Protein 3K9T (pdb70)

B-factor: mean 29.5, std 12.43, range [2.0, 384.4]

Secondary structure (DSSP, 8-state):
--THHHHHHTHHHHHHHHHHHHHHHTTS---SSSHHHHH---GGGTS--EEEEEETT-EETTEEPPPEEEEEEEEEE-TTS-EEEETTT-GGG---PPPEEE--HHHHGGGEE--TTSTT-PBP---SSS----EE--HHHHHTPPSS--EEEEEEEEES-EEEEEEEEE--SSS-EEEEEEE------TTTHHHHHHHHHHHHHHTTS--SSEEEEEEE-TTHHHHHHHHH-GGGGGGB--EE--S--SSS-EEEEPPTTSSSHHHHHHHHH---SS-EEEE---S-SSTHHHHTSTTT----EE----TT-TTTTBTTSSTT--HHHHHHHHHHHHHHHHHHHH--EEEES--SS---TTS-------TTT--EEEEEHHHHHHHH--HHHHHHHHHHHHHTT-EEE-

Solvent-accessible surface area: 17727 Å² total

Radius of gyration: 24.82 Å; Cα contacts (8 Å, |Δi|>4): 864; chains: 1; bounding box: 60×77×51 Å

Sequence (410 aa):
GEEINKYIQNSSETGGEEIYNLIEELFPICRSITGNGVRKTDIIRKHIPLEIHEVKSGTKVFDWTVPKEWNIKDAYVRNSKGEKVIDFKENNLHVSYSVPVHKTTLDELKPYLHTIPGNKDRIPYLTSYYKENWGFSLTQNKFDELCDDDYEVVIDSSLEDGSLTYGEYYIRGELEEEILLTTYTCHPSCNDNLSGVALITFIAKALSKLKTKYSYRFLFAPETIGSITWLSRNEDKLKNIKGLVATCVGDAGIKNYKRTKFGDAEIDKIVEKVLHCGSEYYVADFFPWGSDERQFSSPGINLSVGSLRSCYGFDGYHTSADNLCCYNKDGLADSYKTYLEVIYTIENNRTYLNLNPKCEPQLGKRGDEFAFWVLNSDGKNSLLDIAYKSGEFRRIKYAADALYRVELLKLV

Organism: Clostridium acetobutylicum (strain ATCC 824 / DSM 792 / JCM 1419 / IAM 19013 / LMG 5710 / NBRC 13948 / NRRL B-527 / VKM B-1787 / 2291 / W) (NCBI:txid272562)

Foldseek 3Di:
DCVCVVVLVCLLVVLVVLLVLQVVLQQQAFAQAEVSLVVNCSLCVQPNKDKDWAWAQDDLPPDTRFFHKYFDWWFKAFPVGDGLQTCNVPVQQWAQADWDWDKWCVVQVVQEDEDVVQQQKWFRDYDGDDHHIHGTDGNVSVVVDDGGMITTGTGMDGGTTTGMKIKDKADALDLQEEEEEEERRHHRHQAASLSVSLLSVLNSSVVVDHFRHMYMYIYHHWPVGLSNVCSVPVVSLVRHLYEYEGSQRAPAAKEKEWQQVCDRPLNLLLVLLCVVPDDYYYHYDDLDATCSVVCCPPVNRHTYMYMGPGQVPPQHSIPVNHSVRHSVSSSVSSSSVSSSRVCVRQFFAKDFQPLPDDDPPPVQDVVVLVLNNPRHRPDTLSNSCVVVVHSVSVSVVVVVCVVSPRIDTD

CATH classification: 3.40.630.10 (+2 more: 3.50.30.90, 1.10.10.10)

Structure (mmCIF, N/CA/C/O backbone):
data_3K9T
#
_entry.id   3K9T
#
_cell.length_a   153.782
_cell.length_b   153.782
_cell.length_c   168.378
_cell.angle_alpha   90.000
_cell.angle_beta   90.000
_cell.angle_gamma   120.000
#
_symmetry.space_group_name_H-M   'H 3 2'
#
loop_
_entity.id
_entity.type
_entity.pdbx_description
1 polymer 'putative peptidase'
2 non-polymer 'ZINC ION'
3 non-polymer 'CHLORIDE ION'
4 non-polymer IMIDAZOLE
5 non-polymer (4R)-2-METHYLPENTANE-2,4-DIOL
6 water water
#
loop_
_atom_site.group_PDB
_atom_site.id
_atom_site.type_symbol
_atom_site.label_atom_id
_atom_site.label_alt_id
_atom_site.label_comp_id
_atom_site.label_asym_id
_atom_site.label_entity_id
_atom_site.label_seq_id
_atom_site.pdbx_PDB_ins_code
_atom_site.Cartn_x
_atom_site.Cartn_y
_atom_site.Cartn_z
_atom_site.occupancy
_atom_site.B_iso_or_equiv
_atom_site.auth_seq_id
_atom_site.auth_comp_id
_atom_site.auth_asym_id
_atom_site.auth_atom_id
_atom_site.pdbx_PDB_model_num
ATOM 1 N N . GLY A 1 1 ? 29.401 -23.928 56.391 1.00 56.39 0 GLY A N 1
ATOM 2 C CA . GLY A 1 1 ? 30.206 -23.029 55.474 1.00 57.18 0 GLY A CA 1
ATOM 3 C C . GLY A 1 1 ? 30.478 -21.692 56.158 1.00 56.74 0 GLY A C 1
ATOM 4 O O . GLY A 1 1 ? 31.603 -21.448 56.649 1.00 57.48 0 GLY A O 1
ATOM 13 N N . GLU A 1 3 ? 28.954 -21.469 58.695 1.00 38.80 2 GLU A N 1
ATOM 14 C CA . GLU A 1 3 ? 28.966 -22.114 59.998 1.00 36.15 2 GLU A CA 1
ATOM 15 C C . GLU A 1 3 ? 30.374 -21.999 60.615 1.00 35.25 2 GLU A C 1
ATOM 16 O O . GLU A 1 3 ? 30.531 -22.051 61.840 1.00 33.00 2 GLU A O 1
ATOM 22 N N . GLU A 1 4 ? 31.383 -21.794 59.772 1.00 35.71 3 GLU A N 1
ATOM 23 C CA . GLU A 1 4 ? 32.735 -21.524 60.262 1.00 39.09 3 GLU A CA 1
ATOM 24 C C . GLU A 1 4 ? 32.870 -20.269 61.139 1.00 36.57 3 GLU A C 1
ATOM 25 O O . GLU A 1 4 ? 33.831 -20.157 61.887 1.00 36.40 3 GLU A O 1
ATOM 31 N N . ILE A 1 5 ? 31.918 -19.344 61.053 1.00 32.60 4 ILE A N 1
ATOM 32 C CA . ILE A 1 5 ? 31.900 -18.191 61.937 1.00 31.46 4 ILE A CA 1
ATOM 33 C C . ILE A 1 5 ? 31.634 -18.615 63.396 1.00 31.29 4 ILE A C 1
ATOM 34 O O . ILE A 1 5 ? 31.992 -17.894 64.328 1.00 31.17 4 ILE A O 1
ATOM 39 N N . ASN A 1 6 ? 31.002 -19.770 63.600 1.00 30.24 5 ASN A N 1
ATOM 40 C CA . ASN A 1 6 ? 30.612 -20.180 64.946 1.00 29.33 5 ASN A CA 1
ATOM 41 C C . ASN A 1 6 ? 31.795 -20.254 65.917 1.00 30.24 5 ASN A C 1
ATOM 42 O O . ASN A 1 6 ? 31.663 -19.899 67.068 1.00 31.59 5 ASN A O 1
ATOM 47 N N . LYS A 1 7 ? 32.954 -20.687 65.444 1.00 31.96 6 LYS A N 1
ATOM 48 C CA . LYS A 1 7 ? 34.108 -20.850 66.320 1.00 32.74 6 LYS A CA 1
ATOM 49 C C . LYS A 1 7 ? 34.602 -19.484 66.759 1.00 31.79 6 LYS A C 1
ATOM 50 O O . LYS A 1 7 ? 35.094 -19.361 67.880 1.00 27.62 6 LYS A O 1
ATOM 56 N N . TYR A 1 8 ? 34.476 -18.477 65.882 1.00 29.86 7 TYR A N 1
ATOM 57 C CA . TYR A 1 8 ? 34.855 -17.114 66.230 1.00 31.76 7 TYR A CA 1
ATOM 58 C C . TYR A 1 8 ? 33.907 -16.540 67.294 1.00 33.25 7 TYR A C 1
ATOM 59 O O . TYR A 1 8 ? 34.354 -15.881 68.241 1.00 31.53 7 TYR A O 1
ATOM 68 N N . ILE A 1 9 ? 32.604 -16.791 67.150 1.00 33.49 8 ILE A N 1
ATOM 69 C CA . ILE A 1 9 ? 31.647 -16.335 68.141 1.00 32.86 8 ILE A CA 1
ATOM 70 C C . ILE A 1 9 ? 31.955 -17.055 69.452 1.00 33.92 8 ILE A C 1
ATOM 71 O O . ILE A 1 9 ? 32.003 -16.421 70.511 1.00 34.71 8 ILE A O 1
ATOM 76 N N . GLN A 1 10 ? 32.220 -18.361 69.387 1.00 32.72 9 GLN A N 1
ATOM 77 C CA . GLN A 1 10 ? 32.504 -19.132 70.610 1.00 32.91 9 GLN A CA 1
ATOM 78 C C . GLN A 1 10 ? 33.791 -18.727 71.313 1.00 32.83 9 GLN A C 1
ATOM 79 O O . GLN A 1 10 ? 33.929 -18.967 72.505 1.00 34.01 9 GLN A O 1
ATOM 85 N N . ASN A 1 11 ? 34.733 -18.111 70.602 1.00 31.10 10 ASN A N 1
ATOM 86 C CA . ASN A 1 11 ? 35.986 -17.692 71.234 1.00 32.32 10 ASN A CA 1
ATOM 87 C C . ASN A 1 11 ? 36.056 -16.190 71.512 1.00 30.87 10 ASN A C 1
ATOM 88 O O . ASN A 1 11 ? 37.139 -15.600 71.701 1.00 30.59 10 ASN A O 1
ATOM 93 N N . SER A 1 12 ? 34.885 -15.586 71.580 1.00 30.27 11 SER A N 1
ATOM 94 C CA . SER A 1 12 ? 34.782 -14.139 71.628 1.00 31.65 11 SER A CA 1
ATOM 95 C C . SER A 1 12 ? 35.362 -13.535 72.904 1.00 31.62 11 SER A C 1
ATOM 96 O O . SER A 1 12 ? 35.857 -12.404 72.881 1.00 29.62 11 SER A O 1
ATOM 99 N N . SER A 1 13 ? 35.321 -14.288 73.996 1.00 31.13 12 SER A N 1
ATOM 100 C CA . SER A 1 13 ? 35.934 -13.833 75.207 1.00 33.64 12 SER A CA 1
ATOM 101 C C . SER A 1 13 ? 37.405 -13.549 74.999 1.00 34.10 12 SER A C 1
ATOM 102 O O . SER A 1 13 ? 37.888 -12.470 75.327 1.00 38.46 12 SER A O 1
ATOM 105 N N . GLU A 1 14 ? 38.127 -14.527 74.477 1.00 32.72 13 GLU A N 1
ATOM 106 C CA . GLU A 1 14 ? 39.530 -14.331 74.173 1.00 31.82 13 GLU A CA 1
ATOM 107 C C . GLU A 1 14 ? 39.733 -13.163 73.173 1.00 29.91 13 GLU A C 1
ATOM 108 O O . GLU A 1 14 ? 40.616 -12.329 73.354 1.00 28.38 13 GLU A O 1
ATOM 114 N N . THR A 1 15 ? 38.913 -13.094 72.126 1.00 27.62 14 THR A N 1
ATOM 115 C CA . THR A 1 15 ? 39.038 -12.000 71.152 1.00 28.26 14 THR A CA 1
ATOM 116 C C . THR A 1 15 ? 38.755 -10.625 71.780 1.00 27.34 14 THR A C 1
ATOM 117 O O . THR A 1 15 ? 39.381 -9.650 71.400 1.00 23.83 14 THR A O 1
ATOM 121 N N . GLY A 1 16 ? 37.824 -10.544 72.739 1.00 26.53 15 GLY A N 1
ATOM 122 C CA . GLY A 1 16 ? 37.567 -9.274 73.437 1.00 25.43 15 GLY A CA 1
ATOM 123 C C . GLY A 1 16 ? 38.856 -8.743 74.083 1.00 25.64 15 GLY A C 1
ATOM 124 O O . GLY A 1 16 ? 39.156 -7.535 74.105 1.00 24.19 15 GLY A O 1
ATOM 125 N N . GLY A 1 17 ? 39.637 -9.670 74.602 1.00 25.41 16 GLY A N 1
ATOM 126 C CA . GLY A 1 17 ? 40.929 -9.338 75.151 1.00 25.78 16 GLY A CA 1
ATOM 127 C C . GLY A 1 17 ? 41.902 -8.803 74.132 1.00 24.05 16 GLY A C 1
ATOM 128 O O . GLY A 1 17 ? 42.588 -7.836 74.420 1.00 24.59 16 GLY A O 1
ATOM 129 N N . GLU A 1 18 ? 41.958 -9.424 72.950 1.00 22.61 17 GLU A N 1
ATOM 130 C CA A GLU A 1 18 ? 42.840 -8.999 71.852 0.60 22.81 17 GLU A CA 1
ATOM 131 C CA B GLU A 1 18 ? 42.893 -8.952 71.928 0.40 22.25 17 GLU A CA 1
ATOM 132 C C . GLU A 1 18 ? 42.400 -7.637 71.316 1.00 22.44 17 GLU A C 1
ATOM 133 O O . GLU A 1 18 ? 43.212 -6.816 70.924 1.00 22.41 17 GLU A O 1
ATOM 144 N N . ILE A 1 19 ? 41.078 -7.416 71.296 1.00 24.00 18 ILE A N 1
ATOM 145 C CA . ILE A 1 19 ? 40.519 -6.142 70.840 1.00 23.83 18 ILE A CA 1
ATOM 146 C C . ILE A 1 19 ? 40.963 -5.063 71.834 1.00 23.08 18 ILE A C 1
ATOM 147 O O . ILE A 1 19 ? 41.390 -3.986 71.423 1.00 17.51 18 ILE A O 1
ATOM 152 N N . TYR A 1 20 ? 40.920 -5.376 73.136 1.00 24.79 19 TYR A N 1
ATOM 153 C CA . TYR A 1 20 ? 41.366 -4.429 74.171 1.00 23.23 19 TYR A CA 1
ATOM 154 C C . TYR A 1 20 ? 42.846 -4.017 73.996 1.00 23.15 19 TYR A C 1
ATOM 155 O O . TYR A 1 20 ? 43.200 -2.824 74.077 1.00 18.60 19 TYR A O 1
ATOM 164 N N . ASN A 1 21 ? 43.696 -5.023 73.766 1.00 23.91 20 ASN A N 1
ATOM 165 C CA . ASN A 1 21 ? 45.134 -4.822 73.598 1.00 22.50 20 ASN A CA 1
ATOM 166 C C . ASN A 1 21 ? 45.485 -3.900 72.429 1.00 23.27 20 ASN A C 1
ATOM 167 O O . ASN A 1 21 ? 46.448 -3.128 72.533 1.00 24.36 20 ASN A O 1
ATOM 172 N N . LEU A 1 22 ? 44.711 -3.991 71.339 1.00 22.13 21 LEU A N 1
ATOM 173 C CA . LEU A 1 22 ? 44.838 -3.086 70.201 1.00 22.48 21 LEU A CA 1
ATOM 174 C C . LEU A 1 22 ? 44.450 -1.656 70.621 1.00 24.37 21 LEU A C 1
ATOM 175 O O . LEU A 1 22 ? 45.121 -0.678 70.255 1.00 26.48 21 LEU A O 1
ATOM 180 N N . ILE A 1 23 ? 43.372 -1.531 71.397 1.00 24.72 22 ILE A N 1
ATOM 181 C CA . ILE A 1 23 ? 42.941 -0.235 71.906 1.00 23.13 22 ILE A CA 1
ATOM 182 C C . ILE A 1 23 ? 44.074 0.328 72.745 1.00 25.69 22 ILE A C 1
ATOM 183 O O . ILE A 1 23 ? 44.484 1.481 72.572 1.00 26.38 22 ILE A O 1
ATOM 188 N N . GLU A 1 24 ? 44.603 -0.487 73.645 1.00 24.82 23 GLU A N 1
ATOM 189 C CA . GLU A 1 24 ? 45.658 0.005 74.527 1.00 27.28 23 GLU A CA 1
ATOM 190 C C . GLU A 1 24 ? 46.873 0.494 73.718 1.00 28.03 23 GLU A C 1
ATOM 191 O O . GLU A 1 24 ? 47.424 1.547 74.015 1.00 29.90 23 GLU A O 1
ATOM 197 N N . GLU A 1 25 ? 47.287 -0.283 72.712 1.00 26.79 24 GLU A N 1
ATOM 198 C CA . GLU A 1 25 ? 48.380 0.112 71.830 1.00 26.75 24 GLU A CA 1
ATOM 199 C C . GLU A 1 25 ? 48.069 1.430 71.089 1.00 26.21 24 GLU A C 1
ATOM 200 O O . GLU A 1 25 ? 48.935 2.290 70.930 1.00 26.59 24 GLU A O 1
ATOM 206 N N . LEU A 1 26 ? 46.839 1.590 70.634 1.00 23.85 25 LEU A N 1
ATOM 207 C CA . LEU A 1 26 ? 46.486 2.798 69.907 1.00 23.62 25 LEU A CA 1
ATOM 208 C C . LEU A 1 26 ? 46.286 4.038 70.826 1.00 22.44 25 LEU A C 1
ATOM 209 O O . LEU A 1 26 ? 46.376 5.198 70.379 1.00 21.23 25 LEU A O 1
ATOM 214 N N . PHE A 1 27 ? 46.034 3.803 72.108 1.00 22.48 26 PHE A N 1
ATOM 215 C CA . PHE A 1 27 ? 45.527 4.868 72.995 1.00 22.13 26 PHE A CA 1
ATOM 216 C C . PHE A 1 27 ? 46.359 6.153 73.032 1.00 22.81 26 PHE A C 1
ATOM 217 O O . PHE A 1 27 ? 45.810 7.237 72.857 1.00 25.35 26 PHE A O 1
ATOM 225 N N . PRO A 1 28 ? 47.687 6.042 73.221 1.00 20.96 27 PRO A N 1
ATOM 226 C CA . PRO A 1 28 ? 48.554 7.199 73.376 1.00 19.45 27 PRO A CA 1
ATOM 227 C C . PRO A 1 28 ? 48.730 8.112 72.177 1.00 20.51 27 PRO A C 1
ATOM 228 O O . PRO A 1 28 ? 49.169 9.250 72.355 1.00 23.29 27 PRO A O 1
ATOM 232 N N . ILE A 1 29 ? 48.421 7.616 70.987 1.00 19.80 28 ILE A N 1
ATOM 233 C CA . ILE A 1 29 ? 48.667 8.329 69.754 1.00 20.23 28 ILE A CA 1
ATOM 234 C C . ILE A 1 29 ? 47.674 9.473 69.589 1.00 22.94 28 ILE A C 1
ATOM 235 O O . ILE A 1 29 ? 46.477 9.305 69.818 1.00 24.77 28 ILE A O 1
ATOM 240 N N . CYS A 1 30 ? 48.188 10.621 69.160 1.00 24.25 29 CYS A N 1
ATOM 241 C CA . CYS A 1 30 ? 47.403 11.812 68.946 1.00 25.17 29 CYS A CA 1
ATOM 242 C C . CYS A 1 30 ? 46.795 11.893 67.527 1.00 27.73 29 CYS A C 1
ATOM 243 O O . CYS A 1 30 ? 47.344 12.518 66.612 1.00 26.91 29 CYS A O 1
ATOM 246 N N . ARG A 1 31 ? 45.644 11.251 67.348 1.00 28.68 30 ARG A N 1
ATOM 247 C CA . ARG A 1 31 ? 44.879 11.398 66.115 1.00 26.05 30 ARG A CA 1
ATOM 248 C C . ARG A 1 31 ? 44.167 12.759 66.035 1.00 23.44 30 ARG A C 1
ATOM 249 O O . ARG A 1 31 ? 43.885 13.401 67.017 1.00 23.95 30 ARG A O 1
ATOM 257 N N . SER A 1 32 ? 43.894 13.178 64.823 1.00 23.17 31 SER A N 1
ATOM 258 C CA . SER A 1 32 ? 43.008 14.296 64.537 1.00 24.14 31 SER A CA 1
ATOM 259 C C . SER A 1 32 ? 42.365 13.911 63.176 1.00 24.84 31 SER A C 1
ATOM 260 O O . SER A 1 32 ? 42.491 12.754 62.737 1.00 24.06 31 SER A O 1
ATOM 263 N N . ILE A 1 33 ? 41.701 14.851 62.505 1.00 24.38 32 ILE A N 1
ATOM 264 C CA . ILE A 1 33 ? 41.116 14.552 61.195 1.00 23.19 32 ILE A CA 1
ATOM 265 C C . ILE A 1 33 ? 42.165 14.354 60.092 1.00 24.07 32 ILE A C 1
ATOM 266 O O . ILE A 1 33 ? 41.847 13.879 59.017 1.00 25.90 32 ILE A O 1
ATOM 271 N N . THR A 1 34 ? 43.395 14.780 60.360 1.00 25.20 33 THR A N 1
ATOM 272 C CA . THR A 1 34 ? 44.524 14.599 59.472 1.00 25.87 33 THR A CA 1
ATOM 273 C C . THR A 1 34 ? 45.730 14.358 60.370 1.00 24.22 33 THR A C 1
ATOM 274 O O . THR A 1 34 ? 45.612 14.447 61.582 1.00 26.02 33 THR A O 1
ATOM 278 N N . GLY A 1 35 ? 46.868 14.008 59.787 1.00 22.48 34 GLY A N 1
ATOM 279 C CA . GLY A 1 35 ? 48.122 13.995 60.540 1.00 22.64 34 GLY A CA 1
ATOM 280 C C . GLY A 1 35 ? 48.852 12.681 60.713 1.00 20.92 34 GLY A C 1
ATOM 281 O O . GLY A 1 35 ? 48.327 11.602 60.392 1.00 20.14 34 GLY A O 1
ATOM 282 N N . ASN A 1 36 ? 50.071 12.777 61.240 1.00 20.68 35 ASN A N 1
ATOM 283 C CA . ASN A 1 36 ? 50.899 11.578 61.438 1.00 23.32 35 ASN A CA 1
ATOM 284 C C . ASN A 1 36 ? 50.340 10.599 62.488 1.00 22.22 35 ASN A C 1
ATOM 285 O O . ASN A 1 36 ? 50.697 9.428 62.515 1.00 23.92 35 ASN A O 1
ATOM 290 N N . GLY A 1 37 ? 49.430 11.074 63.321 1.00 23.08 36 GLY A N 1
ATOM 291 C CA . GLY A 1 37 ? 48.814 10.226 64.327 1.00 24.52 36 GLY A CA 1
ATOM 292 C C . GLY A 1 37 ? 47.882 9.281 63.634 1.00 22.40 36 GLY A C 1
ATOM 293 O O . GLY A 1 37 ? 47.802 8.098 63.988 1.00 21.43 36 GLY A O 1
ATOM 294 N N . VAL A 1 38 ? 47.189 9.805 62.626 1.00 21.41 37 VAL A N 1
ATOM 295 C CA . VAL A 1 38 ? 46.319 8.956 61.830 1.00 20.53 37 VAL A CA 1
ATOM 296 C C . VAL A 1 38 ? 47.191 7.943 61.115 1.00 20.79 37 VAL A C 1
ATOM 297 O O . VAL A 1 38 ? 46.847 6.745 61.067 1.00 19.65 37 VAL A O 1
ATOM 301 N N . ARG A 1 39 ? 48.336 8.397 60.580 1.00 19.94 38 ARG A N 1
ATOM 302 C CA . ARG A 1 39 ? 49.245 7.472 59.881 1.00 20.04 38 ARG A CA 1
ATOM 303 C C . ARG A 1 39 ? 49.810 6.398 60.797 1.00 21.12 38 ARG A C 1
ATOM 304 O O . ARG A 1 39 ? 49.862 5.227 60.404 1.00 21.33 38 ARG A O 1
ATOM 312 N N . LYS A 1 40 ? 50.165 6.763 62.039 1.00 21.23 39 LYS A N 1
ATOM 313 C CA . LYS A 1 40 ? 50.689 5.764 62.985 1.00 18.10 39 LYS A CA 1
ATOM 314 C C . LYS A 1 40 ? 49.597 4.756 63.306 1.00 19.64 39 LYS A C 1
ATOM 315 O O . LYS A 1 40 ? 49.858 3.575 63.529 1.00 23.63 39 LYS A O 1
ATOM 318 N N . THR A 1 41 ? 48.349 5.222 63.282 1.00 20.91 40 THR A N 1
ATOM 319 C CA . THR A 1 41 ? 47.195 4.389 63.584 1.00 22.26 40 THR A CA 1
ATOM 320 C C . THR A 1 41 ? 46.929 3.379 62.460 1.00 23.30 40 THR A C 1
ATOM 321 O O . THR A 1 41 ? 46.619 2.228 62.734 1.00 20.97 40 THR A O 1
ATOM 333 N N . ASP A 1 43 ? 49.293 2.325 60.514 1.00 22.28 42 ASP A N 1
ATOM 334 C CA . ASP A 1 43 ? 50.376 1.346 60.587 1.00 22.82 42 ASP A CA 1
ATOM 335 C C . ASP A 1 43 ? 50.015 0.203 61.522 1.00 23.35 42 ASP A C 1
ATOM 336 O O . ASP A 1 43 ? 50.243 -0.978 61.214 1.00 24.37 42 ASP A O 1
ATOM 341 N N . ILE A 1 44 ? 49.458 0.557 62.675 1.00 24.35 43 ILE A N 1
ATOM 342 C CA . ILE A 1 44 ? 49.134 -0.439 63.684 1.00 25.67 43 ILE A CA 1
ATOM 343 C C . ILE A 1 44 ? 48.017 -1.326 63.187 1.00 25.48 43 ILE A C 1
ATOM 344 O O . ILE A 1 44 ? 48.104 -2.542 63.325 1.00 24.16 43 ILE A O 1
ATOM 349 N N . ILE A 1 45 ? 46.999 -0.725 62.568 1.00 24.18 44 ILE A N 1
ATOM 350 C CA . ILE A 1 45 ? 45.912 -1.509 62.000 1.00 21.57 44 ILE A CA 1
ATOM 351 C C . ILE A 1 45 ? 46.455 -2.531 60.990 1.00 22.78 44 ILE A C 1
ATOM 352 O O . ILE A 1 45 ? 45.978 -3.675 60.950 1.00 19.31 44 ILE A O 1
ATOM 357 N N . ARG A 1 46 ? 47.473 -2.139 60.209 1.00 23.47 45 ARG A N 1
ATOM 358 C CA . ARG A 1 46 ? 47.999 -3.007 59.154 1.00 24.00 45 ARG A CA 1
ATOM 359 C C . ARG A 1 46 ? 48.860 -4.110 59.711 1.00 24.29 45 ARG A C 1
ATOM 360 O O . ARG A 1 46 ? 49.319 -4.933 58.968 1.00 27.02 45 ARG A O 1
ATOM 368 N N . LYS A 1 47 ? 49.092 -4.117 61.024 1.00 23.59 46 LYS A N 1
ATOM 369 C CA . LYS A 1 47 ? 49.666 -5.279 61.679 1.00 21.00 46 LYS A CA 1
ATOM 370 C C . LYS A 1 47 ? 48.608 -6.369 61.865 1.00 19.88 46 LYS A C 1
ATOM 371 O O . LYS A 1 47 ? 48.942 -7.507 62.142 1.00 18.30 46 LYS A O 1
ATOM 377 N N . HIS A 1 48 ? 47.345 -6.034 61.664 1.00 20.89 47 HIS A N 1
ATOM 378 C CA . HIS A 1 48 ? 46.256 -6.988 61.800 1.00 22.30 47 HIS A CA 1
ATOM 379 C C . HIS A 1 48 ? 45.556 -7.328 60.483 1.00 22.30 47 HIS A C 1
ATOM 380 O O . HIS A 1 48 ? 45.187 -8.489 60.250 1.00 23.60 47 HIS A O 1
ATOM 387 N N . ILE A 1 49 ? 45.307 -6.316 59.659 1.00 19.73 48 ILE A N 1
ATOM 388 C CA . ILE A 1 49 ? 44.635 -6.525 58.379 1.00 20.37 48 ILE A CA 1
ATOM 389 C C . ILE A 1 49 ? 45.325 -5.700 57.274 1.00 22.23 48 ILE A C 1
ATOM 390 O O . ILE A 1 49 ? 46.001 -4.703 57.552 1.00 21.00 48 ILE A O 1
ATOM 395 N N . PRO A 1 50 ? 45.164 -6.118 56.013 1.00 22.27 49 PRO A N 1
ATOM 396 C CA . PRO A 1 50 ? 45.704 -5.284 54.987 1.00 22.26 49 PRO A CA 1
ATOM 397 C C . PRO A 1 50 ? 44.824 -4.052 54.880 1.00 23.13 49 PRO A C 1
ATOM 398 O O . PRO A 1 50 ? 43.631 -4.134 55.227 1.00 24.80 49 PRO A O 1
ATOM 402 N N . LEU A 1 51 ? 45.406 -2.922 54.477 1.00 19.72 50 LEU A N 1
ATOM 403 C CA . LEU A 1 51 ? 44.624 -1.764 54.096 1.00 19.09 50 LEU A CA 1
ATOM 404 C C . LEU A 1 51 ? 45.260 -1.096 52.907 1.00 20.04 50 LEU A C 1
ATOM 405 O O . LEU A 1 51 ? 46.480 -1.107 52.738 1.00 20.03 50 LEU A O 1
ATOM 410 N N . GLU A 1 52 ? 44.417 -0.488 52.086 1.00 22.64 51 GLU A N 1
ATOM 411 C CA . GLU A 1 52 ? 44.907 0.482 51.140 1.00 24.56 51 GLU A CA 1
ATOM 412 C C . GLU A 1 52 ? 44.751 1.864 51.816 1.00 24.26 51 GLU A C 1
ATOM 413 O O . GLU A 1 52 ? 43.660 2.236 52.274 1.00 26.85 51 GLU A O 1
ATOM 419 N N . ILE A 1 53 ? 45.859 2.588 51.921 1.00 25.08 52 ILE A N 1
ATOM 420 C CA . ILE A 1 53 ? 45.882 3.919 52.527 1.00 26.03 52 ILE A CA 1
ATOM 421 C C . ILE A 1 53 ? 45.795 4.987 51.431 1.00 26.82 52 ILE A C 1
ATOM 422 O O . ILE A 1 53 ? 46.492 4.927 50.428 1.00 29.14 52 ILE A O 1
ATOM 427 N N . HIS A 1 54 ? 44.882 5.934 51.606 1.00 27.60 53 HIS A N 1
ATOM 428 C CA . HIS A 1 54 ? 44.657 7.010 50.639 1.00 27.32 53 HIS A CA 1
ATOM 429 C C . HIS A 1 54 ? 45.079 8.339 51.251 1.00 25.85 53 HIS A C 1
ATOM 430 O O . HIS A 1 54 ? 44.925 8.560 52.454 1.00 27.64 53 HIS A O 1
ATOM 437 N N . GLU A 1 55 ? 45.609 9.225 50.426 1.00 23.57 54 GLU A N 1
ATOM 438 C CA . GLU A 1 55 ? 45.991 10.561 50.878 1.00 24.58 54 GLU A CA 1
ATOM 439 C C . GLU A 1 55 ? 45.392 11.577 49.906 1.00 24.88 54 GLU A C 1
ATOM 440 O O . GLU A 1 55 ? 45.794 11.629 48.740 1.00 25.43 54 GLU A O 1
ATOM 446 N N . VAL A 1 56 ? 44.402 12.341 50.369 1.00 25.31 55 VAL A N 1
ATOM 447 C CA . VAL A 1 56 ? 43.734 13.333 49.517 1.00 23.68 55 VAL A CA 1
ATOM 448 C C . VAL A 1 56 ? 44.286 14.721 49.855 1.00 24.11 55 VAL A C 1
ATOM 449 O O . VAL A 1 56 ? 44.262 15.131 51.014 1.00 25.55 55 VAL A O 1
ATOM 453 N N . LYS A 1 57 ? 44.796 15.418 48.844 1.00 25.51 56 LYS A N 1
ATOM 454 C CA . LYS A 1 57 ? 45.447 16.727 49.011 1.00 26.83 56 LYS A CA 1
ATOM 455 C C . LYS A 1 57 ? 44.558 17.778 49.664 1.00 24.24 56 LYS A C 1
ATOM 456 O O . LYS A 1 57 ? 43.373 17.902 49.359 1.00 21.48 56 LYS A O 1
ATOM 460 N N . SER A 1 58 ? 45.136 18.539 50.575 1.00 24.21 57 SER A N 1
ATOM 461 C CA . SER A 1 58 ? 44.421 19.679 51.135 1.00 25.00 57 SER A CA 1
ATOM 462 C C . SER A 1 58 ? 43.949 20.552 49.986 1.00 26.03 57 SER A C 1
ATOM 463 O O . SER A 1 58 ? 44.694 20.766 49.023 1.00 25.05 57 SER A O 1
ATOM 466 N N . GLY A 1 59 ? 42.728 21.070 50.096 1.00 26.26 58 GLY A N 1
ATOM 467 C CA . GLY A 1 59 ? 42.151 21.927 49.068 1.00 23.67 58 GLY A CA 1
ATOM 468 C C . GLY A 1 59 ? 41.281 21.174 48.073 1.00 24.54 58 GLY A C 1
ATOM 469 O O . GLY A 1 59 ? 40.603 21.797 47.290 1.00 26.58 58 GLY A O 1
ATOM 470 N N . THR A 1 60 ? 41.302 19.844 48.098 1.00 24.21 59 THR A N 1
ATOM 471 C CA . THR A 1 60 ? 40.482 19.030 47.210 1.00 24.07 59 THR A CA 1
ATOM 472 C C . THR A 1 60 ? 39.022 19.221 47.599 1.00 25.66 59 THR A C 1
ATOM 473 O O . THR A 1 60 ? 38.675 19.152 48.795 1.00 21.99 59 THR A O 1
ATOM 477 N N . LYS A 1 61 ? 38.199 19.475 46.582 1.00 24.89 60 LYS A N 1
ATOM 478 C CA . LYS A 1 61 ? 36.779 19.675 46.764 1.00 28.98 60 LYS A CA 1
ATOM 479 C C . LYS A 1 61 ? 36.106 18.313 46.810 1.00 28.60 60 LYS A C 1
ATOM 480 O O . LYS A 1 61 ? 36.165 17.544 45.852 1.00 30.39 60 LYS A O 1
ATOM 484 N N . VAL A 1 62 ? 35.476 18.017 47.944 1.00 27.32 61 VAL A N 1
ATOM 485 C CA . VAL A 1 62 ? 34.773 16.762 48.132 1.00 27.13 61 VAL A CA 1
ATOM 486 C C . VAL A 1 62 ? 33.301 17.104 48.387 1.00 26.77 61 VAL A C 1
ATOM 487 O O . VAL A 1 62 ? 32.899 17.475 49.492 1.00 25.65 61 VAL A O 1
ATOM 491 N N . PHE A 1 63 ? 32.517 16.992 47.315 1.00 26.33 62 PHE A N 1
ATOM 492 C CA . PHE A 1 63 ? 31.178 17.569 47.256 1.00 26.59 62 PHE A CA 1
ATOM 493 C C . PHE A 1 63 ? 31.286 19.027 47.761 1.00 26.09 62 PHE A C 1
ATOM 494 O O . PHE A 1 63 ? 32.149 19.764 47.303 1.00 27.06 62 PHE A O 1
ATOM 502 N N . ASP A 1 64 ? 30.469 19.416 48.737 1.00 25.75 63 ASP A N 1
ATOM 503 C CA . ASP A 1 64 ? 30.433 20.802 49.213 1.00 26.39 63 ASP A CA 1
ATOM 504 C C . ASP A 1 64 ? 31.588 21.126 50.122 1.00 25.87 63 ASP A C 1
ATOM 505 O O . ASP A 1 64 ? 31.806 22.281 50.456 1.00 24.55 63 ASP A O 1
ATOM 510 N N . TRP A 1 65 ? 32.342 20.111 50.516 1.00 27.51 64 TRP A N 1
ATOM 511 C CA . TRP A 1 65 ? 33.433 20.331 51.457 1.00 27.39 64 TRP A CA 1
ATOM 512 C C . TRP A 1 65 ? 34.772 20.482 50.770 1.00 24.85 64 TRP A C 1
ATOM 513 O O . TRP A 1 65 ? 34.935 20.126 49.614 1.00 25.07 64 TRP A O 1
ATOM 524 N N . THR A 1 66 ? 35.712 21.038 51.517 1.00 24.84 65 THR A N 1
ATOM 525 C CA . THR A 1 66 ? 37.083 21.189 51.078 1.00 25.66 65 THR A CA 1
ATOM 526 C C . THR A 1 66 ? 37.994 20.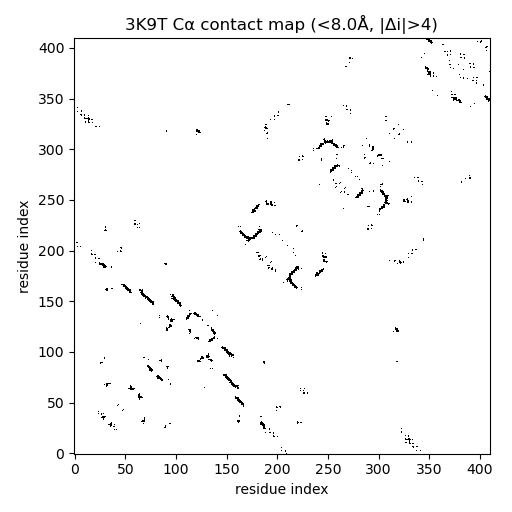446 52.019 1.00 25.30 65 THR A C 1
ATOM 527 O O . THR A 1 66 ? 37.917 20.656 53.221 1.00 23.20 65 THR A O 1
ATOM 531 N N . VAL A 1 67 ? 38.876 19.607 51.476 1.00 24.69 66 VAL A N 1
ATOM 532 C CA . VAL A 1 67 ? 39.813 18.878 52.322 1.00 24.41 66 VAL A CA 1
ATOM 533 C C . VAL A 1 67 ? 40.716 19.888 53.064 1.00 26.11 66 VAL A C 1
ATOM 534 O O . VAL A 1 67 ? 41.439 20.671 52.448 1.00 26.77 66 VAL A O 1
ATOM 538 N N . PRO A 1 68 ? 40.672 19.876 54.398 1.00 27.00 67 PRO A N 1
ATOM 539 C CA . PRO A 1 68 ? 41.462 20.867 55.172 1.00 27.48 67 PRO A CA 1
ATOM 540 C C . PRO A 1 68 ? 42.988 20.757 55.061 1.00 26.66 67 PRO A C 1
ATOM 541 O O . PRO A 1 68 ? 43.513 19.815 54.486 1.00 25.04 67 PRO A O 1
ATOM 545 N N . LYS A 1 69 ? 43.672 21.742 55.629 1.00 26.55 68 LYS A N 1
ATOM 546 C CA . LYS A 1 69 ? 45.108 21.669 55.833 1.00 27.98 68 LYS A CA 1
ATOM 547 C C . LYS A 1 69 ? 45.408 20.531 56.791 1.00 30.36 68 LYS A C 1
ATOM 548 O O . LYS A 1 69 ? 44.555 20.097 57.578 1.00 29.81 68 LYS A O 1
ATOM 554 N N . GLU A 1 70 ? 46.637 20.039 56.704 1.00 30.94 69 GLU A N 1
ATOM 555 C CA . GLU A 1 70 ? 47.066 18.968 57.552 1.00 31.09 69 GLU A CA 1
ATOM 556 C C . GLU A 1 70 ? 47.638 19.554 58.824 1.00 29.85 69 GLU A C 1
ATOM 557 O O . GLU A 1 70 ? 48.405 20.524 58.779 1.00 31.63 69 GLU A O 1
ATOM 563 N N . TRP A 1 71 ? 47.290 18.933 59.947 1.00 28.73 70 TRP A N 1
ATOM 564 C CA . TRP A 1 71 ? 47.742 19.363 61.277 1.00 25.73 70 TRP A CA 1
ATOM 565 C C . TRP A 1 71 ? 48.643 18.303 61.892 1.00 25.32 70 TRP A C 1
ATOM 566 O O . TRP A 1 71 ? 48.367 17.091 61.775 1.00 24.26 70 TRP A O 1
ATOM 577 N N . ASN A 1 72 ? 49.704 18.767 62.560 1.00 23.70 71 ASN A N 1
ATOM 578 C CA . ASN A 1 72 ? 50.630 17.893 63.281 1.00 23.96 71 ASN A CA 1
ATOM 579 C C . ASN A 1 72 ? 51.100 18.538 64.566 1.00 27.34 71 ASN A C 1
ATOM 580 O O . ASN A 1 72 ? 51.059 19.757 64.675 1.00 30.20 71 ASN A O 1
ATOM 585 N N . ILE A 1 73 ? 51.547 17.735 65.532 1.00 28.14 72 ILE A N 1
ATOM 586 C CA . ILE A 1 73 ? 51.970 18.287 66.812 1.00 29.09 72 ILE A CA 1
ATOM 587 C C . ILE A 1 73 ? 53.106 17.457 67.383 1.00 30.22 72 ILE A C 1
ATOM 588 O O . ILE A 1 73 ? 53.024 16.240 67.390 1.00 28.08 72 ILE A O 1
ATOM 593 N N . LYS A 1 74 ? 54.176 18.143 67.814 1.00 32.75 73 LYS A N 1
ATOM 594 C CA . LYS A 1 74 ? 55.342 17.548 68.472 1.00 33.49 73 LYS A CA 1
ATOM 595 C C . LYS A 1 74 ? 55.233 17.664 70.005 1.00 32.74 73 LYS A C 1
ATOM 596 O O . LYS A 1 74 ? 55.475 16.716 70.744 1.00 33.27 73 LYS A O 1
ATOM 602 N N . ASP A 1 75 ? 54.874 18.832 70.501 1.00 32.03 74 ASP A N 1
ATOM 603 C CA . ASP A 1 75 ? 54.826 19.015 71.942 1.00 32.08 74 ASP A CA 1
ATOM 604 C C . ASP A 1 75 ? 53.950 20.204 72.222 1.00 30.59 74 ASP A C 1
ATOM 605 O O . ASP A 1 75 ? 53.687 21.010 71.324 1.00 30.04 74 ASP A O 1
ATOM 610 N N . ALA A 1 76 ? 53.471 20.278 73.458 1.00 29.25 75 ALA A N 1
ATOM 611 C CA . ALA A 1 76 ? 52.699 21.410 73.937 1.00 27.50 75 ALA A CA 1
ATOM 612 C C . ALA A 1 76 ? 52.818 21.423 75.449 1.00 30.45 75 ALA A C 1
ATOM 613 O O . ALA A 1 76 ? 52.862 20.356 76.079 1.00 29.83 75 ALA A O 1
ATOM 615 N N . TYR A 1 77 ? 52.910 22.624 76.029 1.00 33.11 76 TYR A N 1
ATOM 616 C CA . TYR A 1 77 ? 52.962 22.780 77.488 1.00 33.71 76 TYR A CA 1
ATOM 617 C C . TYR A 1 77 ? 52.769 24.223 77.946 1.00 33.43 76 TYR A C 1
ATOM 618 O O . TYR A 1 77 ? 53.002 25.164 77.175 1.00 33.08 76 TYR A O 1
ATOM 627 N N . VAL A 1 78 ? 52.280 24.357 79.185 1.00 32.13 77 VAL A N 1
ATOM 628 C CA . VAL A 1 78 ? 52.235 25.612 79.917 1.00 31.66 77 VAL A CA 1
ATOM 629 C C . VAL A 1 78 ? 53.209 25.393 81.080 1.00 33.89 77 VAL A C 1
ATOM 630 O O . VAL A 1 78 ? 53.061 24.462 81.873 1.00 32.33 77 VAL A O 1
ATOM 634 N N . ARG A 1 79 ? 54.221 26.241 81.167 1.00 36.48 78 ARG A N 1
ATOM 635 C CA . ARG A 1 79 ? 55.263 26.078 82.175 1.00 38.87 78 ARG A CA 1
ATOM 636 C C . ARG A 1 79 ? 55.292 27.295 83.089 1.00 39.84 78 ARG A C 1
ATOM 637 O O . ARG A 1 79 ? 55.143 28.412 82.614 1.00 40.72 78 ARG A O 1
ATOM 645 N N . ASN A 1 80 ? 55.466 27.090 84.393 1.00 40.23 79 ASN A N 1
ATOM 646 C CA . ASN A 1 80 ? 55.531 28.225 85.329 1.00 40.21 79 ASN A CA 1
ATOM 647 C C . ASN A 1 80 ? 56.987 28.709 85.509 1.00 40.52 79 ASN A C 1
ATOM 648 O O . ASN A 1 80 ? 57.921 28.079 85.000 1.00 37.44 79 ASN A O 1
ATOM 653 N N . SER A 1 81 ? 57.170 29.824 86.226 1.00 43.11 80 SER A N 1
ATOM 654 C CA . SER A 1 81 ? 58.512 30.441 86.431 1.00 43.19 80 SER A CA 1
ATOM 655 C C . SER A 1 81 ? 59.452 29.527 87.189 1.00 43.50 80 SER A C 1
ATOM 656 O O . SER A 1 81 ? 60.659 29.584 86.993 1.00 44.02 80 SER A O 1
ATOM 659 N N . LYS A 1 82 ? 58.886 28.702 88.066 1.00 44.51 81 LYS A N 1
ATOM 660 C CA . LYS A 1 82 ? 59.638 27.703 88.802 1.00 44.57 81 LYS A CA 1
ATOM 661 C C . LYS A 1 82 ? 60.098 26.589 87.838 1.00 46.05 81 LYS A C 1
ATOM 662 O O . LYS A 1 82 ? 60.793 25.671 88.253 1.00 49.19 81 LYS A O 1
ATOM 665 N N . GLY A 1 83 ? 59.701 26.657 86.564 1.00 46.75 82 GLY A N 1
ATOM 666 C CA . GLY A 1 83 ? 60.074 25.655 85.546 1.00 46.10 82 GLY A CA 1
ATOM 667 C C . GLY A 1 83 ? 59.128 24.465 85.344 1.00 45.94 82 GLY A C 1
ATOM 668 O O . GLY A 1 83 ? 59.332 23.672 84.429 1.00 45.31 82 GLY A O 1
ATOM 669 N N . GLU A 1 84 ? 58.090 24.337 86.174 1.00 46.03 83 GLU A N 1
ATOM 670 C CA . GLU A 1 84 ? 57.172 23.175 86.124 1.00 45.81 83 GLU A CA 1
ATOM 671 C C . GLU A 1 84 ? 56.103 23.260 85.056 1.00 43.19 83 GLU A C 1
ATOM 672 O O . GLU A 1 84 ? 55.332 24.224 85.032 1.00 42.42 83 GLU A O 1
ATOM 678 N N . LYS A 1 85 ? 56.048 22.233 84.201 1.00 41.19 84 LYS A N 1
ATOM 679 C CA . LYS A 1 85 ? 54.993 22.102 83.180 1.00 38.93 84 LYS A CA 1
ATOM 680 C C . LYS A 1 85 ? 53.656 21.820 83.857 1.00 37.20 84 LYS A C 1
ATOM 681 O O . LYS A 1 85 ? 53.305 20.659 84.095 1.00 38.99 84 LYS A O 1
ATOM 687 N N . VAL A 1 86 ? 52.922 22.887 84.166 1.00 33.86 85 VAL A N 1
ATOM 688 C CA . VAL A 1 86 ? 51.654 22.770 84.860 1.00 31.95 85 VAL A CA 1
ATOM 689 C C . VAL A 1 86 ? 50.577 22.164 83.921 1.00 32.81 85 VAL A C 1
ATOM 690 O O . VAL A 1 86 ? 49.568 21.640 84.396 1.00 33.42 85 VAL A O 1
ATOM 694 N N . ILE A 1 87 ? 50.788 22.250 82.605 1.00 30.77 86 ILE A N 1
ATOM 695 C CA . ILE A 1 87 ? 50.001 21.482 81.627 1.00 29.34 86 ILE A CA 1
ATOM 696 C C . ILE A 1 87 ? 51.025 20.828 80.697 1.00 28.68 86 ILE A C 1
ATOM 697 O O . ILE A 1 87 ? 51.944 21.501 80.245 1.00 26.55 86 ILE A O 1
ATOM 702 N N . ASP A 1 88 ? 50.857 19.532 80.425 1.00 27.65 87 ASP A N 1
ATOM 703 C CA . ASP A 1 88 ? 51.820 18.757 79.629 1.00 29.07 87 ASP A CA 1
ATOM 704 C C . ASP A 1 88 ? 51.129 17.743 78.673 1.00 28.60 87 ASP A C 1
ATOM 705 O O . ASP A 1 88 ? 50.544 16.733 79.082 1.00 27.28 87 ASP A O 1
ATOM 710 N N . PHE A 1 89 ? 51.224 18.059 77.390 1.00 27.11 88 PHE A N 1
ATOM 711 C CA . PHE A 1 89 ? 50.718 17.248 76.309 1.00 26.72 88 PHE A CA 1
ATOM 712 C C . PHE A 1 89 ? 51.188 15.809 76.381 1.00 26.35 88 PHE A C 1
ATOM 713 O O . PHE A 1 89 ? 50.435 14.908 76.073 1.00 27.63 88 PHE A O 1
ATOM 721 N N . LYS A 1 90 ? 52.448 15.615 76.747 1.00 25.89 89 LYS A N 1
ATOM 722 C CA . LYS A 1 90 ? 53.021 14.288 76.898 1.00 26.48 89 LYS A CA 1
ATOM 723 C C . LYS A 1 90 ? 52.297 13.454 77.954 1.00 28.38 89 LYS A C 1
ATOM 724 O O . LYS A 1 90 ? 52.356 12.247 77.903 1.00 30.74 89 LYS A O 1
ATOM 728 N N . GLU A 1 91 ? 51.625 14.078 78.919 1.00 30.94 90 GLU A N 1
ATOM 729 C CA . GLU A 1 91 ? 50.836 13.326 79.901 1.00 31.44 90 GLU A CA 1
ATOM 730 C C . GLU A 1 91 ? 49.454 12.915 79.375 1.00 28.21 90 GLU A C 1
ATOM 731 O O . GLU A 1 91 ? 48.936 11.866 79.750 1.00 28.34 90 GLU A O 1
ATOM 737 N N . ASN A 1 92 ? 48.840 13.762 78.558 1.00 25.53 91 ASN A N 1
ATOM 738 C CA . ASN A 1 92 ? 47.532 13.470 77.982 1.00 25.13 91 ASN A CA 1
ATOM 739 C C . ASN A 1 92 ? 47.339 14.352 76.749 1.00 25.54 91 ASN A C 1
ATOM 740 O O . ASN A 1 92 ? 47.449 15.563 76.853 1.00 25.45 91 ASN A O 1
ATOM 745 N N . ASN A 1 93 ? 47.069 13.767 75.582 1.00 25.86 92 ASN A N 1
ATOM 746 C CA . ASN A 1 93 ? 46.948 14.603 74.374 1.00 26.98 92 ASN A CA 1
ATOM 747 C C . ASN A 1 93 ? 45.608 15.369 74.329 1.00 27.46 92 ASN A C 1
ATOM 748 O O . ASN A 1 93 ? 45.377 16.212 73.454 1.00 25.83 92 ASN A O 1
ATOM 753 N N . LEU A 1 94 ? 44.740 15.086 75.298 1.00 27.98 93 LEU A N 1
ATOM 754 C CA . LEU A 1 94 ? 43.493 15.834 75.419 1.00 26.92 93 LEU A CA 1
ATOM 755 C C . LEU A 1 94 ? 43.751 17.263 75.965 1.00 25.88 93 LEU A C 1
ATOM 756 O O . LEU A 1 94 ? 42.899 18.145 75.806 1.00 23.00 93 LEU A O 1
ATOM 761 N N . HIS A 1 95 ? 44.935 17.482 76.563 1.00 25.43 94 HIS A N 1
ATOM 762 C CA . HIS A 1 95 ? 45.375 18.811 77.017 1.00 24.20 94 HIS A CA 1
ATOM 763 C C . HIS A 1 95 ? 45.482 19.880 75.906 1.00 26.67 94 HIS A C 1
ATOM 764 O O . HIS A 1 95 ? 45.523 21.058 76.233 1.00 26.53 94 HIS A O 1
ATOM 771 N N . VAL A 1 96 ? 45.560 19.494 74.630 1.00 27.24 95 VAL A N 1
ATOM 772 C CA . VAL A 1 96 ? 45.635 20.461 73.533 1.00 28.54 95 VAL A CA 1
ATOM 773 C C . VAL A 1 96 ? 44.393 20.356 72.663 1.00 29.19 95 VAL A C 1
ATOM 774 O O . VAL A 1 96 ? 43.954 19.257 72.327 1.00 28.20 95 VAL A O 1
ATOM 786 N N . SER A 1 98 ? 42.476 20.221 69.432 1.00 27.65 97 SER A N 1
ATOM 787 C CA . SER A 1 98 ? 42.904 19.649 68.166 1.00 26.06 97 SER A CA 1
ATOM 788 C C . SER A 1 98 ? 42.870 20.741 67.112 1.00 25.62 97 SER A C 1
ATOM 789 O O . SER A 1 98 ? 41.922 21.507 67.054 1.00 23.34 97 SER A O 1
ATOM 792 N N . TYR A 1 99 ? 43.908 20.769 66.285 1.00 24.83 98 TYR A N 1
ATOM 793 C CA . TYR A 1 99 ? 44.124 21.771 65.247 1.00 25.28 98 TYR A CA 1
ATOM 794 C C . TYR A 1 99 ? 44.643 23.096 65.812 1.00 26.12 98 TYR A C 1
ATOM 795 O O . TYR A 1 99 ? 44.594 24.112 65.116 1.00 27.74 98 TYR A O 1
ATOM 804 N N . SER A 1 100 ? 45.187 23.085 67.033 1.00 24.93 99 SER A N 1
ATOM 805 C CA . SER A 1 100 ? 45.737 24.312 67.621 1.00 25.96 99 SER A CA 1
ATOM 806 C C . SER A 1 100 ? 46.870 24.890 66.766 1.00 26.26 99 SER A C 1
ATOM 807 O O . SER A 1 100 ? 47.842 24.201 66.441 1.00 24.78 99 SER A O 1
ATOM 810 N N . VAL A 1 101 ? 46.729 26.161 66.411 1.00 26.50 100 VAL A N 1
ATOM 811 C CA . VAL A 1 101 ? 47.790 26.908 65.717 1.00 26.03 100 VAL A CA 1
ATOM 812 C C . VAL A 1 101 ? 49.048 26.928 66.609 1.00 26.11 100 VAL A C 1
ATOM 813 O O . VAL A 1 101 ? 48.937 26.836 67.812 1.00 29.15 100 VAL A O 1
ATOM 817 N N . PRO A 1 102 ? 50.255 26.968 66.025 1.00 26.09 101 PRO A N 1
ATOM 818 C CA . PRO A 1 102 ? 51.431 26.989 66.898 1.00 27.25 101 PRO A CA 1
ATOM 819 C C . PRO A 1 102 ? 51.537 28.293 67.707 1.00 29.81 101 PRO A C 1
ATOM 820 O O . PRO A 1 102 ? 51.182 29.349 67.192 1.00 29.76 101 PRO A O 1
ATOM 824 N N . VAL A 1 103 ? 51.988 28.209 68.962 1.00 31.40 102 VAL A N 1
ATOM 825 C CA . VAL A 1 103 ? 52.114 29.380 69.803 1.00 32.32 102 VAL A CA 1
ATOM 826 C C . VAL A 1 103 ? 53.335 29.220 70.686 1.00 33.77 102 VAL A C 1
ATOM 827 O O . VAL A 1 103 ? 53.646 28.113 71.129 1.00 32.03 102 VAL A O 1
ATOM 831 N N . HIS A 1 104 ? 54.033 30.334 70.909 1.00 34.56 103 HIS A N 1
ATOM 832 C CA . HIS A 1 104 ? 55.189 30.368 71.788 1.00 37.24 103 HIS A CA 1
ATOM 833 C C . HIS A 1 104 ? 55.197 31.746 72.457 1.00 38.73 103 HIS A C 1
ATOM 834 O O . HIS A 1 104 ? 55.569 32.732 71.842 1.00 39.41 103 HIS A O 1
ATOM 841 N N . LYS A 1 105 ? 54.763 31.800 73.714 1.00 40.17 104 LYS A N 1
ATOM 842 C CA . LYS A 1 105 ? 54.521 33.059 74.400 1.00 39.72 104 LYS A CA 1
ATOM 843 C C . LYS A 1 105 ? 54.806 33.010 75.888 1.00 39.48 104 LYS A C 1
ATOM 844 O O . LYS A 1 105 ? 54.863 31.937 76.483 1.00 39.52 104 LYS A O 1
ATOM 850 N N . THR A 1 106 ? 55.012 34.187 76.478 1.00 38.18 105 THR A N 1
ATOM 851 C CA . THR A 1 106 ? 54.940 34.318 77.923 1.00 37.10 105 THR A CA 1
ATOM 852 C C . THR A 1 106 ? 53.676 35.090 78.191 1.00 36.82 105 THR A C 1
ATOM 853 O O . THR A 1 106 ? 53.434 36.116 77.586 1.00 37.80 105 THR A O 1
ATOM 865 N N . THR A 1 108 ? 50.654 36.079 81.484 1.00 38.59 107 THR A N 1
ATOM 866 C CA . THR A 1 108 ? 50.243 36.032 82.868 1.00 39.46 107 THR A CA 1
ATOM 867 C C . THR A 1 108 ? 48.998 35.138 82.942 1.00 40.97 107 THR A C 1
ATOM 868 O O . THR A 1 108 ? 48.369 34.864 81.911 1.00 39.28 107 THR A O 1
ATOM 872 N N . LEU A 1 109 ? 48.649 34.683 84.149 1.00 42.38 108 LEU A N 1
ATOM 873 C CA . LEU A 1 109 ? 47.492 33.794 84.326 1.00 42.66 108 LEU A CA 1
ATOM 874 C C . LEU A 1 109 ? 46.234 34.384 83.695 1.00 43.26 108 LEU A C 1
ATOM 875 O O . LEU A 1 109 ? 45.492 33.669 82.986 1.00 42.76 108 LEU A O 1
ATOM 880 N N . ASP A 1 110 ? 46.012 35.682 83.929 1.00 42.15 109 ASP A N 1
ATOM 881 C CA . ASP A 1 110 ? 44.827 36.363 83.405 1.00 42.40 109 ASP A CA 1
ATOM 882 C C . ASP A 1 110 ? 44.764 36.423 81.877 1.00 41.65 109 ASP A C 1
ATOM 883 O O . ASP A 1 110 ? 43.665 36.449 81.307 1.00 39.63 109 ASP A O 1
ATOM 888 N N . GLU A 1 111 ? 45.926 36.444 81.217 1.00 41.52 110 GLU A N 1
ATOM 889 C CA . GLU A 1 111 ? 45.957 36.478 79.745 1.00 41.24 110 GLU A CA 1
ATOM 890 C C . GLU A 1 111 ? 45.797 35.049 79.211 1.00 39.06 110 GLU A C 1
ATOM 891 O O . GLU A 1 111 ? 45.229 34.864 78.146 1.00 38.01 110 GLU A O 1
ATOM 897 N N . LEU A 1 112 ? 46.298 34.060 79.956 1.00 37.44 111 LEU A N 1
ATOM 898 C CA . LEU A 1 112 ? 46.173 32.645 79.582 1.00 38.24 111 LEU A CA 1
ATOM 899 C C . LEU A 1 112 ? 44.740 32.110 79.756 1.00 38.13 111 LEU A C 1
ATOM 900 O O . LEU A 1 112 ? 44.223 31.393 78.877 1.00 35.29 111 LEU A O 1
ATOM 905 N N . LYS A 1 113 ? 44.105 32.495 80.872 1.00 38.69 112 LYS A N 1
ATOM 906 C CA . LYS A 1 113 ? 42.778 31.977 81.281 1.00 36.99 112 LYS A CA 1
ATOM 907 C C . LYS A 1 113 ? 41.747 31.823 80.150 1.00 35.42 112 LYS A C 1
ATOM 908 O O . LYS A 1 113 ? 41.072 30.796 80.070 1.00 33.17 112 LYS A O 1
ATOM 914 N N . PRO A 1 114 ? 41.639 32.813 79.251 1.00 34.36 113 PRO A N 1
ATOM 915 C CA . PRO A 1 114 ? 40.628 32.651 78.208 1.00 34.37 113 PRO A CA 1
ATOM 916 C C . PRO A 1 114 ? 40.879 31.468 77.264 1.00 32.35 113 PRO A C 1
ATOM 917 O O . PRO A 1 114 ? 39.920 30.959 76.706 1.00 32.03 113 PRO A O 1
ATOM 921 N N . TYR A 1 115 ? 42.137 31.033 77.124 1.00 30.48 114 TYR A N 1
ATOM 922 C CA . TYR A 1 115 ? 42.484 29.861 76.291 1.00 31.28 114 TYR A CA 1
ATOM 923 C C . TYR A 1 115 ? 42.509 28.519 77.062 1.00 30.48 114 TYR A C 1
ATOM 924 O O . TYR A 1 115 ? 42.847 27.491 76.491 1.00 33.05 114 TYR A O 1
ATOM 933 N N . LEU A 1 116 ? 42.162 28.544 78.345 1.00 28.95 115 LEU A N 1
ATOM 934 C CA . LEU A 1 116 ? 42.128 27.354 79.193 1.00 28.01 115 LEU A CA 1
ATOM 935 C C . LEU A 1 116 ? 40.691 26.847 79.262 1.00 27.66 115 LEU A C 1
ATOM 936 O O . LEU A 1 116 ? 39.770 27.655 79.275 1.00 27.61 115 LEU A O 1
ATOM 941 N N . HIS A 1 117 ? 40.509 25.517 79.283 1.00 27.86 116 HIS A N 1
ATOM 942 C CA . HIS A 1 117 ? 39.171 24.882 79.325 1.00 26.16 116 HIS A CA 1
ATOM 943 C C . HIS A 1 117 ? 39.104 23.766 80.351 1.00 26.35 116 HIS A C 1
ATOM 944 O O . HIS A 1 117 ? 39.943 22.874 80.344 1.00 30.70 116 HIS A O 1
ATOM 951 N N . THR A 1 118 ? 38.096 23.830 81.218 1.00 26.70 117 THR A N 1
ATOM 952 C CA . THR A 1 118 ? 37.853 22.849 82.276 1.00 27.16 117 THR A CA 1
ATOM 953 C C . THR A 1 118 ? 36.390 22.377 82.252 1.00 28.02 117 THR A C 1
ATOM 954 O O . THR A 1 118 ? 35.598 22.801 81.396 1.00 27.58 117 THR A O 1
ATOM 958 N N . ILE A 1 119 ? 36.047 21.461 83.158 1.00 28.66 118 ILE A N 1
ATOM 959 C CA . ILE A 1 119 ? 34.653 20.972 83.312 1.00 27.61 118 ILE A CA 1
ATOM 960 C C . ILE A 1 119 ? 34.332 21.151 84.801 1.00 28.05 118 ILE A C 1
ATOM 961 O O . ILE A 1 119 ? 34.650 20.289 85.646 1.00 26.34 118 ILE A O 1
ATOM 966 N N . PRO A 1 120 ? 33.748 22.314 85.132 1.00 27.82 119 PRO A N 1
ATOM 967 C CA . PRO A 1 120 ? 33.464 22.676 86.528 1.00 26.89 119 PRO A CA 1
ATOM 968 C C . PRO A 1 120 ? 32.645 21.636 87.278 1.00 26.16 119 PRO A C 1
ATOM 969 O O . PRO A 1 120 ? 32.848 21.441 88.493 1.00 30.87 119 PRO A O 1
ATOM 973 N N . GLY A 1 121 ? 31.728 20.993 86.570 1.00 22.58 120 GLY A N 1
ATOM 974 C CA . GLY A 1 121 ? 30.880 19.965 87.133 1.00 25.00 120 GLY A CA 1
ATOM 975 C C . GLY A 1 121 ? 31.550 18.622 87.395 1.00 29.70 120 GLY A C 1
ATOM 976 O O . GLY A 1 121 ? 30.961 17.759 88.046 1.00 33.03 120 GLY A O 1
ATOM 977 N N . ASN A 1 122 ? 32.755 18.417 86.861 1.00 31.28 121 ASN A N 1
ATOM 978 C CA . ASN A 1 122 ? 33.497 17.153 87.031 1.00 30.19 121 ASN A CA 1
ATOM 979 C C . ASN A 1 122 ? 34.930 17.561 87.156 1.00 28.52 121 ASN A C 1
ATOM 980 O O . ASN A 1 122 ? 35.703 17.493 86.203 1.00 29.44 121 ASN A O 1
ATOM 985 N N . LYS A 1 123 ? 35.267 17.983 88.361 1.00 27.10 122 LYS A N 1
ATOM 986 C CA . LYS A 1 123 ? 36.498 18.713 88.616 1.00 29.26 122 LYS A CA 1
ATOM 987 C C . LYS A 1 123 ? 37.792 17.966 88.348 1.00 26.91 122 LYS A C 1
ATOM 988 O O . LYS A 1 123 ? 38.875 18.523 88.451 1.00 25.43 122 LYS A O 1
ATOM 994 N N . ASP A 1 124 ? 37.647 16.716 87.953 1.00 27.66 123 ASP A N 1
ATOM 995 C CA . ASP A 1 124 ? 38.744 15.813 87.676 1.00 29.22 123 ASP A CA 1
ATOM 996 C C . ASP A 1 124 ? 38.859 15.414 86.180 1.00 27.87 123 ASP A C 1
ATOM 997 O O . ASP A 1 124 ? 39.650 14.541 85.841 1.00 27.04 123 ASP A O 1
ATOM 1002 N N . ARG A 1 125 ? 38.077 16.028 85.295 1.00 24.43 124 ARG A N 1
ATOM 1003 C CA . ARG A 1 125 ? 38.085 15.625 83.890 1.00 23.68 124 ARG A CA 1
ATOM 1004 C C . ARG A 1 125 ? 38.758 16.627 83.005 1.00 23.85 124 ARG A C 1
ATOM 1005 O O . ARG A 1 125 ? 38.684 17.817 83.248 1.00 23.96 124 ARG A O 1
ATOM 1013 N N . ILE A 1 126 ? 39.444 16.133 81.976 1.00 27.17 125 ILE A N 1
ATOM 1014 C CA . ILE A 1 126 ? 40.039 17.001 80.969 1.00 25.98 125 ILE A CA 1
ATOM 1015 C C . ILE A 1 126 ? 39.052 17.038 79.798 1.00 27.16 125 ILE A C 1
ATOM 1016 O O . ILE A 1 126 ? 38.670 16.015 79.259 1.00 27.08 125 ILE A O 1
ATOM 1021 N N . PRO A 1 127 ? 38.592 18.224 79.426 1.00 27.75 126 PRO A N 1
ATOM 1022 C CA . PRO A 1 127 ? 37.716 18.224 78.272 1.00 28.05 126 PRO A CA 1
ATOM 1023 C C . PRO A 1 127 ? 38.470 18.078 76.940 1.00 24.71 126 PRO A C 1
ATOM 1024 O O . PRO A 1 127 ? 39.569 18.602 76.799 1.00 23.46 126 PRO A O 1
ATOM 1028 N N . TYR A 1 128 ? 37.857 17.361 75.999 1.00 22.85 127 TYR A N 1
ATOM 1029 C CA . TYR A 1 128 ? 38.336 17.243 74.614 1.00 24.07 127 TYR A CA 1
ATOM 1030 C C . TYR A 1 128 ? 37.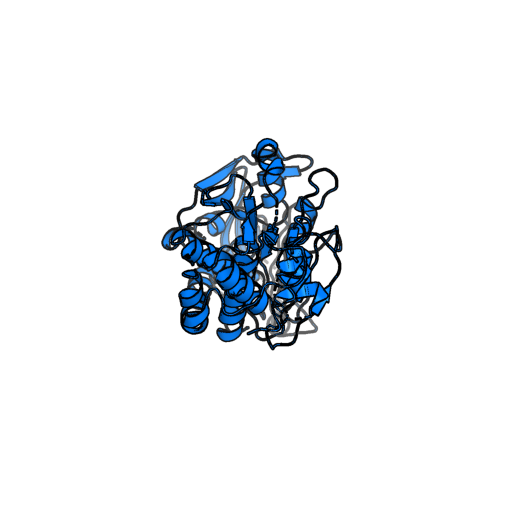722 18.328 73.741 1.00 23.66 127 TYR A C 1
ATOM 1031 O O . TYR A 1 128 ? 36.516 18.423 73.615 1.00 23.95 127 TYR A O 1
ATOM 1040 N N . LEU A 1 129 ? 38.563 19.164 73.155 1.00 26.43 128 LEU A N 1
ATOM 1041 C CA . LEU A 1 129 ? 38.098 20.234 72.269 1.00 29.24 128 LEU A CA 1
ATOM 1042 C C . LEU A 1 129 ? 38.861 20.187 70.941 1.00 28.07 128 LEU A C 1
ATOM 1043 O O . LEU A 1 129 ? 39.995 19.704 70.868 1.00 27.53 128 LEU A O 1
ATOM 1048 N N . THR A 1 130 ? 38.202 20.677 69.903 1.00 27.66 129 THR A N 1
ATOM 1049 C CA . THR A 1 130 ? 38.762 20.745 68.561 1.00 29.56 129 THR A CA 1
ATOM 1050 C C . THR A 1 130 ? 38.473 22.123 67.950 1.00 31.73 129 THR A C 1
ATOM 1051 O O . THR A 1 130 ? 37.572 22.833 68.388 1.00 33.73 129 THR A O 1
ATOM 1055 N N . SER A 1 131 ? 39.231 22.493 66.928 1.00 30.45 130 SER A N 1
ATOM 1056 C CA . SER A 1 131 ? 38.974 23.730 66.207 1.00 30.09 130 SER A CA 1
ATOM 1057 C C . SER A 1 131 ? 39.429 23.537 64.788 1.00 28.48 130 SER A C 1
ATOM 1058 O O . SER A 1 131 ? 40.384 24.136 64.349 1.00 23.85 130 SER A O 1
ATOM 1061 N N . TYR A 1 132 ? 38.737 22.673 64.073 1.00 32.29 131 TYR A N 1
ATOM 1062 C CA . TYR A 1 132 ? 39.200 22.263 62.756 1.00 34.40 131 TYR A CA 1
ATOM 1063 C C . TYR A 1 132 ? 39.125 23.355 61.718 1.00 37.20 131 TYR A C 1
ATOM 1064 O O . TYR A 1 132 ? 40.029 23.494 60.885 1.00 39.25 131 TYR A O 1
ATOM 1073 N N . TYR A 1 133 ? 38.077 24.153 61.782 1.00 40.35 132 TYR A N 1
ATOM 1074 C CA . TYR A 1 133 ? 37.762 25.014 60.659 1.00 43.64 132 TYR A CA 1
ATOM 1075 C C . TYR A 1 133 ? 37.877 26.539 60.893 1.00 43.64 132 TYR A C 1
ATOM 1076 O O . TYR A 1 133 ? 37.807 27.295 59.939 1.00 44.53 132 TYR A O 1
ATOM 1085 N N . LYS A 1 134 ? 38.046 26.984 62.138 1.00 42.00 133 LYS A N 1
ATOM 1086 C CA . LYS A 1 134 ? 38.426 28.368 62.423 1.00 39.01 133 LYS A CA 1
ATOM 1087 C C . LYS A 1 134 ? 39.809 28.248 63.104 1.00 37.36 133 LYS A C 1
ATOM 1088 O O . LYS A 1 134 ? 40.033 27.348 63.909 1.00 34.02 133 LYS A O 1
ATOM 1090 N N . GLU A 1 135 ? 40.761 29.099 62.738 1.00 36.79 134 GLU A N 1
ATOM 1091 C CA . GLU A 1 135 ? 42.077 29.065 63.386 1.00 36.72 134 GLU A CA 1
ATOM 1092 C C . GLU A 1 135 ? 41.955 29.473 64.848 1.00 34.97 134 GLU A C 1
ATOM 1093 O O . GLU A 1 135 ? 41.253 30.418 65.177 1.00 35.41 134 GLU A O 1
ATOM 1099 N N . ASN A 1 136 ? 42.653 28.757 65.719 1.00 32.94 135 ASN A N 1
ATOM 1100 C CA . ASN A 1 136 ? 42.497 28.937 67.152 1.00 30.60 135 ASN A CA 1
ATOM 1101 C C . ASN A 1 136 ? 43.525 28.087 67.917 1.00 28.45 135 ASN A C 1
ATOM 1102 O O . ASN A 1 136 ? 44.310 27.349 67.293 1.00 27.13 135 ASN A O 1
ATOM 1107 N N . TRP A 1 137 ? 43.557 28.223 69.246 1.00 25.31 136 TRP A N 1
ATOM 1108 C CA . TRP A 1 137 ? 44.396 27.378 70.087 1.00 26.69 136 TRP A CA 1
ATOM 1109 C C . TRP A 1 137 ? 43.875 27.281 71.526 1.00 28.48 136 TRP A C 1
ATOM 1110 O O . TRP A 1 137 ? 43.328 28.226 72.074 1.00 28.59 136 TRP A O 1
ATOM 1121 N N . GLY A 1 138 ? 44.047 26.128 72.148 1.00 29.37 137 GLY A N 1
ATOM 1122 C CA . GLY A 1 138 ? 43.582 25.971 73.511 1.00 30.31 137 GLY A CA 1
ATOM 1123 C C . GLY A 1 138 ? 44.266 24.877 74.297 1.00 29.22 137 GLY A C 1
ATOM 1124 O O . GLY A 1 138 ? 44.875 23.973 73.729 1.00 29.93 137 GLY A O 1
ATOM 1125 N N . PHE A 1 139 ? 44.188 24.992 75.615 1.00 27.04 138 PHE A N 1
ATOM 1126 C CA . PHE A 1 139 ? 44.635 23.950 76.505 1.00 25.72 138 PHE A CA 1
ATOM 1127 C C . PHE A 1 139 ? 43.449 23.522 77.368 1.00 27.27 138 PHE A C 1
ATOM 1128 O O . PHE A 1 139 ? 42.667 24.382 77.851 1.00 26.27 138 PHE A O 1
ATOM 1136 N N . SER A 1 140 ? 43.328 22.205 77.576 1.00 24.41 139 SER A N 1
ATOM 1137 C CA . SER A 1 140 ? 42.361 21.661 78.504 1.00 23.99 139 SER A CA 1
ATOM 1138 C C . SER A 1 140 ? 43.059 21.181 79.777 1.00 24.69 139 SER A C 1
ATOM 1139 O O . SER A 1 140 ? 44.186 20.712 79.727 1.00 23.70 139 SER A O 1
ATOM 1142 N N . LEU A 1 141 ? 42.391 21.302 80.921 1.00 26.51 140 LEU A N 1
ATOM 1143 C CA . LEU A 1 141 ? 42.924 20.778 82.200 1.00 26.34 140 LEU A CA 1
ATOM 1144 C C . LEU A 1 141 ? 41.800 20.515 83.194 1.00 27.14 140 LEU A C 1
ATOM 1145 O O . LEU A 1 141 ? 40.650 20.942 82.975 1.00 23.29 140 LEU A O 1
ATOM 1150 N N . THR A 1 142 ? 42.110 19.806 84.284 1.00 26.74 141 THR A N 1
ATOM 1151 C CA . THR A 1 142 ? 41.060 19.557 85.251 1.00 26.74 141 THR A CA 1
ATOM 1152 C C . THR A 1 142 ? 40.807 20.851 85.987 1.00 26.99 141 THR A C 1
ATOM 1153 O O . THR A 1 142 ? 41.717 21.690 86.136 1.00 24.79 141 THR A O 1
ATOM 1157 N N . GLN A 1 143 ? 39.554 21.028 86.384 1.00 25.32 142 GLN A N 1
ATOM 1158 C CA . GLN A 1 143 ? 39.187 22.140 87.233 1.00 26.18 142 GLN A CA 1
ATOM 1159 C C . GLN A 1 143 ? 40.048 22.120 88.490 1.00 24.92 142 GLN A C 1
ATOM 1160 O O . GLN A 1 143 ? 40.524 23.152 88.902 1.00 23.89 142 GLN A O 1
ATOM 1166 N N . ASN A 1 144 ? 40.261 20.947 89.088 1.00 25.71 143 ASN A N 1
ATOM 1167 C CA . ASN A 1 144 ? 41.019 20.868 90.335 1.00 26.77 143 ASN A CA 1
ATOM 1168 C C . ASN A 1 144 ? 42.436 21.421 90.144 1.00 29.71 143 ASN A C 1
ATOM 1169 O O . ASN A 1 144 ? 42.954 22.137 91.027 1.00 31.27 143 ASN A O 1
ATOM 1174 N N . LYS A 1 145 ? 43.045 21.106 88.997 1.00 31.11 144 LYS A N 1
ATOM 1175 C CA . LYS A 1 145 ? 44.406 21.572 88.682 1.00 32.20 144 LYS A CA 1
ATOM 1176 C C . LYS A 1 145 ? 44.379 23.050 88.326 1.00 33.68 144 LYS A C 1
ATOM 1177 O O . LYS A 1 145 ? 45.293 23.790 88.679 1.00 36.01 144 LYS A O 1
ATOM 1180 N N . PHE A 1 146 ? 43.339 23.478 87.619 1.00 34.98 145 PHE A N 1
ATOM 1181 C CA . PHE A 1 146 ? 43.127 24.897 87.355 1.00 35.37 145 PHE A CA 1
ATOM 1182 C C . PHE A 1 146 ? 43.070 25.689 88.653 1.00 34.80 145 PHE A C 1
ATOM 1183 O O . PHE A 1 146 ? 43.747 26.692 88.796 1.00 36.47 145 PHE A O 1
ATOM 1191 N N . ASP A 1 147 ? 42.268 25.222 89.606 1.00 34.00 146 ASP A N 1
ATOM 1192 C CA . ASP A 1 147 ? 42.076 25.909 90.888 1.00 31.78 146 ASP A CA 1
ATOM 1193 C C . ASP A 1 147 ? 43.360 26.068 91.699 1.00 33.38 146 ASP A C 1
ATOM 1194 O O . ASP A 1 147 ? 43.432 26.933 92.566 1.00 32.73 146 ASP A O 1
ATOM 1199 N N . GLU A 1 148 ? 44.353 25.218 91.441 1.00 34.94 147 GLU A N 1
ATOM 1200 C CA . GLU A 1 148 ? 45.624 25.289 92.128 1.00 35.39 147 GLU A CA 1
ATOM 1201 C C . GLU A 1 148 ? 46.626 26.155 91.353 1.00 36.29 147 GLU A C 1
ATOM 1202 O O . GLU A 1 148 ? 47.748 26.316 91.812 1.00 36.29 147 GLU A O 1
ATOM 1205 N N . LEU A 1 149 ? 46.229 26.752 90.225 1.00 38.38 148 LEU A N 1
ATOM 1206 C CA . LEU A 1 149 ? 47.160 27.588 89.427 1.00 41.43 148 LEU A CA 1
ATOM 1207 C C . LEU A 1 149 ? 47.324 29.000 89.963 1.00 45.33 148 LEU A C 1
ATOM 1208 O O . LEU A 1 149 ? 46.361 29.626 90.380 1.00 46.90 148 LEU A O 1
ATOM 1213 N N . CYS A 1 150 ? 48.550 29.513 89.888 1.00 49.72 149 CYS A N 1
ATOM 1214 C CA . CYS A 1 150 ? 48.885 30.857 90.400 1.00 52.39 149 CYS A CA 1
ATOM 1215 C C . CYS A 1 150 ? 48.880 31.997 89.418 1.00 52.50 149 CYS A C 1
ATOM 1216 O O . CYS A 1 150 ? 48.964 31.800 88.195 1.00 53.76 149 CYS A O 1
ATOM 1219 N N . ASP A 1 151 ? 48.794 33.199 89.991 1.00 51.08 150 ASP A N 1
ATOM 1220 C CA . ASP A 1 151 ? 49.131 34.408 89.271 1.00 49.63 150 ASP A CA 1
ATOM 1221 C C . ASP A 1 151 ? 50.616 34.214 89.003 1.00 46.83 150 ASP A C 1
ATOM 1222 O O . ASP A 1 151 ? 51.367 33.849 89.911 1.00 45.90 150 ASP A O 1
ATOM 1227 N N . ASP A 1 152 ? 51.041 34.408 87.760 1.00 44.00 151 ASP A N 1
ATOM 1228 C CA . ASP A 1 152 ? 52.415 34.083 87.401 1.00 41.89 151 ASP A CA 1
ATOM 1229 C C . ASP A 1 152 ? 52.678 34.468 85.950 1.00 41.15 151 ASP A C 1
ATOM 1230 O O . ASP A 1 152 ? 51.762 34.923 85.250 1.00 40.03 151 ASP A O 1
ATOM 1235 N N . ASP A 1 153 ? 53.939 34.334 85.531 1.00 40.10 152 ASP A N 1
ATOM 1236 C CA . ASP A 1 153 ? 54.314 34.428 84.124 1.00 40.91 152 ASP A CA 1
ATOM 1237 C C . ASP A 1 153 ? 54.554 33.002 83.689 1.00 39.55 152 ASP A C 1
ATOM 1238 O O . ASP A 1 153 ? 55.380 32.273 84.262 1.00 38.49 152 ASP A O 1
ATOM 1243 N N . TYR A 1 154 ? 53.788 32.604 82.684 1.00 38.63 153 TYR A N 1
ATOM 1244 C CA . TYR A 1 154 ? 53.827 31.255 82.188 1.00 36.82 153 TYR A CA 1
ATOM 1245 C C . TYR A 1 154 ? 54.403 31.242 80.787 1.00 35.25 153 TYR A C 1
ATOM 1246 O O . TYR A 1 154 ? 54.074 32.099 79.987 1.00 34.31 153 TYR A O 1
ATOM 1255 N N . GLU A 1 155 ? 55.287 30.286 80.516 1.00 35.10 154 GLU A N 1
ATOM 1256 C CA . GLU A 1 155 ? 55.723 29.993 79.157 1.00 35.58 154 GLU A CA 1
ATOM 1257 C C . GLU A 1 155 ? 54.645 29.082 78.551 1.00 35.71 154 GLU A C 1
ATOM 1258 O O . GLU A 1 155 ? 54.281 28.054 79.140 1.00 35.73 154 GLU A O 1
ATOM 1264 N N . VAL A 1 156 ? 54.128 29.486 77.396 1.00 34.64 155 VAL A N 1
ATOM 1265 C CA . VAL A 1 156 ? 53.073 28.774 76.708 1.00 33.79 155 VAL A CA 1
ATOM 1266 C C . VAL A 1 156 ? 53.593 28.331 75.356 1.00 33.62 155 VAL A C 1
ATOM 1267 O O . VAL A 1 156 ? 53.886 29.159 74.493 1.00 32.26 155 VAL A O 1
ATOM 1271 N N . VAL A 1 157 ? 53.697 27.017 75.187 1.00 32.89 156 VAL A N 1
ATOM 1272 C CA . VAL A 1 157 ? 54.226 26.422 73.981 1.00 31.90 156 VAL A CA 1
ATOM 1273 C C . VAL A 1 157 ? 53.257 25.389 73.400 1.00 32.46 156 VAL A C 1
ATOM 1274 O O . VAL A 1 157 ? 52.856 24.450 74.089 1.00 33.08 156 VAL A O 1
ATOM 1278 N N . ILE A 1 158 ? 52.852 25.608 72.154 1.00 31.49 157 ILE A N 1
ATOM 1279 C CA . ILE A 1 158 ? 52.203 24.586 71.344 1.00 31.15 157 ILE A CA 1
ATOM 1280 C C . ILE A 1 158 ? 53.057 24.475 70.074 1.00 31.78 157 ILE A C 1
ATOM 1281 O O . ILE A 1 158 ? 52.992 25.344 69.200 1.00 31.19 157 ILE A O 1
ATOM 1286 N N . ASP A 1 159 ? 53.853 23.410 69.992 1.00 31.68 158 ASP A N 1
ATOM 1287 C CA . ASP A 1 159 ? 54.731 23.151 68.858 1.00 31.48 158 ASP A CA 1
ATOM 1288 C C . ASP A 1 159 ? 53.981 22.314 67.838 1.00 31.31 158 ASP A C 1
ATOM 1289 O O . ASP A 1 159 ? 54.109 21.084 67.807 1.00 30.45 158 ASP A O 1
ATOM 1294 N N . SER A 1 160 ? 53.211 23.000 66.995 1.00 30.98 159 SER A N 1
ATOM 1295 C CA . SER A 1 160 ? 52.360 22.353 66.000 1.00 30.41 159 SER A CA 1
ATOM 1296 C C . SER A 1 160 ? 52.612 22.919 64.619 1.00 28.94 159 SER A C 1
ATOM 1297 O O . SER A 1 160 ? 53.358 23.883 64.476 1.00 29.58 159 SER A O 1
ATOM 1300 N N . SER A 1 161 ? 52.004 22.308 63.601 1.00 27.56 160 SER A N 1
ATOM 1301 C CA . SER A 1 161 ? 52.029 22.864 62.246 1.00 27.80 160 SER A CA 1
ATOM 1302 C C . SER A 1 161 ? 50.688 22.682 61.600 1.00 28.30 160 SER A C 1
ATOM 1303 O O . SER A 1 161 ? 50.018 21.691 61.853 1.00 30.05 160 SER A O 1
ATOM 1306 N N . LEU A 1 162 ? 50.319 23.637 60.753 1.00 29.89 161 LEU A N 1
ATOM 1307 C CA . LEU A 1 162 ? 49.041 23.640 60.047 1.00 31.26 161 LEU A CA 1
ATOM 1308 C C . LEU A 1 162 ? 49.374 24.120 58.633 1.00 34.61 161 LEU A C 1
ATOM 1309 O O . LEU A 1 162 ? 49.548 25.321 58.382 1.00 38.15 161 LEU A O 1
ATOM 1314 N N . GLU A 1 163 ? 49.496 23.162 57.720 1.00 35.47 162 GLU A N 1
ATOM 1315 C CA . GLU A 1 163 ? 50.024 23.401 56.390 1.00 35.04 162 GLU A CA 1
ATOM 1316 C C . GLU A 1 163 ? 49.281 22.537 55.423 1.00 33.75 162 GLU A C 1
ATOM 1317 O O . GLU A 1 163 ? 48.715 21.518 55.817 1.00 35.91 162 GLU A O 1
ATOM 1323 N N . ASP A 1 164 ? 49.287 22.942 54.157 1.00 31.88 163 ASP A N 1
ATOM 1324 C CA . ASP A 1 164 ? 48.748 22.123 53.084 1.00 30.23 163 ASP A CA 1
ATOM 1325 C C . ASP A 1 164 ? 49.457 20.810 53.186 1.00 27.37 163 ASP A C 1
ATOM 1326 O O . ASP A 1 164 ? 50.661 20.781 53.373 1.00 25.41 163 ASP A O 1
ATOM 1331 N N . GLY A 1 165 ? 48.698 19.723 53.106 1.00 25.65 164 GLY A N 1
ATOM 1332 C CA . GLY A 1 165 ? 49.247 18.374 53.233 1.00 22.54 164 GLY A CA 1
ATOM 1333 C C . GLY A 1 165 ? 48.271 17.410 52.578 1.00 22.56 164 GLY A C 1
ATOM 1334 O O . GLY A 1 165 ? 47.844 17.605 51.411 1.00 21.67 164 GLY A O 1
ATOM 1335 N N . SER A 1 166 ? 47.899 16.376 53.323 1.00 21.14 165 SER A N 1
ATOM 1336 C CA . SER A 1 166 ? 46.857 15.492 52.867 1.00 21.65 165 SER A CA 1
ATOM 1337 C C . SER A 1 166 ? 46.127 14.784 53.991 1.00 22.80 165 SER A C 1
ATOM 1338 O O . SER A 1 166 ? 46.652 14.623 55.108 1.00 20.07 165 SER A O 1
ATOM 1341 N N . LEU A 1 167 ? 44.907 14.355 53.650 1.00 24.59 166 LEU A N 1
ATOM 1342 C CA . LEU A 1 167 ? 44.005 13.671 54.559 1.00 25.85 166 LEU A CA 1
ATOM 1343 C C . LEU A 1 167 ? 44.084 12.168 54.306 1.00 26.99 166 LEU A C 1
ATOM 1344 O O . LEU A 1 167 ? 43.860 11.710 53.180 1.00 27.44 166 LEU A O 1
ATOM 1349 N N . THR A 1 168 ? 44.404 11.429 55.367 1.00 27.86 167 THR A N 1
ATOM 1350 C CA . THR A 1 168 ? 44.548 9.980 55.315 1.00 28.40 167 THR A CA 1
ATOM 1351 C C . THR A 1 168 ? 43.240 9.259 55.567 1.00 28.23 167 THR A C 1
ATOM 1352 O O . THR A 1 168 ? 42.516 9.616 56.512 1.00 25.66 167 THR A O 1
ATOM 1356 N N . TYR A 1 169 ? 42.928 8.285 54.711 1.00 26.40 168 TYR A N 1
ATOM 1357 C CA . TYR A 1 169 ? 41.898 7.293 55.051 1.00 27.41 168 TYR A CA 1
ATOM 1358 C C . TYR A 1 169 ? 42.347 5.908 54.609 1.00 26.82 168 TYR A C 1
ATOM 1359 O O . TYR A 1 169 ? 43.094 5.775 53.638 1.00 26.54 168 TYR A O 1
ATOM 1368 N N . GLY A 1 170 ? 41.915 4.893 55.353 1.00 27.12 169 GLY A N 1
ATOM 1369 C CA . GLY A 1 170 ? 42.240 3.500 55.049 1.00 27.53 169 GLY A CA 1
ATOM 1370 C C . GLY A 1 170 ? 41.023 2.679 54.632 1.00 24.60 169 GLY A C 1
ATOM 1371 O O . GLY A 1 170 ? 39.908 2.927 55.073 1.00 24.03 169 GLY A O 1
ATOM 1372 N N . GLU A 1 171 ? 41.255 1.652 53.834 1.00 22.12 170 GLU A N 1
ATOM 1373 C CA . GLU A 1 171 ? 40.165 0.872 53.276 1.00 23.88 170 GLU A CA 1
ATOM 1374 C C . GLU A 1 171 ? 40.586 -0.582 53.024 1.00 25.23 170 GLU A C 1
ATOM 1375 O O . GLU A 1 171 ? 41.690 -0.853 52.528 1.00 24.25 170 GLU A O 1
ATOM 1381 N N . TYR A 1 172 ? 39.708 -1.516 53.376 1.00 24.46 171 TYR A N 1
ATOM 1382 C CA . TYR A 1 172 ? 39.954 -2.933 53.127 1.00 24.51 171 TYR A CA 1
ATOM 1383 C C . TYR A 1 172 ? 38.703 -3.530 52.493 1.00 26.04 171 TYR A C 1
ATOM 1384 O O . TYR A 1 172 ? 37.591 -3.295 52.973 1.00 29.80 171 TYR A O 1
ATOM 1393 N N . TYR A 1 173 ? 38.892 -4.255 51.397 1.00 25.22 172 TYR A N 1
ATOM 1394 C CA . TYR A 1 173 ? 37.794 -4.855 50.629 1.00 25.60 172 TYR A CA 1
ATOM 1395 C C . TYR A 1 173 ? 37.948 -6.363 50.505 1.00 25.53 172 TYR A C 1
ATOM 1396 O O . TYR A 1 173 ? 38.980 -6.825 50.101 1.00 29.92 172 TYR A O 1
ATOM 1405 N N . ILE A 1 174 ? 36.919 -7.108 50.883 1.00 26.20 173 ILE A N 1
ATOM 1406 C CA . ILE A 1 174 ? 36.855 -8.544 50.719 1.00 26.34 173 ILE A CA 1
ATOM 1407 C C . ILE A 1 174 ? 35.830 -8.804 49.617 1.00 27.96 173 ILE A C 1
ATOM 1408 O O . ILE A 1 174 ? 34.662 -8.387 49.732 1.00 25.03 173 ILE A O 1
ATOM 1413 N N . ARG A 1 175 ? 36.283 -9.453 48.544 1.00 29.00 174 ARG A N 1
ATOM 1414 C CA . ARG A 1 175 ? 35.402 -9.872 47.437 1.00 32.17 174 ARG A CA 1
ATOM 1415 C C . ARG A 1 175 ? 34.621 -11.151 47.788 1.00 29.56 174 ARG A C 1
ATOM 1416 O O . ARG A 1 175 ? 35.202 -12.189 48.126 1.00 32.19 174 ARG A O 1
ATOM 1424 N N . GLY A 1 176 ? 33.305 -11.074 47.707 1.00 26.10 175 GLY A N 1
ATOM 1425 C CA . GLY A 1 176 ? 32.465 -12.244 47.936 1.00 25.26 175 GLY A CA 1
ATOM 1426 C C . GLY A 1 176 ? 32.028 -12.871 46.625 1.00 24.79 175 GLY A C 1
ATOM 1427 O O . GLY A 1 176 ? 32.496 -12.478 45.563 1.00 21.94 175 GLY A O 1
ATOM 1428 N N . GLU A 1 177 ? 31.142 -13.856 46.695 1.00 24.55 176 GLU A N 1
ATOM 1429 C CA . GLU A 1 177 ? 30.595 -14.452 45.484 1.00 27.41 176 GLU A CA 1
ATOM 1430 C C . GLU A 1 177 ? 29.916 -13.384 44.690 1.00 26.16 176 GLU A C 1
ATOM 1431 O O . GLU A 1 177 ? 29.988 -13.417 43.479 1.00 27.79 176 GLU A O 1
ATOM 1437 N N . LEU A 1 178 ? 29.273 -12.438 45.384 1.00 26.07 177 LEU A N 1
ATOM 1438 C CA . LEU A 1 178 ? 28.540 -11.353 44.770 1.00 24.93 177 LEU A CA 1
ATOM 1439 C C . LEU A 1 178 ? 29.178 -10.011 44.999 1.00 25.16 177 LEU A C 1
ATOM 1440 O O . LEU A 1 178 ? 29.830 -9.806 46.011 1.00 29.54 177 LEU A O 1
ATOM 1445 N N . GLU A 1 179 ? 28.946 -9.090 44.067 1.00 26.86 178 GLU A N 1
ATOM 1446 C CA . GLU A 1 179 ? 29.379 -7.703 44.181 1.00 29.14 178 GLU A CA 1
ATOM 1447 C C . GLU A 1 179 ? 28.559 -6.908 45.184 1.00 28.33 178 GLU A C 1
ATOM 1448 O O . GLU A 1 179 ? 28.974 -5.824 45.601 1.00 27.62 178 GLU A O 1
ATOM 1454 N N . GLU A 1 180 ? 27.376 -7.394 45.540 1.00 29.28 179 GLU A N 1
ATOM 1455 C CA . GLU A 1 180 ? 26.579 -6.677 46.520 1.00 30.34 179 GLU A CA 1
ATOM 1456 C C . GLU A 1 180 ? 27.400 -6.617 47.776 1.00 29.32 179 GLU A C 1
ATOM 1457 O O . GLU A 1 180 ? 28.065 -7.580 48.152 1.00 28.84 179 GLU A O 1
ATOM 1463 N N . GLU A 1 181 ? 27.345 -5.471 48.418 1.00 26.14 180 GLU A N 1
ATOM 1464 C CA . GLU A 1 181 ? 28.343 -5.122 49.363 1.00 26.04 180 GLU A CA 1
ATOM 1465 C C . GLU A 1 181 ? 27.737 -4.711 50.690 1.00 26.79 180 GLU A C 1
ATOM 1466 O O . GLU A 1 181 ? 26.701 -4.030 50.729 1.00 26.41 180 GLU A O 1
ATOM 1472 N N . ILE A 1 182 ? 28.375 -5.147 51.768 1.00 24.54 181 ILE A N 1
ATOM 1473 C CA . ILE A 1 182 ? 28.021 -4.715 53.110 1.00 25.11 181 ILE A CA 1
ATOM 1474 C C . ILE A 1 182 ? 29.188 -3.772 53.519 1.00 27.59 181 ILE A C 1
ATOM 1475 O O . ILE A 1 182 ? 30.365 -4.151 53.355 1.00 26.51 181 ILE A O 1
ATOM 1480 N N . LEU A 1 183 ? 28.855 -2.560 53.994 1.00 25.86 182 LEU A N 1
ATOM 1481 C CA . LEU A 1 183 ? 29.820 -1.519 54.363 1.00 24.08 182 LEU A CA 1
ATOM 1482 C C . LEU A 1 183 ? 29.890 -1.363 55.885 1.00 26.07 182 LEU A C 1
ATOM 1483 O O . LEU A 1 183 ? 28.869 -1.192 56.552 1.00 25.55 182 LEU A O 1
ATOM 1488 N N . LEU A 1 184 ? 31.095 -1.431 56.441 1.00 25.71 183 LEU A N 1
ATOM 1489 C CA . LEU A 1 184 ? 31.275 -1.268 57.869 1.00 26.41 183 LEU A CA 1
ATOM 1490 C C . LEU A 1 184 ? 32.290 -0.164 58.022 1.00 26.49 183 LEU A C 1
ATOM 1491 O O . LEU A 1 184 ? 33.410 -0.313 57.571 1.00 27.07 183 LEU A O 1
ATOM 1496 N N . THR A 1 185 ? 31.903 0.945 58.643 1.00 24.71 184 THR A N 1
ATOM 1497 C CA . THR A 1 185 ? 32.768 2.101 58.719 1.00 23.11 184 THR A CA 1
ATOM 1498 C C . THR A 1 185 ? 33.047 2.458 60.164 1.00 23.89 184 THR A C 1
ATOM 1499 O O . THR A 1 185 ? 32.254 2.152 61.058 1.00 25.08 184 THR A O 1
ATOM 1503 N N . THR A 1 186 ? 34.175 3.109 60.400 1.00 22.15 185 THR A N 1
ATOM 1504 C CA . THR A 1 186 ? 34.446 3.652 61.719 1.00 22.80 185 THR A CA 1
ATOM 1505 C C . THR A 1 186 ? 35.362 4.874 61.555 1.00 25.83 185 THR A C 1
ATOM 1506 O O . THR A 1 186 ? 36.043 5.007 60.521 1.00 25.88 185 THR A O 1
ATOM 1510 N N . TYR A 1 187 ? 35.400 5.751 62.566 1.00 24.92 186 TYR A N 1
ATOM 1511 C CA . TYR A 1 187 ? 36.145 6.998 62.432 1.00 23.58 186 TYR A CA 1
ATOM 1512 C C . TYR A 1 187 ? 37.446 7.067 63.262 1.00 23.74 186 TYR A C 1
ATOM 1513 O O . TYR A 1 187 ? 37.510 6.658 64.418 1.00 21.36 186 TYR A O 1
ATOM 1522 N N . THR A 1 188 ? 38.481 7.617 62.629 1.00 24.20 187 THR A N 1
ATOM 1523 C CA . THR A 1 188 ? 39.852 7.547 63.138 1.00 25.09 187 THR A CA 1
ATOM 1524 C C . THR A 1 188 ? 40.439 8.852 63.690 1.00 27.36 187 THR A C 1
ATOM 1525 O O . THR A 1 188 ? 41.627 8.909 64.021 1.00 26.13 187 THR A O 1
ATOM 1529 N N . CYS A 1 189 ? 39.580 9.863 63.839 1.00 27.24 188 CYS A N 1
ATOM 1530 C CA . CYS A 1 189 ? 39.999 11.214 64.165 1.00 25.95 188 CYS A CA 1
ATOM 1531 C C . CYS A 1 189 ? 40.107 11.533 65.667 1.00 27.03 188 CYS A C 1
ATOM 1532 O O . CYS A 1 189 ? 40.727 12.532 66.038 1.00 25.79 188 CYS A O 1
ATOM 1535 N N . HIS A 1 190 ? 39.504 10.719 66.533 1.00 26.88 189 HIS A N 1
ATOM 1536 C CA . HIS A 1 190 ? 39.606 10.977 67.971 1.00 26.53 189 HIS A CA 1
ATOM 1537 C C . HIS A 1 190 ? 40.937 10.496 68.550 1.00 24.18 189 HIS A C 1
ATOM 1538 O O . HIS A 1 190 ? 41.371 9.372 68.260 1.00 23.83 189 HIS A O 1
ATOM 1545 N N . PRO A 1 191 ? 41.573 11.333 69.373 1.00 21.64 190 PRO A N 1
ATOM 1546 C CA . PRO A 1 191 ? 42.871 10.990 69.990 1.00 23.41 190 PRO A CA 1
ATOM 1547 C C . PRO A 1 191 ? 42.750 10.002 71.165 1.00 21.85 190 PRO A C 1
ATOM 1548 O O . PRO A 1 191 ? 42.123 8.941 70.959 1.00 17.79 190 PRO A O 1
ATOM 1552 N N . SER A 1 192 ? 43.314 10.316 72.346 1.00 22.90 191 SER A N 1
ATOM 1553 C CA . SER A 1 192 ? 43.345 9.353 73.486 1.00 25.57 191 SER A CA 1
ATOM 1554 C C . SER A 1 192 ? 42.033 9.264 74.277 1.00 25.65 191 SER A C 1
ATOM 1555 O O . SER A 1 192 ? 41.940 9.705 75.426 1.00 23.34 191 SER A O 1
ATOM 1566 N N . CYS A 1 194 ? 38.793 6.154 74.549 1.00 25.85 193 CYS A N 1
ATOM 1567 C CA . CYS A 1 194 ? 38.562 4.764 74.252 1.00 26.29 193 CYS A CA 1
ATOM 1568 C C . CYS A 1 194 ? 37.204 4.413 73.611 1.00 25.57 193 CYS A C 1
ATOM 1569 O O . CYS A 1 194 ? 37.192 3.933 72.503 1.00 25.96 193 CYS A O 1
ATOM 1572 N N . ASN A 1 195 ? 36.078 4.640 74.282 1.00 26.10 194 ASN A N 1
ATOM 1573 C CA . ASN A 1 195 ? 34.783 4.291 73.715 1.00 26.37 194 ASN A CA 1
ATOM 1574 C C . ASN A 1 195 ? 34.527 5.083 72.426 1.00 25.28 194 ASN A C 1
ATOM 1575 O O . ASN A 1 195 ? 34.147 4.524 71.373 1.00 22.01 194 ASN A O 1
ATOM 1580 N N . ASP A 1 196 ? 34.810 6.378 72.486 1.00 26.68 195 ASP A N 1
ATOM 1581 C CA . ASP A 1 196 ? 34.695 7.264 71.327 1.00 24.26 195 ASP A CA 1
ATOM 1582 C C . ASP A 1 196 ? 36.113 7.792 70.963 1.00 26.30 195 ASP A C 1
ATOM 1583 O O . ASP A 1 196 ? 36.533 8.781 71.552 1.00 29.48 195 ASP A O 1
ATOM 1588 N N . ASN A 1 197 ? 36.869 7.158 70.038 1.00 25.42 196 ASN A N 1
ATOM 1589 C CA . ASN A 1 197 ? 36.437 5.975 69.261 1.00 26.31 196 ASN A CA 1
ATOM 1590 C C . ASN A 1 197 ? 37.513 4.953 68.902 1.00 29.36 196 ASN A C 1
ATOM 1591 O O . ASN A 1 197 ? 37.574 4.497 67.740 1.00 29.65 196 ASN A O 1
ATOM 1596 N N . LEU A 1 198 ? 38.328 4.550 69.883 1.00 27.71 197 LEU A N 1
ATOM 1597 C CA . LEU A 1 198 ? 39.237 3.421 69.655 1.00 26.12 197 LEU A CA 1
ATOM 1598 C C . LEU A 1 198 ? 38.437 2.118 69.664 1.00 23.85 197 LEU A C 1
ATOM 1599 O O . LEU A 1 198 ? 38.872 1.131 69.113 1.00 26.77 197 LEU A O 1
ATOM 1604 N N . SER A 1 199 ? 37.274 2.086 70.291 1.00 24.32 198 SER A N 1
ATOM 1605 C CA . SER A 1 199 ? 36.513 0.824 70.356 1.00 25.44 198 SER A CA 1
ATOM 1606 C C . SER A 1 199 ? 36.031 0.389 68.951 1.00 25.35 198 SER A C 1
ATOM 1607 O O . SER A 1 199 ? 36.152 -0.774 68.567 1.00 25.22 198 SER A O 1
ATOM 1610 N N . GLY A 1 200 ? 35.534 1.342 68.169 1.00 26.63 199 GLY A N 1
ATOM 1611 C CA . GLY A 1 200 ? 35.040 1.029 66.816 1.00 27.46 199 GLY A CA 1
ATOM 1612 C C . GLY A 1 200 ? 36.168 0.613 65.897 1.00 26.92 199 GLY A C 1
ATOM 1613 O O . GLY A 1 200 ? 36.029 -0.312 65.071 1.00 23.35 199 GLY A O 1
ATOM 1614 N N . VAL A 1 201 ? 37.294 1.318 66.052 1.00 28.00 200 VAL A N 1
ATOM 1615 C CA . VAL A 1 201 ? 38.478 1.066 65.264 1.00 24.56 200 VAL A CA 1
ATOM 1616 C C . VAL A 1 201 ? 38.957 -0.346 65.560 1.00 24.76 200 VAL A C 1
ATOM 1617 O O . VAL A 1 201 ? 39.143 -1.114 64.632 1.00 21.85 200 VAL A O 1
ATOM 1621 N N . ALA A 1 202 ? 39.119 -0.701 66.845 1.00 22.25 201 ALA A N 1
ATOM 1622 C CA . ALA A 1 202 ? 39.621 -2.051 67.173 1.00 18.95 201 ALA A CA 1
ATOM 1623 C C . ALA A 1 202 ? 38.603 -3.120 66.819 1.00 19.48 201 ALA A C 1
ATOM 1624 O O . ALA A 1 202 ? 39.004 -4.182 66.336 1.00 17.52 201 ALA A O 1
ATOM 1626 N N . LEU A 1 203 ? 37.301 -2.842 66.992 1.00 21.02 202 LEU A N 1
ATOM 1627 C CA . LEU A 1 203 ? 36.270 -3.854 66.679 1.00 23.32 202 LEU A CA 1
ATOM 1628 C C . LEU A 1 203 ? 36.232 -4.217 65.197 1.00 24.86 202 LEU A C 1
ATOM 1629 O O . LEU A 1 203 ? 36.265 -5.375 64.834 1.00 27.90 202 LEU A O 1
ATOM 1634 N N . ILE A 1 204 ? 36.106 -3.210 64.355 1.00 25.75 203 ILE A N 1
ATOM 1635 C CA . ILE A 1 204 ? 36.004 -3.380 62.913 1.00 26.66 203 ILE A CA 1
ATOM 1636 C C . ILE A 1 204 ? 37.278 -4.091 62.420 1.00 27.44 203 ILE A C 1
ATOM 1637 O O . ILE A 1 204 ? 37.202 -4.948 61.548 1.00 26.42 203 ILE A O 1
ATOM 1642 N N . THR A 1 205 ? 38.429 -3.798 63.032 1.00 25.86 204 THR A N 1
ATOM 1643 C CA . THR A 1 205 ? 39.666 -4.469 62.660 1.00 25.34 204 THR A CA 1
ATOM 1644 C C . THR A 1 205 ? 39.524 -5.985 62.834 1.00 25.53 204 THR A C 1
ATOM 1645 O O . THR A 1 205 ? 39.798 -6.766 61.900 1.00 23.85 204 THR A O 1
ATOM 1649 N N . PHE A 1 206 ? 39.020 -6.387 63.993 1.00 23.04 205 PHE A N 1
ATOM 1650 C CA . PHE A 1 206 ? 38.830 -7.801 64.282 1.00 23.82 205 PHE A CA 1
ATOM 1651 C C . PHE A 1 206 ? 37.684 -8.471 63.512 1.00 23.44 205 PHE A C 1
ATOM 1652 O O . PHE A 1 206 ? 37.751 -9.652 63.229 1.00 22.19 205 PHE A O 1
ATOM 1660 N N . ILE A 1 207 ? 36.653 -7.720 63.156 1.00 24.42 206 ILE A N 1
ATOM 1661 C CA . ILE A 1 207 ? 35.613 -8.268 62.310 1.00 24.91 206 ILE A CA 1
ATOM 1662 C C . ILE A 1 207 ? 36.247 -8.560 60.959 1.00 22.38 206 ILE A C 1
ATOM 1663 O O . ILE A 1 207 ? 36.109 -9.662 60.473 1.00 21.47 206 ILE A O 1
ATOM 1668 N N . ALA A 1 208 ? 36.962 -7.584 60.397 1.00 21.98 207 ALA A N 1
ATOM 1669 C CA . ALA A 1 208 ? 37.683 -7.756 59.111 1.00 23.79 207 ALA A CA 1
ATOM 1670 C C . ALA A 1 208 ? 38.623 -8.973 59.182 1.00 23.64 207 ALA A C 1
ATOM 1671 O O . ALA A 1 208 ? 38.640 -9.816 58.283 1.00 19.14 207 ALA A O 1
ATOM 1673 N N . LYS A 1 209 ? 39.336 -9.082 60.297 1.00 23.70 208 LYS A N 1
ATOM 1674 C CA . LYS A 1 209 ? 40.287 -10.159 60.490 1.00 25.43 208 LYS A CA 1
ATOM 1675 C C . LYS A 1 209 ? 39.602 -11.542 60.446 1.00 28.01 208 LYS A C 1
ATOM 1676 O O . LYS A 1 209 ? 40.141 -12.476 59.853 1.00 29.41 208 LYS A O 1
ATOM 1682 N N . ALA A 1 210 ? 38.425 -11.661 61.069 1.00 27.32 209 ALA A N 1
ATOM 1683 C CA . ALA A 1 210 ? 37.641 -12.903 61.031 1.00 26.32 209 ALA A CA 1
ATOM 1684 C C . ALA A 1 210 ? 37.042 -13.180 59.626 1.00 24.90 209 ALA A C 1
ATOM 1685 O O . ALA A 1 210 ? 37.164 -14.277 59.114 1.00 26.60 209 ALA A O 1
ATOM 1687 N N . LEU A 1 211 ? 36.398 -12.192 59.013 1.00 24.14 210 LEU A N 1
ATOM 1688 C CA . LEU A 1 211 ? 35.748 -12.383 57.709 1.00 25.78 210 LEU A CA 1
ATOM 1689 C C . LEU A 1 211 ? 36.715 -12.779 56.591 1.00 26.28 210 LEU A C 1
ATOM 1690 O O . LEU A 1 211 ? 36.376 -13.572 55.719 1.00 26.80 210 LEU A O 1
ATOM 1695 N N . SER A 1 212 ? 37.911 -12.203 56.646 1.00 27.82 211 SER A N 1
ATOM 1696 C CA . SER A 1 212 ? 39.030 -12.545 55.791 1.00 28.21 211 SER A CA 1
ATOM 1697 C C . SER A 1 212 ? 39.271 -14.028 55.625 1.00 27.27 211 SER A C 1
ATOM 1698 O O . SER A 1 212 ? 39.826 -14.441 54.625 1.00 27.57 211 SER A O 1
ATOM 1701 N N . LYS A 1 213 ? 38.933 -14.797 56.646 1.00 26.51 212 LYS A N 1
ATOM 1702 C CA . LYS A 1 213 ? 39.206 -16.213 56.671 1.00 28.85 212 LYS A CA 1
ATOM 1703 C C . LYS A 1 213 ? 38.039 -17.073 56.204 1.00 31.55 212 LYS A C 1
ATOM 1704 O O . LYS A 1 213 ? 38.157 -18.296 56.188 1.00 34.59 212 LYS A O 1
ATOM 1710 N N . LEU A 1 214 ? 36.937 -16.439 55.792 1.00 31.29 213 LEU A N 1
ATOM 1711 C CA . LEU A 1 214 ? 35.709 -17.132 55.409 1.00 31.05 213 LEU A CA 1
ATOM 1712 C C . LEU A 1 214 ? 35.338 -16.891 53.945 1.00 32.93 213 LEU A C 1
ATOM 1713 O O . LEU A 1 214 ? 35.705 -15.883 53.348 1.00 32.93 213 LEU A O 1
ATOM 1718 N N . LYS A 1 215 ? 34.580 -17.816 53.378 1.00 35.03 214 LYS A N 1
ATOM 1719 C CA . LYS A 1 215 ? 34.089 -17.685 52.015 1.00 35.61 214 LYS A CA 1
ATOM 1720 C C . LYS A 1 215 ? 32.698 -17.039 52.122 1.00 33.00 214 LYS A C 1
ATOM 1721 O O . LYS A 1 215 ? 31.749 -17.694 52.505 1.00 31.60 214 LYS A O 1
ATOM 1727 N N . THR A 1 216 ? 32.581 -15.753 51.799 1.00 31.83 215 THR A N 1
ATOM 1728 C CA . THR A 1 216 ? 31.314 -15.024 51.974 1.00 29.69 215 THR A CA 1
ATOM 1729 C C . THR A 1 216 ? 30.541 -14.850 50.679 1.00 28.54 215 THR A C 1
ATOM 1730 O O . THR A 1 216 ? 31.133 -14.824 49.612 1.00 26.99 215 THR A O 1
ATOM 1734 N N . LYS A 1 217 ? 29.212 -14.752 50.800 1.00 29.05 216 LYS A N 1
ATOM 1735 C CA . LYS A 1 217 ? 28.302 -14.513 49.662 1.00 31.60 216 LYS A CA 1
ATOM 1736 C C . LYS A 1 217 ? 28.444 -13.059 49.257 1.00 28.92 216 LYS A C 1
ATOM 1737 O O . LYS A 1 217 ? 28.621 -12.726 48.079 1.00 29.59 216 LYS A O 1
ATOM 1743 N N . TYR A 1 218 ? 28.360 -12.201 50.255 1.00 25.30 217 TYR A N 1
ATOM 1744 C CA . TYR A 1 218 ? 28.509 -10.787 50.028 1.00 26.51 217 TYR A CA 1
ATOM 1745 C C . TYR A 1 218 ? 29.974 -10.321 50.069 1.00 23.58 217 TYR A C 1
ATOM 1746 O O . TYR A 1 218 ? 30.856 -11.004 50.598 1.00 21.25 217 TYR A O 1
ATOM 1755 N N . SER A 1 219 ? 30.193 -9.170 49.442 1.00 22.73 218 SER A N 1
ATOM 1756 C CA . SER A 1 219 ? 31.446 -8.467 49.490 1.00 24.80 218 SER A CA 1
ATOM 1757 C C . SER A 1 219 ? 31.338 -7.557 50.687 1.00 25.22 218 SER A C 1
ATOM 1758 O O . SER A 1 219 ? 30.238 -7.161 51.055 1.00 27.27 218 SER A O 1
ATOM 1761 N N . TYR A 1 220 ? 32.480 -7.285 51.316 1.00 24.79 219 TYR A N 1
ATOM 1762 C CA . TYR A 1 220 ? 32.541 -6.478 52.506 1.00 24.53 219 TYR A CA 1
ATOM 1763 C C . TYR A 1 220 ? 33.609 -5.413 52.356 1.00 22.14 219 TYR A C 1
ATOM 1764 O O . TYR A 1 220 ? 34.708 -5.713 51.930 1.00 21.62 219 TYR A O 1
ATOM 1773 N N . ARG A 1 221 ? 33.269 -4.175 52.700 1.00 20.26 220 ARG A N 1
ATOM 1774 C CA . ARG A 1 221 ? 34.208 -3.073 52.667 1.00 20.44 220 ARG A CA 1
ATOM 1775 C C . ARG A 1 221 ? 34.301 -2.451 54.026 1.00 22.65 220 ARG A C 1
ATOM 1776 O O . ARG A 1 221 ? 33.289 -2.175 54.660 1.00 22.18 220 ARG A O 1
ATOM 1784 N N . PHE A 1 222 ? 35.527 -2.197 54.473 1.00 25.19 221 PHE A N 1
ATOM 1785 C CA . PHE A 1 222 ? 35.733 -1.630 55.786 1.00 23.87 221 PHE A CA 1
ATOM 1786 C C . PHE A 1 222 ? 36.441 -0.301 55.615 1.00 23.43 221 PHE A C 1
ATOM 1787 O O . PHE A 1 222 ? 37.547 -0.274 55.127 1.00 23.63 221 PHE A O 1
ATOM 1795 N N . LEU A 1 223 ? 35.803 0.787 56.041 1.00 24.63 222 LEU A N 1
ATOM 1796 C CA . LEU A 1 223 ? 36.335 2.139 55.889 1.00 23.98 222 LEU A CA 1
ATOM 1797 C C . LEU A 1 223 ? 36.802 2.676 57.230 1.00 23.31 222 LEU A C 1
ATOM 1798 O O . LEU A 1 223 ? 36.047 2.671 58.196 1.00 23.55 222 LEU A O 1
ATOM 1803 N N . PHE A 1 224 ? 38.067 3.096 57.284 1.00 24.16 223 PHE A N 1
ATOM 1804 C CA . PHE A 1 224 ? 38.634 3.787 58.442 1.00 23.29 223 PHE A CA 1
ATOM 1805 C C . PHE A 1 224 ? 39.014 5.226 58.001 1.00 23.07 223 PHE A C 1
ATOM 1806 O O . PHE A 1 224 ? 39.987 5.436 57.283 1.00 24.23 223 PHE A O 1
ATOM 1814 N N . ALA A 1 225 ? 38.260 6.211 58.462 1.00 22.85 224 ALA A N 1
ATOM 1815 C CA . ALA A 1 225 ? 38.379 7.570 57.945 1.00 22.85 224 ALA A CA 1
ATOM 1816 C C . ALA A 1 225 ? 37.990 8.551 59.033 1.00 24.74 224 ALA A C 1
ATOM 1817 O O . ALA A 1 225 ? 37.196 8.194 59.924 1.00 24.59 224 ALA A O 1
ATOM 1819 N N . PRO A 1 226 ? 38.527 9.789 58.977 1.00 25.14 225 PRO A N 1
ATOM 1820 C CA . PRO A 1 226 ? 38.065 10.773 59.965 1.00 24.35 225 PRO A CA 1
ATOM 1821 C C . PRO A 1 226 ? 36.579 10.994 59.851 1.00 25.51 225 PRO A C 1
ATOM 1822 O O . PRO A 1 226 ? 36.051 10.979 58.728 1.00 24.38 225 PRO A O 1
ATOM 1826 N N . GLU A 1 227 ? 35.911 11.267 60.973 1.00 26.26 226 GLU A N 1
ATOM 1827 C CA . GLU A 1 227 ? 34.477 11.513 60.915 1.00 25.73 226 GLU A CA 1
ATOM 1828 C C . GLU A 1 227 ? 34.106 12.708 60.031 1.00 25.02 226 GLU A C 1
ATOM 1829 O O . GLU A 1 227 ? 34.831 13.690 59.931 1.00 27.08 226 GLU A O 1
ATOM 1835 N N . THR A 1 228 ? 32.949 12.587 59.393 1.00 23.88 227 THR A N 1
ATOM 1836 C CA . THR A 1 228 ? 32.380 13.610 58.559 1.00 24.97 227 THR A CA 1
ATOM 1837 C C . THR A 1 228 ? 33.217 13.865 57.327 1.00 23.53 227 THR A C 1
ATOM 1838 O O . THR A 1 228 ? 32.838 13.427 56.267 1.00 24.92 227 THR A O 1
ATOM 1842 N N . ILE A 1 229 ? 34.331 14.572 57.471 1.00 23.74 228 ILE A N 1
ATOM 1843 C CA . ILE A 1 229 ? 35.192 14.904 56.321 1.00 23.64 228 ILE A CA 1
ATOM 1844 C C . ILE A 1 229 ? 35.720 13.647 55.581 1.00 24.37 228 ILE A C 1
ATOM 1845 O O . ILE A 1 229 ? 35.801 13.623 54.331 1.00 25.38 228 ILE A O 1
ATOM 1850 N N . GLY A 1 230 ? 36.028 12.599 56.346 1.00 23.17 229 GLY A N 1
ATOM 1851 C CA . GLY A 1 230 ? 36.496 11.337 55.762 1.00 23.70 229 GLY A CA 1
ATOM 1852 C C . GLY A 1 230 ? 35.433 10.619 54.964 1.00 21.26 229 GLY A C 1
ATOM 1853 O O . GLY A 1 230 ? 35.663 10.281 53.841 1.00 21.50 229 GLY A O 1
ATOM 1854 N N . SER A 1 231 ? 34.254 10.412 55.538 1.00 24.08 230 SER A N 1
ATOM 1855 C CA . SER A 1 231 ? 33.147 9.769 54.805 1.00 24.27 230 SER A CA 1
ATOM 1856 C C . SER A 1 231 ? 32.718 10.556 53.569 1.00 23.02 230 SER A C 1
ATOM 1857 O O . SER A 1 231 ? 32.440 9.965 52.516 1.00 22.50 230 SER A O 1
ATOM 1860 N N . ILE A 1 232 ? 32.688 11.884 53.680 1.00 24.30 231 ILE A N 1
ATOM 1861 C CA . ILE A 1 232 ? 32.365 12.748 52.516 1.00 23.93 231 ILE A CA 1
ATOM 1862 C C . ILE A 1 232 ? 33.441 12.557 51.440 1.00 22.71 231 ILE A C 1
ATOM 1863 O O . ILE A 1 232 ? 33.124 12.322 50.286 1.00 21.62 231 ILE A O 1
ATOM 1868 N N . THR A 1 233 ? 34.714 12.593 51.840 1.00 22.80 232 THR A N 1
ATOM 1869 C CA . THR A 1 233 ? 35.805 12.330 50.911 1.00 22.95 232 THR A CA 1
ATOM 1870 C C . THR A 1 233 ? 35.686 10.972 50.226 1.00 23.50 232 THR A C 1
ATOM 1871 O O . THR A 1 233 ? 35.864 10.867 49.001 1.00 24.33 232 THR A O 1
ATOM 1875 N N . TRP A 1 234 ? 35.367 9.942 51.002 1.00 21.31 233 TRP A N 1
ATOM 1876 C CA . TRP A 1 234 ? 35.259 8.622 50.440 1.00 21.39 233 TRP A CA 1
ATOM 1877 C C . TRP A 1 234 ? 34.111 8.544 49.449 1.00 23.66 233 TRP A C 1
ATOM 1878 O O . TRP A 1 234 ? 34.281 8.020 48.348 1.00 21.65 233 TRP A O 1
ATOM 1889 N N . LEU A 1 235 ? 32.944 9.062 49.843 1.00 26.80 234 LEU A N 1
ATOM 1890 C CA . LEU A 1 235 ? 31.765 9.063 48.961 1.00 25.42 234 LEU A CA 1
ATOM 1891 C C . LEU A 1 235 ? 32.080 9.834 47.664 1.00 25.86 234 LEU A C 1
ATOM 1892 O O . LEU A 1 235 ? 31.688 9.417 46.576 1.00 24.16 234 LEU A O 1
ATOM 1897 N N . SER A 1 236 ? 32.835 10.923 47.777 1.00 27.66 235 SER A N 1
ATOM 1898 C CA . SER A 1 236 ? 33.124 11.754 46.601 1.00 29.92 235 SER A CA 1
ATOM 1899 C C . SER A 1 236 ? 34.045 11.004 45.645 1.00 29.44 235 SER A C 1
ATOM 1900 O O . SER A 1 236 ? 34.095 11.301 44.473 1.00 26.97 235 SER A O 1
ATOM 1903 N N . ARG A 1 237 ? 34.764 10.024 46.161 1.00 30.63 236 ARG A N 1
ATOM 1904 C CA . ARG A 1 237 ? 35.700 9.269 45.346 1.00 30.56 236 ARG A CA 1
ATOM 1905 C C . ARG A 1 237 ? 35.166 7.912 44.920 1.00 29.14 236 ARG A C 1
ATOM 1906 O O . ARG A 1 237 ? 35.859 7.194 44.214 1.00 30.52 236 ARG A O 1
ATOM 1914 N N . ASN A 1 238 ? 33.930 7.575 45.294 1.00 26.87 237 ASN A N 1
ATOM 1915 C CA . ASN A 1 238 ? 33.403 6.237 45.036 1.00 26.19 237 ASN A CA 1
ATOM 1916 C C . ASN A 1 238 ? 31.926 6.208 44.611 1.00 27.78 237 ASN A C 1
ATOM 1917 O O . ASN A 1 238 ? 31.185 5.267 44.936 1.00 30.49 237 ASN A O 1
ATOM 1922 N N . GLU A 1 239 ? 31.474 7.237 43.900 1.00 29.06 238 GLU A N 1
ATOM 1923 C CA . GLU A 1 239 ? 30.059 7.286 43.488 1.00 30.49 238 GLU A CA 1
ATOM 1924 C C . GLU A 1 239 ? 29.683 6.048 42.669 1.00 30.87 238 GLU A C 1
ATOM 1925 O O . GLU A 1 239 ? 28.593 5.507 42.831 1.00 31.23 238 GLU A O 1
ATOM 1931 N N . ASP A 1 240 ? 30.614 5.599 41.834 1.00 31.60 239 ASP A N 1
ATOM 1932 C CA . ASP A 1 240 ? 30.464 4.387 41.022 1.00 35.32 239 ASP A CA 1
ATOM 1933 C C . ASP A 1 240 ? 30.153 3.118 41.820 1.00 36.13 239 ASP A C 1
ATOM 1934 O O . ASP A 1 240 ? 29.523 2.214 41.303 1.00 38.74 239 ASP A O 1
ATOM 1939 N N . LYS A 1 241 ? 30.600 3.061 43.069 1.00 37.12 240 LYS A N 1
ATOM 1940 C CA . LYS A 1 241 ? 30.443 1.889 43.952 1.00 36.86 240 LYS A CA 1
ATOM 1941 C C . LYS A 1 241 ? 29.165 1.869 44.784 1.00 35.41 240 LYS A C 1
ATOM 1942 O O . LYS A 1 241 ? 28.796 0.822 45.321 1.00 36.78 240 LYS A O 1
ATOM 1948 N N . LEU A 1 242 ? 28.485 3.004 44.896 1.00 33.62 241 LEU A N 1
ATOM 1949 C CA . LEU A 1 242 ? 27.313 3.104 45.767 1.00 29.71 241 LEU A CA 1
ATOM 1950 C C . LEU A 1 242 ? 26.173 2.198 45.374 1.00 28.70 241 LEU A C 1
ATOM 1951 O O . LEU A 1 242 ? 25.463 1.677 46.231 1.00 32.22 241 LEU A O 1
ATOM 1956 N N . LYS A 1 243 ? 25.972 1.996 44.083 1.00 27.26 242 LYS A N 1
ATOM 1957 C CA . LYS A 1 243 ? 24.885 1.109 43.637 1.00 26.23 242 LYS A CA 1
ATOM 1958 C C . LYS A 1 243 ? 24.966 -0.334 44.207 1.00 23.14 242 LYS A C 1
ATOM 1959 O O . LYS A 1 243 ? 23.974 -1.013 44.273 1.00 25.05 242 LYS A O 1
ATOM 1965 N N . ASN A 1 244 ? 26.139 -0.804 44.598 1.00 23.15 243 ASN A N 1
ATOM 1966 C CA . ASN A 1 244 ? 26.284 -2.136 45.165 1.00 23.05 243 ASN A CA 1
ATOM 1967 C C . ASN A 1 244 ? 26.140 -2.212 46.672 1.00 22.91 243 ASN A C 1
ATOM 1968 O O . ASN A 1 244 ? 26.064 -3.309 47.191 1.00 24.11 243 ASN A O 1
ATOM 1973 N N . ILE A 1 245 ? 26.179 -1.097 47.393 1.00 22.18 244 ILE A N 1
ATOM 1974 C CA . ILE A 1 245 ? 26.124 -1.168 48.860 1.00 22.44 244 ILE A CA 1
ATOM 1975 C C . ILE A 1 245 ? 24.689 -1.447 49.330 1.00 23.61 244 ILE A C 1
ATOM 1976 O O . ILE A 1 245 ? 23.808 -0.594 49.284 1.00 23.82 244 ILE A O 1
ATOM 1981 N N . LYS A 1 246 ? 24.461 -2.682 49.759 1.00 25.96 245 LYS A N 1
ATOM 1982 C CA . LYS A 1 246 ? 23.119 -3.159 50.068 1.00 26.20 245 LYS A CA 1
ATOM 1983 C C . LYS A 1 246 ? 22.747 -2.671 51.453 1.00 23.60 245 LYS A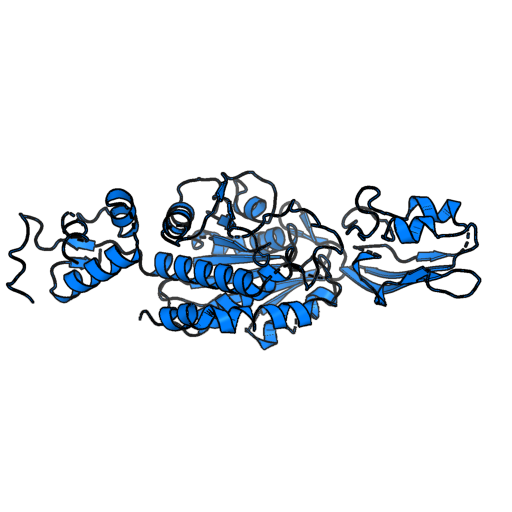 C 1
ATOM 1984 O O . LYS A 1 246 ? 21.622 -2.352 51.698 1.00 24.21 245 LYS A O 1
ATOM 1998 N N . GLY A 1 248 ? 24.742 -1.231 55.561 1.00 25.20 247 GLY A N 1
ATOM 1999 C CA . GLY A 1 248 ? 25.947 -0.822 56.253 1.00 25.61 247 GLY A CA 1
ATOM 2000 C C . GLY A 1 248 ? 25.730 -0.510 57.711 1.00 23.79 247 GLY A C 1
ATOM 2001 O O . GLY A 1 248 ? 24.611 -0.298 58.127 1.00 24.21 247 GLY A O 1
ATOM 2002 N N . LEU A 1 249 ? 26.820 -0.496 58.474 1.00 21.98 248 LEU A N 1
ATOM 2003 C CA . LEU A 1 249 ? 26.792 -0.165 59.885 1.00 22.33 248 LEU A CA 1
ATOM 2004 C C . LEU A 1 249 ? 27.978 0.729 60.230 1.00 23.24 248 LEU A C 1
ATOM 2005 O O . LEU A 1 249 ? 29.075 0.454 59.786 1.00 23.86 248 LEU A O 1
ATOM 2010 N N . VAL A 1 250 ? 27.758 1.788 61.009 1.00 24.25 249 VAL A N 1
ATOM 2011 C CA . VAL A 1 250 ? 28.835 2.607 61.528 1.00 24.02 249 VAL A CA 1
ATOM 2012 C C . VAL A 1 250 ? 29.111 2.113 62.983 1.00 26.68 249 VAL A C 1
ATOM 2013 O O . VAL A 1 250 ? 28.224 2.092 63.846 1.00 25.25 249 VAL A O 1
ATOM 2017 N N . ALA A 1 251 ? 30.350 1.712 63.248 1.00 24.62 250 ALA A N 1
ATOM 2018 C CA . ALA A 1 251 ? 30.713 1.177 64.541 1.00 21.98 250 ALA A CA 1
ATOM 2019 C C . ALA A 1 251 ? 31.418 2.250 65.363 1.00 25.20 250 ALA A C 1
ATOM 2020 O O . ALA A 1 251 ? 32.453 2.785 64.973 1.00 23.27 250 ALA A O 1
ATOM 2022 N N . THR A 1 252 ? 30.849 2.548 66.522 1.00 26.86 251 THR A N 1
ATOM 2023 C CA . THR A 1 252 ? 31.466 3.447 67.461 1.00 28.17 251 THR A CA 1
ATOM 2024 C C . THR A 1 252 ? 30.931 3.105 68.837 1.00 27.65 251 THR A C 1
ATOM 2025 O O . THR A 1 252 ? 29.904 2.435 68.943 1.00 25.35 251 THR A O 1
ATOM 2029 N N . CYS A 1 253 ? 31.646 3.528 69.874 1.00 26.09 252 CYS A N 1
ATOM 2030 C CA . CYS A 1 253 ? 31.194 3.359 71.259 1.00 28.38 252 CYS A CA 1
ATOM 2031 C C . CYS A 1 253 ? 30.760 1.944 71.589 1.00 27.73 252 CYS A C 1
ATOM 2032 O O . CYS A 1 253 ? 29.708 1.750 72.194 1.00 25.42 252 CYS A O 1
ATOM 2035 N N . VAL A 1 254 ? 31.582 0.974 71.198 1.00 25.76 253 VAL A N 1
ATOM 2036 C CA . VAL A 1 254 ? 31.203 -0.415 71.287 1.00 26.86 253 VAL A CA 1
ATOM 2037 C C . VAL A 1 254 ? 31.909 -1.161 72.424 1.00 27.20 253 VAL A C 1
ATOM 2038 O O . VAL A 1 254 ? 31.833 -2.402 72.479 1.00 25.99 253 VAL A O 1
ATOM 2042 N N . GLY A 1 255 ? 32.523 -0.427 73.358 1.00 24.31 254 GLY A N 1
ATOM 2043 C CA . GLY A 1 255 ? 33.429 -1.042 74.330 1.00 22.76 254 GLY A CA 1
ATOM 2044 C C . GLY A 1 255 ? 33.134 -0.996 75.821 1.00 25.53 254 GLY A C 1
ATOM 2045 O O . GLY A 1 255 ? 33.818 -1.683 76.605 1.00 27.21 254 GLY A O 1
ATOM 2046 N N . ASP A 1 256 ? 32.157 -0.196 76.241 1.00 23.66 255 ASP A N 1
ATOM 2047 C CA . ASP A 1 256 ? 31.833 -0.076 77.656 1.00 22.40 255 ASP A CA 1
ATOM 2048 C C . ASP A 1 256 ? 30.952 -1.177 78.219 1.00 24.24 255 ASP A C 1
ATOM 2049 O O . ASP A 1 256 ? 30.489 -2.051 77.471 1.00 19.68 255 ASP A O 1
ATOM 2054 N N . ALA A 1 257 ? 30.713 -1.117 79.548 1.00 23.96 256 ALA A N 1
ATOM 2055 C CA . ALA A 1 257 ? 29.950 -2.158 80.249 1.00 23.32 256 ALA A CA 1
ATOM 2056 C C . ALA A 1 257 ? 28.440 -2.091 80.045 1.00 24.84 256 ALA A C 1
ATOM 2057 O O . ALA A 1 257 ? 27.715 -2.981 80.491 1.00 28.00 256 ALA A O 1
ATOM 2059 N N . GLY A 1 258 ? 27.942 -1.064 79.375 1.00 26.14 257 GLY A N 1
ATOM 2060 C CA . GLY A 1 258 ? 26.493 -0.900 79.206 1.00 23.64 257 GLY A CA 1
ATOM 2061 C C . GLY A 1 258 ? 25.795 -1.791 78.201 1.00 24.67 257 GLY A C 1
ATOM 2062 O O . GLY A 1 258 ? 26.417 -2.608 77.539 1.00 26.94 257 GLY A O 1
ATOM 2063 N N . ILE A 1 259 ? 24.488 -1.602 78.057 1.00 26.75 258 ILE A N 1
ATOM 2064 C CA . ILE A 1 259 ? 23.705 -2.412 77.142 1.00 27.79 258 ILE A CA 1
ATOM 2065 C C . ILE A 1 259 ? 23.959 -1.958 75.672 1.00 28.32 258 ILE A C 1
ATOM 2066 O O . ILE A 1 259 ? 24.464 -0.860 75.435 1.00 25.20 258 ILE A O 1
ATOM 2071 N N . LYS A 1 260 ? 23.612 -2.819 74.710 1.00 27.56 259 LYS A N 1
ATOM 2072 C CA . LYS A 1 260 ? 23.705 -2.490 73.276 1.00 26.24 259 LYS A CA 1
ATOM 2073 C C . LYS A 1 260 ? 22.596 -1.534 72.855 1.00 25.24 259 LYS A C 1
ATOM 2074 O O . LYS A 1 260 ? 21.484 -1.561 73.384 1.00 29.00 259 LYS A O 1
ATOM 2080 N N . ASN A 1 261 ? 22.944 -0.651 71.933 1.00 23.92 260 ASN A N 1
ATOM 2081 C CA . ASN A 1 261 ? 22.047 0.308 71.351 1.00 22.24 260 ASN A CA 1
ATOM 2082 C C . ASN A 1 261 ? 22.143 0.262 69.834 1.00 22.89 260 ASN A C 1
ATOM 2083 O O . ASN A 1 261 ? 23.222 0.369 69.279 1.00 24.71 260 ASN A O 1
ATOM 2088 N N . TYR A 1 262 ? 21.005 0.137 69.163 1.00 25.19 261 TYR A N 1
ATOM 2089 C CA . TYR A 1 262 ? 20.957 0.191 67.699 1.00 24.15 261 TYR A CA 1
ATOM 2090 C C . TYR A 1 262 ? 20.227 1.408 67.182 1.00 22.55 261 TYR A C 1
ATOM 2091 O O . TYR A 1 262 ? 19.057 1.613 67.487 1.00 23.35 261 TYR A O 1
ATOM 2100 N N . LYS A 1 263 ? 20.921 2.210 66.387 1.00 23.65 262 LYS A N 1
ATOM 2101 C CA . LYS A 1 263 ? 20.298 3.323 65.670 1.00 22.24 262 LYS A CA 1
ATOM 2102 C C . LYS A 1 263 ? 19.926 2.812 64.284 1.00 23.34 262 LYS A C 1
ATOM 2103 O O . LYS A 1 263 ? 20.762 2.314 63.531 1.00 22.83 262 LYS A O 1
ATOM 2109 N N . ARG A 1 264 ? 18.657 2.936 63.952 1.00 23.48 263 ARG A N 1
ATOM 2110 C CA . ARG A 1 264 ? 18.199 2.514 62.660 1.00 25.93 263 ARG A CA 1
ATOM 2111 C C . ARG A 1 264 ? 18.634 3.391 61.500 1.00 23.43 263 ARG A C 1
ATOM 2112 O O . ARG A 1 264 ? 18.931 4.573 61.651 1.00 23.27 263 ARG A O 1
ATOM 2120 N N . THR A 1 265 ? 18.581 2.788 60.325 1.00 21.23 264 THR A N 1
ATOM 2121 C CA . THR A 1 265 ? 18.702 3.516 59.078 1.00 21.51 264 THR A CA 1
ATOM 2122 C C . THR A 1 265 ? 17.561 4.514 58.969 1.00 21.84 264 THR A C 1
ATOM 2123 O O . THR A 1 265 ? 16.543 4.374 59.652 1.00 22.87 264 THR A O 1
ATOM 2127 N N . LYS A 1 266 ? 17.711 5.484 58.063 1.00 24.20 265 LYS A N 1
ATOM 2128 C CA . LYS A 1 266 ? 16.685 6.487 57.854 1.00 24.96 265 LYS A CA 1
ATOM 2129 C C . LYS A 1 266 ? 15.362 5.830 57.439 1.00 24.56 265 LYS A C 1
ATOM 2130 O O . LYS A 1 266 ? 14.314 6.384 57.695 1.00 24.50 265 LYS A O 1
ATOM 2136 N N . PHE A 1 267 ? 15.413 4.654 56.816 1.00 25.89 266 PHE A N 1
ATOM 2137 C CA . PHE A 1 267 ? 14.199 3.958 56.366 1.00 25.20 266 PHE A CA 1
ATOM 2138 C C . PHE A 1 267 ? 13.496 3.212 57.497 1.00 24.36 266 PHE A C 1
ATOM 2139 O O . PHE A 1 267 ? 12.348 2.812 57.350 1.00 25.13 266 PHE A O 1
ATOM 2147 N N . GLY A 1 268 ? 14.189 2.966 58.593 1.00 24.32 267 GLY A N 1
ATOM 2148 C CA . GLY A 1 268 ? 13.571 2.281 59.744 1.00 22.47 267 GLY A CA 1
ATOM 2149 C C . GLY A 1 268 ? 13.300 0.801 59.634 1.00 22.65 267 GLY A C 1
ATOM 2150 O O . GLY A 1 268 ? 13.439 0.086 60.596 1.00 23.30 267 GLY A O 1
ATOM 2151 N N . ASP A 1 269 ? 12.914 0.315 58.458 1.00 27.47 268 ASP A N 1
ATOM 2152 C CA . ASP A 1 269 ? 12.627 -1.113 58.307 1.00 27.16 268 ASP A CA 1
ATOM 2153 C C . ASP A 1 269 ? 13.407 -1.781 57.171 1.00 25.07 268 ASP A C 1
ATOM 2154 O O . ASP A 1 269 ? 12.931 -2.780 56.610 1.00 24.55 268 ASP A O 1
ATOM 2159 N N . ALA A 1 270 ? 14.587 -1.244 56.829 1.00 24.69 269 ALA A N 1
ATOM 2160 C CA . ALA A 1 270 ? 15.452 -1.835 55.786 1.00 22.47 269 ALA A CA 1
ATOM 2161 C C . ALA A 1 270 ? 15.921 -3.198 56.271 1.00 23.70 269 ALA A C 1
ATOM 2162 O O . ALA A 1 270 ? 15.787 -3.518 57.448 1.00 21.35 269 ALA A O 1
ATOM 2164 N N . GLU A 1 271 ? 16.471 -4.001 55.372 1.00 25.24 270 GLU A N 1
ATOM 2165 C CA . GLU A 1 271 ? 16.897 -5.333 55.750 1.00 26.79 270 GLU A CA 1
ATOM 2166 C C . GLU A 1 271 ? 17.857 -5.340 56.945 1.00 26.74 270 GLU A C 1
ATOM 2167 O O . GLU A 1 271 ? 17.660 -6.135 57.897 1.00 27.55 270 GLU A O 1
ATOM 2173 N N . ILE A 1 272 ? 18.831 -4.433 56.932 1.00 24.56 271 ILE A N 1
ATOM 2174 C CA . ILE A 1 272 ? 19.796 -4.349 58.036 1.00 25.46 271 ILE A CA 1
ATOM 2175 C C . ILE A 1 272 ? 19.096 -4.034 59.376 1.00 23.22 271 ILE A C 1
ATOM 2176 O O . ILE A 1 272 ? 19.445 -4.600 60.386 1.00 23.24 271 ILE A O 1
ATOM 2181 N N . ASP A 1 273 ? 18.088 -3.166 59.378 1.00 24.78 272 ASP A N 1
ATOM 2182 C CA . ASP A 1 273 ? 17.326 -2.844 60.619 1.00 21.66 272 ASP A CA 1
ATOM 2183 C C . ASP A 1 273 ? 16.642 -4.076 61.149 1.00 22.42 272 ASP A C 1
ATOM 2184 O O . ASP A 1 273 ? 16.692 -4.364 62.362 1.00 22.02 272 ASP A O 1
ATOM 2189 N N . LYS A 1 274 ? 15.984 -4.793 60.233 1.00 23.46 273 LYS A N 1
ATOM 2190 C CA . LYS A 1 274 ? 15.227 -5.988 60.574 1.00 24.77 273 LYS A CA 1
ATOM 2191 C C . LYS A 1 274 ? 16.188 -7.043 61.074 1.00 23.94 273 LYS A C 1
ATOM 2192 O O . LYS A 1 274 ? 15.889 -7.750 62.041 1.00 25.40 273 LYS A O 1
ATOM 2198 N N . ILE A 1 275 ? 17.359 -7.141 60.444 1.00 23.30 274 ILE A N 1
ATOM 2199 C CA . ILE A 1 275 ? 18.336 -8.170 60.854 1.00 22.74 274 ILE A CA 1
ATOM 2200 C C . ILE A 1 275 ? 18.889 -7.821 62.243 1.00 23.14 274 ILE A C 1
ATOM 2201 O O . ILE A 1 275 ? 18.857 -8.641 63.164 1.00 22.17 274 ILE A O 1
ATOM 2206 N N . VAL A 1 276 ? 19.401 -6.609 62.400 1.00 20.88 275 VAL A N 1
ATOM 2207 C CA . VAL A 1 276 ? 19.963 -6.256 63.709 1.00 24.83 275 VAL A CA 1
ATOM 2208 C C . VAL A 1 276 ? 18.919 -6.368 64.847 1.00 23.98 275 VAL A C 1
ATOM 2209 O O . VAL A 1 276 ? 19.243 -6.861 65.913 1.00 20.24 275 VAL A O 1
ATOM 2213 N N . GLU A 1 277 ? 17.674 -5.950 64.621 1.00 24.37 276 GLU A N 1
ATOM 2214 C CA . GLU A 1 277 ? 16.694 -5.993 65.730 1.00 26.32 276 GLU A CA 1
ATOM 2215 C C . GLU A 1 277 ? 16.319 -7.440 66.065 1.00 26.26 276 GLU A C 1
ATOM 2216 O O . GLU A 1 277 ? 16.097 -7.750 67.213 1.00 26.07 276 GLU A O 1
ATOM 2222 N N . LYS A 1 278 ? 16.337 -8.325 65.065 1.00 25.13 277 LYS A N 1
ATOM 2223 C CA . LYS A 1 278 ? 16.052 -9.736 65.270 1.00 24.25 277 LYS A CA 1
ATOM 2224 C C . LYS A 1 278 ? 17.169 -10.439 66.031 1.00 23.92 277 LYS A C 1
ATOM 2225 O O . LYS A 1 278 ? 16.894 -11.330 66.848 1.00 22.65 277 LYS A O 1
ATOM 2231 N N . VAL A 1 279 ? 18.424 -10.052 65.776 1.00 24.15 278 VAL A N 1
ATOM 2232 C CA . VAL A 1 279 ? 19.551 -10.585 66.551 1.00 22.17 278 VAL A CA 1
ATOM 2233 C C . VAL A 1 279 ? 19.435 -10.124 68.023 1.00 25.53 278 VAL A C 1
ATOM 2234 O O . VAL A 1 279 ? 19.505 -10.952 68.962 1.00 26.79 278 VAL A O 1
ATOM 2238 N N . LEU A 1 280 ? 19.189 -8.832 68.235 1.00 26.19 279 LEU A N 1
ATOM 2239 C CA . LEU A 1 280 ? 19.058 -8.288 69.610 1.00 27.10 279 LEU A CA 1
ATOM 2240 C C . LEU A 1 280 ? 17.920 -8.933 70.393 1.00 27.64 279 LEU A C 1
ATOM 2241 O O . LEU A 1 280 ? 18.060 -9.306 71.592 1.00 26.50 279 LEU A O 1
ATOM 2254 N N . HIS A 1 282 ? 16.683 -11.811 70.393 1.00 25.82 281 HIS A N 1
ATOM 2255 C CA . HIS A 1 282 ? 16.888 -13.162 70.867 1.00 26.39 281 HIS A CA 1
ATOM 2256 C C . HIS A 1 282 ? 18.234 -13.365 71.514 1.00 26.87 281 HIS A C 1
ATOM 2257 O O . H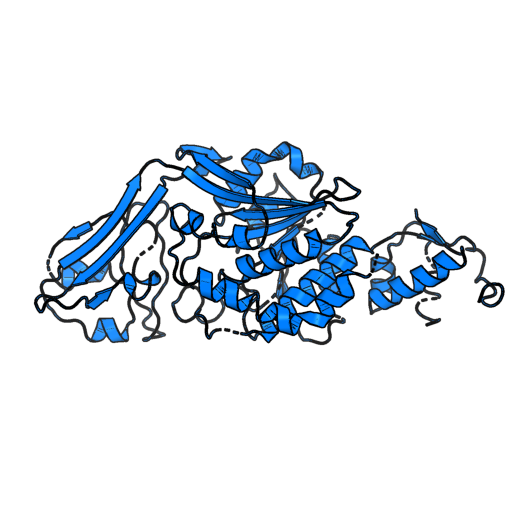IS A 1 282 ? 18.562 -14.453 71.890 1.00 26.74 281 HIS A O 1
ATOM 2264 N N . CYS A 1 283 ? 18.983 -12.298 71.709 1.00 29.31 282 CYS A N 1
ATOM 2265 C CA . CYS A 1 283 ? 20.343 -12.430 72.188 1.00 27.80 282 CYS A CA 1
ATOM 2266 C C . CYS A 1 283 ? 20.467 -12.661 73.696 1.00 25.26 282 CYS A C 1
ATOM 2267 O O . CYS A 1 283 ? 21.526 -12.992 74.166 1.00 26.69 282 CYS A O 1
ATOM 2270 N N . GLY A 1 284 ? 19.410 -12.458 74.454 1.00 24.36 283 GLY A N 1
ATOM 2271 C CA . GLY A 1 284 ? 19.469 -12.736 75.860 1.00 24.94 283 GLY A CA 1
ATOM 2272 C C . GLY A 1 284 ? 19.959 -11.640 76.776 1.00 27.37 283 GLY A C 1
ATOM 2273 O O . GLY A 1 284 ? 20.071 -11.875 77.972 1.00 27.50 283 GLY A O 1
ATOM 2274 N N . SER A 1 285 ? 20.246 -10.456 76.237 1.00 28.01 284 SER A N 1
ATOM 2275 C CA . SER A 1 285 ? 20.557 -9.267 77.056 1.00 28.00 284 SER A CA 1
ATOM 2276 C C . SER A 1 285 ? 19.579 -8.172 76.726 1.00 26.78 284 SER A C 1
ATOM 2277 O O . SER A 1 285 ? 18.826 -8.267 75.763 1.00 21.17 284 SER A O 1
ATOM 2280 N N . GLU A 1 286 ? 19.605 -7.135 77.550 1.00 28.41 285 GLU A N 1
ATOM 2281 C CA . GLU A 1 286 ? 18.820 -5.946 77.319 1.00 30.69 285 GLU A CA 1
ATOM 2282 C C . GLU A 1 286 ? 19.462 -5.163 76.227 1.00 29.08 285 GLU A C 1
ATOM 2283 O O . GLU A 1 286 ? 20.654 -5.277 76.021 1.00 31.22 285 GLU A O 1
ATOM 2289 N N . TYR A 1 287 ? 18.652 -4.390 75.514 1.00 28.23 286 TYR A N 1
ATOM 2290 C CA . TYR A 1 287 ? 19.119 -3.508 74.462 1.00 26.25 286 TYR A CA 1
ATOM 2291 C C . TYR A 1 287 ? 18.104 -2.402 74.231 1.00 27.05 286 TYR A C 1
ATOM 2292 O O . TYR A 1 287 ? 17.008 -2.401 74.775 1.00 26.71 286 TYR A O 1
ATOM 2301 N N . TYR A 1 288 ? 18.480 -1.438 73.417 1.00 26.95 287 TYR A N 1
ATOM 2302 C CA . TYR A 1 288 ? 17.575 -0.380 73.114 1.00 28.39 287 TYR A CA 1
ATOM 2303 C C . TYR A 1 288 ? 17.736 -0.071 71.649 1.00 28.19 287 TYR A C 1
ATOM 2304 O O . TYR A 1 288 ? 18.852 -0.099 71.135 1.00 29.40 287 TYR A O 1
ATOM 2313 N N . VAL A 1 289 ? 16.618 0.182 70.971 1.00 27.10 288 VAL A N 1
ATOM 2314 C CA . VAL A 1 289 ? 16.619 0.554 69.559 1.00 25.42 288 VAL A CA 1
ATOM 2315 C C . VAL A 1 289 ? 16.125 1.989 69.449 1.00 25.51 288 VAL A C 1
ATOM 2316 O O . VAL A 1 289 ? 15.163 2.339 70.100 1.00 28.68 288 VAL A O 1
ATOM 2320 N N . ALA A 1 290 ? 16.779 2.810 68.636 1.00 26.22 289 ALA A N 1
ATOM 2321 C CA . ALA A 1 290 ? 16.367 4.213 68.405 1.00 25.01 289 ALA A CA 1
ATOM 2322 C C . ALA A 1 290 ? 16.101 4.397 66.946 1.00 22.55 289 ALA A C 1
ATOM 2323 O O . ALA A 1 290 ? 16.699 3.733 66.133 1.00 23.35 289 ALA A O 1
ATOM 2325 N N . ASP A 1 291 ? 15.212 5.307 66.605 1.00 24.88 290 ASP A N 1
ATOM 2326 C CA . ASP A 1 291 ? 14.994 5.673 65.201 1.00 25.36 290 ASP A CA 1
ATOM 2327 C C . ASP A 1 291 ? 16.116 6.575 64.731 1.00 23.42 290 ASP A C 1
ATOM 2328 O O . ASP A 1 291 ? 16.855 7.164 65.513 1.00 22.50 290 ASP A O 1
ATOM 2333 N N . PHE A 1 292 ? 16.233 6.677 63.421 1.00 23.31 291 PHE A N 1
ATOM 2334 C CA . PHE A 1 292 ? 17.204 7.544 62.808 1.00 22.45 291 PHE A CA 1
ATOM 2335 C C . PHE A 1 292 ? 16.991 8.990 63.176 1.00 20.51 291 PHE A C 1
ATOM 2336 O O . PHE A 1 292 ? 15.891 9.427 63.367 1.00 20.22 291 PHE A O 1
ATOM 2344 N N . PHE A 1 293 ? 18.096 9.709 63.291 1.00 24.09 292 PHE A N 1
ATOM 2345 C CA . PHE A 1 293 ? 18.102 11.164 63.367 1.00 25.71 292 PHE A CA 1
ATOM 2346 C C . PHE A 1 293 ? 19.354 11.556 62.606 1.00 23.14 292 PHE A C 1
ATOM 2347 O O . PHE A 1 293 ? 20.365 10.871 62.753 1.00 20.37 292 PHE A O 1
ATOM 2355 N N . PRO A 1 294 ? 19.300 12.648 61.814 1.00 22.34 293 PRO A N 1
ATOM 2356 C CA . PRO A 1 294 ? 20.401 13.117 60.971 1.00 23.42 293 PRO A CA 1
ATOM 2357 C C . PRO A 1 294 ? 21.523 13.907 61.725 1.00 25.39 293 PRO A C 1
ATOM 2358 O O . PRO A 1 294 ? 21.996 14.965 61.286 1.00 21.94 293 PRO A O 1
ATOM 2362 N N . TRP A 1 295 ? 21.936 13.370 62.865 1.00 25.51 294 TRP A N 1
ATOM 2363 C CA . TRP A 1 295 ? 23.155 13.820 63.515 1.00 26.12 294 TRP A CA 1
ATOM 2364 C C . TRP A 1 295 ? 23.731 12.611 64.269 1.00 25.01 294 TRP A C 1
ATOM 2365 O O . TRP A 1 295 ? 23.163 11.511 64.210 1.00 26.90 294 TRP A O 1
ATOM 2376 N N . GLY A 1 296 ? 24.878 12.803 64.912 1.00 22.47 295 GLY A N 1
ATOM 2377 C CA . GLY A 1 296 ? 25.617 11.701 65.513 1.00 21.63 295 GLY A CA 1
ATOM 2378 C C . GLY A 1 296 ? 26.860 11.409 64.687 1.00 23.42 295 GLY A C 1
ATOM 2379 O O . GLY A 1 296 ? 27.719 12.261 64.568 1.00 26.37 295 GLY A O 1
ATOM 2380 N N . SER A 1 297 ? 26.972 10.216 64.111 1.00 22.66 296 SER A N 1
ATOM 2381 C CA . SER A 1 297 ? 28.164 9.877 63.331 1.00 23.02 296 SER A CA 1
ATOM 2382 C C . SER A 1 297 ? 27.862 9.783 61.835 1.00 22.21 296 SER A C 1
ATOM 2383 O O . SER A 1 297 ? 26.882 10.336 61.392 1.00 21.18 296 SER A O 1
ATOM 2386 N N . ASP A 1 298 ? 28.704 9.076 61.071 1.00 24.45 297 ASP A N 1
ATOM 2387 C CA . ASP A 1 298 ? 28.697 9.167 59.579 1.00 22.93 297 ASP A CA 1
ATOM 2388 C C . ASP A 1 298 ? 27.464 8.648 58.863 1.00 23.65 297 ASP A C 1
ATOM 2389 O O . ASP A 1 298 ? 27.348 8.799 57.656 1.00 24.99 297 ASP A O 1
ATOM 2394 N N . GLU A 1 299 ? 26.538 8.041 59.598 1.00 26.99 298 GLU A N 1
ATOM 2395 C CA . GLU A 1 299 ? 25.247 7.639 59.031 1.00 27.50 298 GLU A CA 1
ATOM 2396 C C . GLU A 1 299 ? 24.513 8.852 58.463 1.00 30.28 298 GLU A C 1
ATOM 2397 O O . GLU A 1 299 ? 23.733 8.718 57.521 1.00 31.88 298 GLU A O 1
ATOM 2403 N N . ARG A 1 300 ? 24.794 10.046 58.996 1.00 31.41 299 ARG A N 1
ATOM 2404 C CA . ARG A 1 300 ? 24.333 11.298 58.343 1.00 31.78 299 ARG A CA 1
ATOM 2405 C C . ARG A 1 300 ? 24.811 11.517 56.925 1.00 29.18 299 ARG A C 1
ATOM 2406 O O . ARG A 1 300 ? 24.063 12.017 56.072 1.00 28.60 299 ARG A O 1
ATOM 2414 N N . GLN A 1 301 ? 26.060 11.189 56.654 1.00 28.81 300 GLN A N 1
ATOM 2415 C CA . GLN A 1 301 ? 26.539 11.346 55.277 1.00 26.05 300 GLN A CA 1
ATOM 2416 C C . GLN A 1 301 ? 25.939 10.234 54.422 1.00 24.05 300 GLN A C 1
ATOM 2417 O O . GLN A 1 301 ? 25.373 10.498 53.389 1.00 20.19 300 GLN A O 1
ATOM 2423 N N . PHE A 1 302 ? 25.940 9.000 54.906 1.00 27.42 301 PHE A N 1
ATOM 2424 C CA . PHE A 1 302 ? 25.415 7.888 54.094 1.00 26.97 301 PHE A CA 1
ATOM 2425 C C . PHE A 1 302 ? 23.926 7.980 53.864 1.00 25.18 301 PHE A C 1
ATOM 2426 O O . PHE A 1 302 ? 23.427 7.438 52.895 1.00 26.95 301 PHE A O 1
ATOM 2434 N N . SER A 1 303 ? 23.231 8.677 54.752 1.00 26.15 302 SER A N 1
ATOM 2435 C CA . SER A 1 303 ? 21.785 8.821 54.688 1.00 23.78 302 SER A CA 1
ATOM 2436 C C . SER A 1 303 ? 21.316 10.150 54.116 1.00 24.49 302 SER A C 1
ATOM 2437 O O . SER A 1 303 ? 20.123 10.402 54.145 1.00 25.50 302 SER A O 1
ATOM 2440 N N . SER A 1 304 ? 22.241 11.004 53.641 1.00 24.77 303 SER A N 1
ATOM 2441 C CA . SER A 1 304 ? 21.903 12.218 52.879 1.00 24.90 303 SER A CA 1
ATOM 2442 C C . SER A 1 304 ? 20.996 11.783 51.762 1.00 22.52 303 SER A C 1
ATOM 2443 O O . SER A 1 304 ? 21.077 10.635 51.310 1.00 22.28 303 SER A O 1
ATOM 2446 N N . PRO A 1 305 ? 20.185 12.708 51.250 1.00 21.69 304 PRO A N 1
ATOM 2447 C CA . PRO A 1 305 ? 19.189 12.296 50.253 1.00 23.70 304 PRO A CA 1
ATOM 2448 C C . PRO A 1 305 ? 19.796 11.932 48.911 1.00 23.50 304 PRO A C 1
ATOM 2449 O O . PRO A 1 305 ? 19.195 11.198 48.145 1.00 23.97 304 PRO A O 1
ATOM 2453 N N . GLY A 1 306 ? 20.973 12.470 48.652 1.00 24.18 305 GLY A N 1
ATOM 2454 C CA . GLY A 1 306 ? 21.683 12.220 47.416 1.00 25.50 305 GLY A CA 1
ATOM 2455 C C . GLY A 1 306 ? 22.539 10.965 47.461 1.00 24.49 305 GLY A C 1
ATOM 2456 O O . GLY A 1 306 ? 23.068 10.587 46.457 1.00 22.46 305 GLY A O 1
ATOM 2457 N N . ILE A 1 307 ? 22.662 10.327 48.622 1.00 24.07 306 ILE A N 1
ATOM 2458 C CA . ILE A 1 307 ? 23.474 9.105 48.793 1.00 26.23 306 ILE A CA 1
ATOM 2459 C C . ILE A 1 307 ? 22.498 7.984 49.089 1.00 27.56 306 ILE A C 1
ATOM 2460 O O . ILE A 1 307 ? 22.408 7.036 48.327 1.00 30.33 306 ILE A O 1
ATOM 2465 N N . ASN A 1 308 ? 21.797 8.101 50.226 1.00 27.02 307 ASN A N 1
ATOM 2466 C CA . ASN A 1 308 ? 20.563 7.381 50.479 1.00 23.67 307 ASN A CA 1
ATOM 2467 C C . ASN A 1 308 ? 20.716 5.875 50.581 1.00 24.14 307 ASN A C 1
ATOM 2468 O O . ASN A 1 308 ? 19.851 5.102 50.124 1.00 19.36 307 ASN A O 1
ATOM 2473 N N . LEU A 1 309 ? 21.788 5.487 51.272 1.00 23.89 308 LEU A N 1
ATOM 2474 C CA . LEU A 1 309 ? 22.080 4.081 51.547 1.00 24.93 308 LEU A CA 1
ATOM 2475 C C . LEU A 1 309 ? 21.446 3.668 52.880 1.00 25.43 308 LEU A C 1
ATOM 2476 O O . LEU A 1 309 ? 21.051 4.538 53.644 1.00 25.07 308 LEU A O 1
ATOM 2481 N N . SER A 1 310 ? 21.357 2.353 53.139 1.00 23.49 309 SER A N 1
ATOM 2482 C CA . SER A 1 310 ? 20.803 1.859 54.383 1.00 27.97 309 SER A CA 1
ATOM 2483 C C . SER A 1 310 ? 21.919 1.579 55.353 1.00 23.46 309 SER A C 1
ATOM 2484 O O . SER A 1 310 ? 22.461 0.483 55.383 1.00 26.12 309 SER A O 1
ATOM 2487 N N . VAL A 1 311 ? 22.248 2.571 56.147 1.00 21.60 310 VAL A N 1
ATOM 2488 C CA . VAL A 1 311 ? 23.310 2.435 57.127 1.00 22.93 310 VAL A CA 1
ATOM 2489 C C . VAL A 1 311 ? 22.767 2.764 58.537 1.00 22.13 310 VAL A C 1
ATOM 2490 O O . VAL A 1 311 ? 22.223 3.850 58.789 1.00 17.69 310 VAL A O 1
ATOM 2494 N N . GLY A 1 312 ? 22.889 1.798 59.435 1.00 23.53 311 GLY A N 1
ATOM 2495 C CA . GLY A 1 312 ? 22.598 2.038 60.854 1.00 25.12 311 GLY A CA 1
ATOM 2496 C C . GLY A 1 312 ? 23.877 2.081 61.671 1.00 23.98 311 GLY A C 1
ATOM 2497 O O . GLY A 1 312 ? 24.953 2.209 61.119 1.00 23.43 311 GLY A O 1
ATOM 2498 N N . SER A 1 313 ? 23.743 1.965 62.997 1.00 26.26 312 SER A N 1
ATOM 2499 C CA . SER A 1 313 ? 24.862 2.095 63.914 1.00 23.64 312 SER A CA 1
ATOM 2500 C C . SER A 1 313 ? 24.584 1.238 65.122 1.00 24.92 312 SER A C 1
ATOM 2501 O O . SER A 1 313 ? 23.586 1.424 65.816 1.00 25.06 312 SER A O 1
ATOM 2504 N N . LEU A 1 314 ? 25.444 0.248 65.333 1.00 25.55 313 LEU A N 1
ATOM 2505 C CA . LEU A 1 314 ? 25.297 -0.693 66.436 1.00 25.23 313 LEU A CA 1
ATOM 2506 C C . LEU A 1 314 ? 26.404 -0.380 67.445 1.00 25.89 313 LEU A C 1
ATOM 2507 O O . LEU A 1 314 ? 27.608 -0.520 67.155 1.00 26.42 313 LEU A O 1
ATOM 2520 N N . ARG A 1 316 ? 27.318 0.326 71.970 1.00 23.63 315 ARG A N 1
ATOM 2521 C CA . ARG A 1 316 ? 26.949 0.016 73.349 1.00 24.96 315 ARG A CA 1
ATOM 2522 C C . ARG A 1 316 ? 26.399 1.338 73.894 1.00 24.48 315 ARG A C 1
ATOM 2523 O O . ARG A 1 316 ? 25.384 1.789 73.389 1.00 24.24 315 ARG A O 1
ATOM 2531 N N . SER A 1 317 ? 27.047 1.971 74.874 1.00 25.23 316 SER A N 1
ATOM 2532 C CA . SER A 1 317 ? 26.565 3.247 75.377 1.00 27.20 316 SER A CA 1
ATOM 2533 C C . SER A 1 317 ? 26.899 4.270 74.310 1.00 31.74 316 SER A C 1
ATOM 2534 O O . SER A 1 317 ? 28.046 4.609 74.034 1.00 32.67 316 SER A O 1
ATOM 2537 N N . CYS A 1 318 ? 25.844 4.733 73.682 1.00 35.20 317 CYS A N 1
ATOM 2538 C CA . CYS A 1 318 ? 25.929 5.697 72.635 1.00 36.51 317 CYS A CA 1
ATOM 2539 C C . CYS A 1 318 ? 26.621 7.023 73.059 1.00 33.75 317 CYS A C 1
ATOM 2540 O O . CYS A 1 318 ? 26.560 7.419 74.214 1.00 30.03 317 CYS A O 1
ATOM 2543 N N . TYR A 1 319 ? 27.313 7.670 72.110 1.00 35.65 318 TYR A N 1
ATOM 2544 C CA . TYR A 1 319 ? 27.918 9.004 72.305 1.00 35.63 318 TYR A CA 1
ATOM 2545 C C . TYR A 1 319 ? 26.910 9.937 73.013 1.00 35.38 318 TYR A C 1
ATOM 2546 O O . TYR A 1 319 ? 25.730 9.962 72.679 1.00 32.32 318 TYR A O 1
ATOM 2555 N N . GLY A 1 320 ? 27.396 10.693 73.996 1.00 33.25 319 GLY A N 1
ATOM 2556 C CA . GLY A 1 320 ? 26.535 11.423 74.906 1.00 31.01 319 GLY A CA 1
ATOM 2557 C C . GLY A 1 320 ? 26.649 10.818 76.294 1.00 31.64 319 GLY A C 1
ATOM 2558 O O . GLY A 1 320 ? 26.262 11.430 77.267 1.00 31.45 319 GLY A O 1
ATOM 2559 N N . PHE A 1 321 ? 27.183 9.602 76.387 1.00 32.99 320 PHE A N 1
ATOM 2560 C CA . PHE A 1 321 ? 27.426 8.954 77.672 1.00 31.47 320 PHE A CA 1
ATOM 2561 C C . PHE A 1 321 ? 28.264 9.811 78.641 1.00 31.42 320 PHE A C 1
ATOM 2562 O O . PHE A 1 321 ? 29.054 10.691 78.250 1.00 28.76 320 PHE A O 1
ATOM 2570 N N . ASP A 1 322 ? 28.069 9.563 79.926 1.00 32.89 321 ASP A N 1
ATOM 2571 C CA . 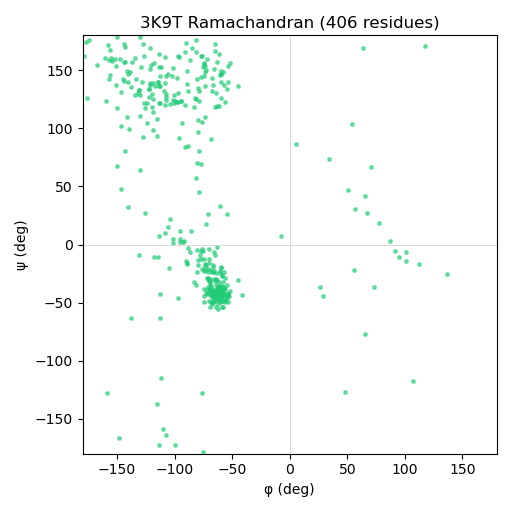ASP A 1 322 ? 28.762 10.331 80.949 1.00 32.48 321 ASP A CA 1
ATOM 2572 C C . ASP A 1 322 ? 30.258 10.121 80.860 1.00 31.54 321 ASP A C 1
ATOM 2573 O O . ASP A 1 322 ? 30.744 9.007 81.001 1.00 31.16 321 ASP A O 1
ATOM 2578 N N . GLY A 1 323 ? 30.974 11.211 80.622 1.00 31.33 322 GLY A N 1
ATOM 2579 C CA . GLY A 1 323 ? 32.406 11.160 80.465 1.00 31.32 322 GLY A CA 1
ATOM 2580 C C . GLY A 1 323 ? 32.858 11.208 79.034 1.00 28.72 322 GLY A C 1
ATOM 2581 O O . GLY A 1 323 ? 34.045 11.317 78.766 1.00 27.46 322 GLY A O 1
ATOM 2582 N N . TYR A 1 324 ? 31.924 11.160 78.100 1.00 29.92 323 TYR A N 1
ATOM 2583 C CA . TYR A 1 324 ? 32.310 11.210 76.698 1.00 30.71 323 TYR A CA 1
ATOM 2584 C C . TYR A 1 324 ? 32.928 12.591 76.412 1.00 28.43 323 TYR A C 1
ATOM 2585 O O . TYR A 1 324 ? 32.646 13.570 77.102 1.00 28.15 323 TYR A O 1
ATOM 2594 N N . HIS A 1 325 ? 33.836 12.619 75.453 1.00 25.29 324 HIS A N 1
ATOM 2595 C CA . HIS A 1 325 ? 34.633 13.799 75.122 1.00 24.47 324 HIS A CA 1
ATOM 2596 C C . HIS A 1 325 ? 35.419 14.335 76.315 1.00 23.37 324 HIS A C 1
ATOM 2597 O O . HIS A 1 325 ? 35.682 15.506 76.424 1.00 22.16 324 HIS A O 1
ATOM 2604 N N . THR A 1 326 ? 35.801 13.447 77.215 1.00 26.46 325 THR A N 1
ATOM 2605 C CA . THR A 1 326 ? 36.672 13.800 78.314 1.00 24.20 325 THR A CA 1
ATOM 2606 C C . THR A 1 326 ? 37.642 12.649 78.603 1.00 27.30 325 THR A C 1
ATOM 2607 O O . THR A 1 326 ? 37.487 11.532 78.085 1.00 30.48 325 THR A O 1
ATOM 2611 N N . SER A 1 327 ? 38.635 12.937 79.450 1.00 26.49 326 SER A N 1
ATOM 2612 C CA . SER A 1 327 ? 39.649 11.986 79.855 1.00 23.84 326 SER A CA 1
ATOM 2613 C C . SER A 1 327 ? 39.090 10.811 80.664 1.00 23.68 326 SER A C 1
ATOM 2614 O O . SER A 1 327 ? 39.796 9.865 80.951 1.00 25.65 326 SER A O 1
ATOM 2617 N N . ALA A 1 328 ? 37.822 10.884 81.051 1.00 24.40 327 ALA A N 1
ATOM 2618 C CA . ALA A 1 328 ? 37.138 9.804 81.760 1.00 22.11 327 ALA A CA 1
ATOM 2619 C C . ALA A 1 328 ? 36.936 8.603 80.807 1.00 23.15 327 ALA A C 1
ATOM 2620 O O . ALA A 1 328 ? 36.883 7.457 81.240 1.00 26.09 327 ALA A O 1
ATOM 2622 N N . ASP A 1 329 ? 36.811 8.878 79.511 1.00 23.53 328 ASP A N 1
ATOM 2623 C CA . ASP A 1 329 ? 36.727 7.840 78.495 1.00 25.30 328 ASP A CA 1
ATOM 2624 C C . ASP A 1 329 ? 38.135 7.258 78.244 1.00 26.44 328 ASP A C 1
ATOM 2625 O O . ASP A 1 329 ? 38.734 7.428 77.162 1.00 25.58 328 ASP A O 1
ATOM 2630 N N . ASN A 1 330 ? 38.621 6.544 79.251 1.00 24.04 329 ASN A N 1
ATOM 2631 C CA . ASN A 1 330 ? 39.948 5.994 79.267 1.00 21.38 329 ASN A CA 1
ATOM 2632 C C . ASN A 1 330 ? 39.965 4.466 79.231 1.00 20.12 329 ASN A C 1
ATOM 2633 O O . ASN A 1 330 ? 38.931 3.833 79.111 1.00 14.18 329 ASN A O 1
ATOM 2638 N N . LEU A 1 331 ? 41.144 3.872 79.391 1.00 21.01 330 LEU A N 1
ATOM 2639 C CA . LEU A 1 331 ? 41.292 2.423 79.265 1.00 22.73 330 LEU A CA 1
ATOM 2640 C C . LEU A 1 331 ? 40.416 1.610 80.233 1.00 22.14 330 LEU A C 1
ATOM 2641 O O . LEU A 1 331 ? 39.780 0.599 79.858 1.00 23.68 330 LEU A O 1
ATOM 2646 N N . CYS A 1 332 ? 40.347 2.075 81.471 1.00 22.64 331 CYS A N 1
ATOM 2647 C CA A CYS A 1 332 ? 39.533 1.408 82.491 0.50 22.24 331 CYS A CA 1
ATOM 2648 C CA B CYS A 1 332 ? 39.541 1.413 82.498 0.50 21.96 331 CYS A CA 1
ATOM 2649 C C . CYS A 1 332 ? 38.043 1.508 82.208 1.00 29.13 331 CYS A C 1
ATOM 2650 O O . CYS A 1 332 ? 37.258 0.796 82.801 1.00 29.33 331 CYS A O 1
ATOM 2655 N N . TYR A 1 333 ? 37.662 2.369 81.270 1.00 19.40 332 TYR A N 1
ATOM 2656 C CA . TYR A 1 333 ? 36.258 2.473 80.854 1.00 21.04 332 TYR A CA 1
ATOM 2657 C C . TYR A 1 333 ? 35.887 1.377 79.840 1.00 31.62 332 TYR A C 1
ATOM 2658 O O . TYR A 1 333 ? 34.716 1.011 79.717 1.00 23.44 332 TYR A O 1
ATOM 2675 N N . ASN A 1 335 ? 35.575 -2.396 78.760 1.00 27.35 334 ASN A N 1
ATOM 2676 C CA . ASN A 1 335 ? 35.212 -3.619 79.450 1.00 29.00 334 ASN A CA 1
ATOM 2677 C C . ASN A 1 335 ? 35.387 -4.797 78.468 1.00 26.22 334 ASN A C 1
ATOM 2678 O O . ASN A 1 335 ? 34.827 -4.768 77.383 1.00 17.42 334 ASN A O 1
ATOM 2683 N N . LYS A 1 336 ? 36.152 -5.821 78.838 1.00 26.41 335 LYS A N 1
ATOM 2684 C CA . LYS A 1 336 ? 36.467 -6.909 77.895 1.00 29.07 335 LYS A CA 1
ATOM 2685 C C . LYS A 1 336 ? 35.257 -7.684 77.424 1.00 27.40 335 LYS A C 1
ATOM 2686 O O . LYS A 1 336 ? 35.169 -8.056 76.243 1.00 28.83 335 LYS A O 1
ATOM 2692 N N . ASP A 1 337 ? 34.316 -7.882 78.335 1.00 16.81 336 ASP A N 1
ATOM 2693 C CA . ASP A 1 337 ? 33.079 -8.603 78.050 1.00 22.15 336 ASP A CA 1
ATOM 2694 C C . ASP A 1 337 ? 32.182 -7.795 77.157 1.00 25.80 336 ASP A C 1
ATOM 2695 O O . ASP A 1 337 ? 31.434 -8.355 76.351 1.00 30.06 336 ASP A O 1
ATOM 2700 N N . GLY A 1 338 ? 32.291 -6.475 77.283 1.00 27.76 337 GLY A N 1
ATOM 2701 C CA . GLY A 1 338 ? 31.559 -5.553 76.430 1.00 19.27 337 GLY A CA 1
ATOM 2702 C C . GLY A 1 338 ? 32.075 -5.615 75.012 1.00 31.57 337 GLY A C 1
ATOM 2703 O O . GLY A 1 338 ? 31.316 -5.746 74.048 1.00 15.87 337 GLY A O 1
ATOM 2704 N N . LEU A 1 339 ? 33.384 -5.515 74.891 1.00 22.16 338 LEU A N 1
ATOM 2705 C CA . LEU A 1 339 ? 34.037 -5.653 73.595 1.00 20.83 338 LEU A CA 1
ATOM 2706 C C . LEU A 1 339 ? 33.763 -7.037 72.997 1.00 16.68 338 LEU A C 1
ATOM 2707 O O . LEU A 1 339 ? 33.353 -7.157 71.820 1.00 20.62 338 LEU A O 1
ATOM 2712 N N . ALA A 1 340 ? 33.921 -8.073 73.815 1.00 27.77 339 ALA A N 1
ATOM 2713 C CA . ALA A 1 340 ? 33.590 -9.440 73.394 1.00 20.07 339 ALA A CA 1
ATOM 2714 C C . ALA A 1 340 ? 32.154 -9.528 72.891 1.00 34.72 339 ALA A C 1
ATOM 2715 O O . ALA A 1 340 ? 31.887 -10.123 71.841 1.00 26.82 339 ALA A O 1
ATOM 2717 N N . ASP A 1 341 ? 31.228 -8.928 73.635 1.00 29.76 340 ASP A N 1
ATOM 2718 C CA . ASP A 1 341 ? 29.817 -9.026 73.282 1.00 18.10 340 ASP A CA 1
ATOM 2719 C C . ASP A 1 341 ? 29.477 -8.239 72.029 1.00 28.08 340 ASP A C 1
ATOM 2720 O O . ASP A 1 341 ? 28.683 -8.686 71.203 1.00 26.30 340 ASP A O 1
ATOM 2725 N N . SER A 1 342 ? 30.024 -7.044 71.902 1.00 18.65 341 SER A N 1
ATOM 2726 C CA . SER A 1 342 ? 29.816 -6.277 70.671 1.00 19.50 341 SER A CA 1
ATOM 2727 C C . SER A 1 342 ? 30.355 -7.037 69.435 1.00 24.85 341 SER A C 1
ATOM 2728 O O . SER A 1 342 ? 29.741 -7.061 68.396 1.00 23.04 341 SER A O 1
ATOM 2731 N N . TYR A 1 343 ? 31.501 -7.681 69.568 1.00 23.08 342 TYR A N 1
ATOM 2732 C CA . TYR A 1 343 ? 32.093 -8.418 68.456 1.00 31.39 342 TYR A CA 1
ATOM 2733 C C . TYR A 1 343 ? 31.243 -9.630 68.072 1.00 14.27 342 TYR A C 1
ATOM 2734 O 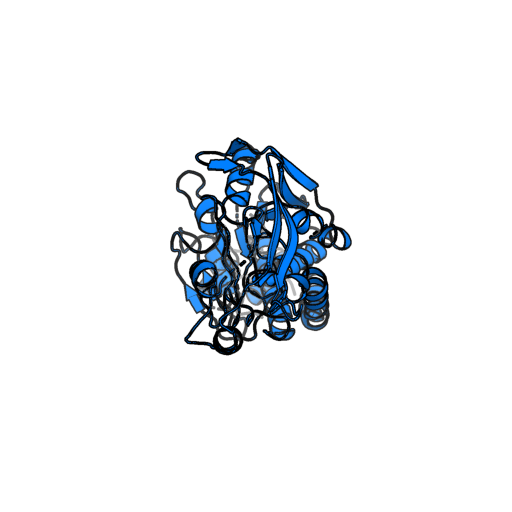O . TYR A 1 343 ? 30.974 -9.859 66.906 1.00 33.94 342 TYR A O 1
ATOM 2743 N N . LYS A 1 344 ? 30.840 -10.394 69.076 1.00 30.42 343 LYS A N 1
ATOM 2744 C CA . LYS A 1 344 ? 29.922 -11.519 68.914 1.00 24.41 343 LYS A CA 1
ATOM 2745 C C . LYS A 1 344 ? 28.628 -11.062 68.199 1.00 28.50 343 LYS A C 1
ATOM 2746 O O . LYS A 1 344 ? 28.126 -11.722 67.268 1.00 20.88 343 LYS A O 1
ATOM 2752 N N . THR A 1 345 ? 28.104 -9.908 68.591 1.00 23.22 344 THR A N 1
ATOM 2753 C CA . THR A 1 345 ? 26.833 -9.438 68.023 1.00 13.19 344 THR A CA 1
ATOM 2754 C C . THR A 1 345 ? 26.994 -9.058 66.538 1.00 15.19 344 THR A C 1
ATOM 2755 O O . THR A 1 345 ? 26.160 -9.393 65.682 1.00 25.15 344 THR A O 1
ATOM 2759 N N . TYR A 1 346 ? 28.074 -8.363 66.242 1.00 24.53 345 TYR A N 1
ATOM 2760 C CA . TYR A 1 346 ? 28.385 -8.005 64.875 1.00 35.19 345 TYR A CA 1
ATOM 2761 C C . TYR A 1 346 ? 28.536 -9.272 64.050 1.00 19.20 345 TYR A C 1
ATOM 2762 O O . TYR A 1 346 ? 28.017 -9.344 62.937 1.00 27.86 345 TYR A O 1
ATOM 2771 N N . LEU A 1 347 ? 29.247 -10.274 64.567 1.00 27.53 346 LEU A N 1
ATOM 2772 C CA . LEU A 1 347 ? 29.401 -11.528 63.820 1.00 34.07 346 LEU A CA 1
ATOM 2773 C C . LEU A 1 347 ? 28.043 -12.225 63.580 1.00 24.88 346 LEU A C 1
ATOM 2774 O O . LEU A 1 347 ? 27.812 -12.825 62.517 1.00 25.29 346 LEU A O 1
ATOM 2779 N N . GLU A 1 348 ? 27.152 -12.149 64.568 1.00 33.11 347 GLU A N 1
ATOM 2780 C CA . GLU A 1 348 ? 25.821 -12.776 64.459 1.00 26.26 347 GLU A CA 1
ATOM 2781 C C . GLU A 1 348 ? 24.980 -12.043 63.424 1.00 23.69 347 GLU A C 1
ATOM 2782 O O . GLU A 1 348 ? 24.192 -12.649 62.672 1.00 19.95 347 GLU A O 1
ATOM 2788 N N . VAL A 1 349 ? 25.127 -10.721 63.418 1.00 23.28 348 VAL A N 1
ATOM 2789 C CA . VAL A 1 349 ? 24.506 -9.918 62.399 1.00 20.04 348 VAL A CA 1
ATOM 2790 C C . VAL A 1 349 ? 24.978 -10.389 61.023 1.00 15.40 348 VAL A C 1
ATOM 2791 O O . VAL A 1 349 ? 24.135 -10.620 60.150 1.00 24.49 348 VAL A O 1
ATOM 2795 N N . ILE A 1 350 ? 26.299 -10.566 60.863 1.00 23.02 349 ILE A N 1
ATOM 2796 C CA . ILE A 1 350 ? 26.907 -10.933 59.580 1.00 23.66 349 ILE A CA 1
ATOM 2797 C C . ILE A 1 350 ? 26.479 -12.330 59.191 1.00 29.31 349 ILE A C 1
ATOM 2798 O O . ILE A 1 350 ? 26.108 -12.556 58.045 1.00 23.52 349 ILE A O 1
ATOM 2803 N N . TYR A 1 351 ? 26.496 -13.254 60.147 1.00 23.20 350 TYR A N 1
ATOM 2804 C CA . TYR A 1 351 ? 25.939 -14.595 59.919 1.00 22.69 350 TYR A CA 1
ATOM 2805 C C . TYR A 1 351 ? 24.491 -14.493 59.407 1.00 26.40 350 TYR A C 1
ATOM 2806 O O . TYR A 1 351 ? 24.120 -15.207 58.497 1.00 25.60 350 TYR A O 1
ATOM 2815 N N . THR A 1 352 ? 23.683 -13.598 59.969 1.00 21.72 351 THR A N 1
ATOM 2816 C CA . THR A 1 352 ? 22.274 -13.468 59.539 1.00 16.29 351 THR A CA 1
ATOM 2817 C C . THR A 1 352 ? 22.177 -12.899 58.107 1.00 22.65 351 THR A C 1
ATOM 2818 O O . THR A 1 352 ? 21.411 -13.378 57.263 1.00 26.44 351 THR A O 1
ATOM 2822 N N . ILE A 1 353 ? 22.969 -11.876 57.840 1.00 23.81 352 ILE A N 1
ATOM 2823 C CA . ILE A 1 353 ? 23.015 -11.268 56.525 1.00 22.49 352 ILE A CA 1
ATOM 2824 C C . ILE A 1 353 ? 23.323 -12.325 55.487 1.00 44.45 352 ILE A C 1
ATOM 2825 O O . ILE A 1 353 ? 22.669 -12.399 54.464 1.00 22.03 352 ILE A O 1
ATOM 2830 N N . GLU A 1 354 ? 24.331 -13.138 55.771 1.00 29.46 353 GLU A N 1
ATOM 2831 C CA . GLU A 1 354 ? 24.813 -14.135 54.821 1.00 32.73 353 GLU A CA 1
ATOM 2832 C C . GLU A 1 354 ? 23.839 -15.284 54.574 1.00 21.84 353 GLU A C 1
ATOM 2833 O O . GLU A 1 354 ? 23.691 -15.731 53.450 1.00 32.29 353 GLU A O 1
ATOM 2839 N N . ASN A 1 355 ? 23.182 -15.752 55.639 1.00 34.08 354 ASN A N 1
ATOM 2840 C CA . ASN A 1 355 ? 22.259 -16.889 55.564 1.00 24.13 354 ASN A CA 1
ATOM 2841 C C . ASN A 1 355 ? 20.772 -16.570 55.402 1.00 25.45 354 ASN A C 1
ATOM 2842 O O . ASN A 1 355 ? 19.944 -17.470 55.546 1.00 27.00 354 ASN A O 1
ATOM 2847 N N . ASN A 1 356 ? 20.431 -15.317 55.107 1.00 23.38 355 ASN A N 1
ATOM 2848 C CA . ASN A 1 356 ? 19.035 -14.914 54.915 1.00 29.13 355 ASN A CA 1
ATOM 2849 C C . ASN A 1 356 ? 18.548 -15.279 53.521 1.00 20.92 355 ASN A C 1
ATOM 2850 O O . ASN A 1 356 ? 18.260 -14.404 52.712 1.00 25.58 355 ASN A O 1
ATOM 2855 N N . ARG A 1 357 ? 18.379 -16.566 53.262 1.00 37.90 356 ARG A N 1
ATOM 2856 C CA . ARG A 1 357 ? 17.959 -17.008 51.935 1.00 20.87 356 ARG A CA 1
ATOM 2857 C C . ARG A 1 357 ? 16.434 -16.991 51.719 1.00 26.03 356 ARG A C 1
ATOM 2858 O O . ARG A 1 357 ? 15.674 -16.724 52.644 1.00 17.71 356 ARG A O 1
ATOM 2866 N N . THR A 1 358 ? 16.010 -17.174 50.462 1.00 20.00 357 THR A N 1
ATOM 2867 C CA . THR A 1 358 ? 14.600 -17.364 50.140 1.00 23.48 357 THR A CA 1
ATOM 2868 C C . THR A 1 358 ? 14.463 -18.692 49.432 1.00 21.52 357 THR A C 1
ATOM 2869 O O . THR A 1 358 ? 15.265 -19.015 48.585 1.00 24.29 357 THR A O 1
ATOM 2873 N N . TYR A 1 359 ? 13.472 -19.476 49.845 1.00 26.92 358 TYR A N 1
ATOM 2874 C CA . TYR A 1 359 ? 13.266 -20.814 49.321 1.00 25.04 358 TYR A CA 1
ATOM 2875 C C . TYR A 1 359 ? 11.849 -21.021 48.807 1.00 18.58 358 TYR A C 1
ATOM 2876 O O . TYR A 1 359 ? 10.919 -20.276 49.121 1.00 23.77 358 TYR A O 1
ATOM 2885 N N . LEU A 1 360 ? 11.704 -22.059 48.003 1.00 33.33 359 LEU A N 1
ATOM 2886 C CA . LEU A 1 360 ? 10.415 -22.489 47.505 1.00 16.11 359 LEU A CA 1
ATOM 2887 C C . LEU A 1 360 ? 10.192 -23.911 48.019 1.00 38.89 359 LEU A C 1
ATOM 2888 O O . LEU A 1 360 ? 11.030 -24.784 47.844 1.00 26.96 359 LEU A O 1
ATOM 2893 N N . ASN A 1 361 ? 9.074 -24.115 48.699 1.00 32.17 360 ASN A N 1
ATOM 2894 C CA . ASN A 1 361 ? 8.625 -25.440 49.118 1.00 21.28 360 ASN A CA 1
ATOM 2895 C C . ASN A 1 361 ? 8.319 -26.267 47.867 1.00 11.92 360 ASN A C 1
ATOM 2896 O O . ASN A 1 361 ? 7.443 -25.890 47.079 1.00 21.10 360 ASN A O 1
ATOM 2901 N N . LEU A 1 362 ? 9.040 -27.378 47.675 1.00 20.24 361 LEU A N 1
ATOM 2902 C CA . LEU A 1 362 ? 8.813 -28.254 46.512 1.00 13.89 361 LEU A CA 1
ATOM 2903 C C . LEU A 1 362 ? 7.641 -29.201 46.652 1.00 23.91 361 LEU A C 1
ATOM 2904 O O . LEU A 1 362 ? 7.318 -29.909 45.691 1.00 10.61 361 LEU A O 1
ATOM 2909 N N . ASN A 1 363 ? 7.010 -29.206 47.831 1.00 31.18 362 ASN A N 1
ATOM 2910 C CA . ASN A 1 363 ? 5.791 -29.975 48.100 1.00 25.91 362 ASN A CA 1
ATOM 2911 C C . ASN A 1 363 ? 4.755 -29.038 48.738 1.00 21.84 362 ASN A C 1
ATOM 2912 O O . ASN A 1 363 ? 4.347 -29.213 49.875 1.00 10.20 362 ASN A O 1
ATOM 2917 N N . PRO A 1 364 ? 4.318 -28.032 48.002 1.00 22.57 363 PRO A N 1
ATOM 2918 C CA . PRO A 1 364 ? 3.434 -27.040 48.622 1.00 22.96 363 PRO A CA 1
ATOM 2919 C C . PRO A 1 364 ? 2.001 -27.517 48.877 1.00 20.44 363 PRO A C 1
ATOM 2920 O O . PRO A 1 364 ? 1.323 -26.934 49.714 1.00 23.77 363 PRO A O 1
ATOM 2924 N N . LYS A 1 365 ? 1.546 -28.540 48.150 1.00 13.52 364 LYS A N 1
ATOM 2925 C CA . LYS A 1 365 ? 0.202 -29.071 48.316 1.00 8.33 364 LYS A CA 1
ATOM 2926 C C . LYS A 1 365 ? 0.102 -29.999 49.534 1.00 30.14 364 LYS A C 1
ATOM 2927 O O . LYS A 1 365 ? 0.405 -31.180 49.469 1.00 16.50 364 LYS A O 1
ATOM 2933 N N . CYS A 1 366 ? -0.367 -29.420 50.637 1.00 15.51 365 CYS A N 1
ATOM 2934 C CA . CYS A 1 366 ? -0.400 -30.056 51.934 1.00 16.02 365 CYS A CA 1
ATOM 2935 C C . CYS A 1 366 ? 0.999 -30.348 52.429 1.00 14.27 365 CYS A C 1
ATOM 2936 O O . CYS A 1 366 ? 2.013 -30.228 51.707 1.00 16.34 365 CYS A O 1
ATOM 2939 N N . GLU A 1 367 ? 1.072 -30.717 53.689 1.00 14.80 366 GLU A N 1
ATOM 2940 C CA . GLU A 1 367 ? 2.384 -30.973 54.248 1.00 22.27 366 GLU A CA 1
ATOM 2941 C C . GLU A 1 367 ? 2.904 -32.291 53.701 1.00 14.01 366 GLU A C 1
ATOM 2942 O O . GLU A 1 367 ? 2.132 -33.128 53.214 1.00 11.09 366 GLU A O 1
ATOM 2948 N N . PRO A 1 368 ? 4.225 -32.432 53.654 1.00 21.50 367 PRO A N 1
ATOM 2949 C CA . PRO A 1 368 ? 4.786 -33.688 53.205 1.00 14.81 367 PRO A CA 1
ATOM 2950 C C . PRO A 1 368 ? 4.611 -34.708 54.295 1.00 34.36 367 PRO A C 1
ATOM 2951 O O . PRO A 1 368 ? 4.474 -34.335 55.461 1.00 26.52 367 PRO A O 1
ATOM 2955 N N . GLN A 1 369 ? 4.608 -35.980 53.931 1.00 19.44 368 GLN A N 1
ATOM 2956 C CA . GLN A 1 369 ? 4.524 -37.028 54.933 1.00 48.89 368 GLN A CA 1
ATOM 2957 C C . GLN A 1 369 ? 5.933 -37.166 55.522 1.00 17.81 368 GLN A C 1
ATOM 2958 O O . GLN A 1 369 ? 6.698 -38.018 55.084 1.00 31.02 368 GLN A O 1
ATOM 2964 N N . LEU A 1 370 ? 6.295 -36.278 56.459 1.00 77.46 369 LEU A N 1
ATOM 2965 C CA . LEU A 1 370 ? 7.660 -36.263 57.010 1.00 127.77 369 LEU A CA 1
ATOM 2966 C C . LEU A 1 370 ? 7.868 -37.692 57.541 1.00 68.77 369 LEU A C 1
ATOM 2967 O O . LEU A 1 370 ? 7.064 -38.182 58.327 1.00 58.18 369 LEU A O 1
ATOM 2972 N N . GLY A 1 371 ? 8.907 -38.370 57.054 1.00 94.54 370 GLY A N 1
ATOM 2973 C CA . GLY A 1 371 ? 9.126 -39.791 57.360 1.00 50.78 370 GLY A CA 1
ATOM 2974 C C . GLY A 1 371 ? 9.537 -40.585 56.130 1.00 56.51 370 GLY A C 1
ATOM 2975 O O . GLY A 1 371 ? 10.163 -41.630 56.245 1.00 55.05 370 GLY A O 1
ATOM 2976 N N . LYS A 1 372 ? 9.150 -40.102 54.951 1.00 40.71 371 LYS A N 1
ATOM 2977 C CA . LYS A 1 372 ? 9.629 -40.644 53.675 1.00 51.69 371 LYS A CA 1
ATOM 2978 C C . LYS A 1 372 ? 11.112 -40.317 53.431 1.00 26.28 371 LYS A C 1
ATOM 2979 O O . LYS A 1 372 ? 11.714 -40.889 52.523 1.00 45.05 371 LYS A O 1
ATOM 2985 N N . ARG A 1 373 ? 11.692 -39.411 54.230 1.00 50.20 372 ARG A N 1
ATOM 2986 C CA . ARG A 1 373 ? 13.048 -38.896 53.972 1.00 45.47 372 ARG A CA 1
ATOM 2987 C C . ARG A 1 373 ? 14.080 -38.883 55.156 1.00 24.05 372 ARG A C 1
ATOM 2988 O O . ARG A 1 373 ? 15.245 -38.570 54.925 1.00 64.15 372 ARG A O 1
ATOM 2996 N N . GLY A 1 374 ? 13.664 -39.170 56.400 1.00 69.18 373 GLY A N 1
ATOM 2997 C CA . GLY A 1 374 ? 14.585 -39.193 57.567 1.00 44.15 373 GLY A CA 1
ATOM 2998 C C . GLY A 1 374 ? 15.411 -37.932 57.801 1.00 35.55 373 GLY A C 1
ATOM 2999 O O . GLY A 1 374 ? 15.234 -37.236 58.812 1.00 61.97 373 GLY A O 1
ATOM 3000 N N . ASP A 1 388 ? 13.596 -30.294 65.399 1.00 81.08 387 ASP A N 1
ATOM 3001 C CA . ASP A 1 388 ? 12.724 -29.155 65.707 1.00 41.62 387 ASP A CA 1
ATOM 3002 C C . ASP A 1 388 ? 11.604 -28.968 64.684 1.00 47.62 387 ASP A C 1
ATOM 3003 O O . ASP A 1 388 ? 11.702 -28.177 63.735 1.00 30.66 387 ASP A O 1
ATOM 3008 N N . GLU A 1 389 ? 10.513 -29.677 64.923 1.00 36.88 388 GLU A N 1
ATOM 3009 C CA . GLU A 1 389 ? 9.431 -29.760 63.947 1.00 42.59 388 GLU A CA 1
ATOM 3010 C C . GLU A 1 389 ? 8.612 -28.483 63.760 1.00 38.68 388 GLU A C 1
ATOM 3011 O O . GLU A 1 389 ? 8.108 -28.223 62.670 1.00 21.62 388 GLU A O 1
ATOM 3017 N N . PHE A 1 390 ? 8.513 -27.663 64.794 1.00 34.89 389 PH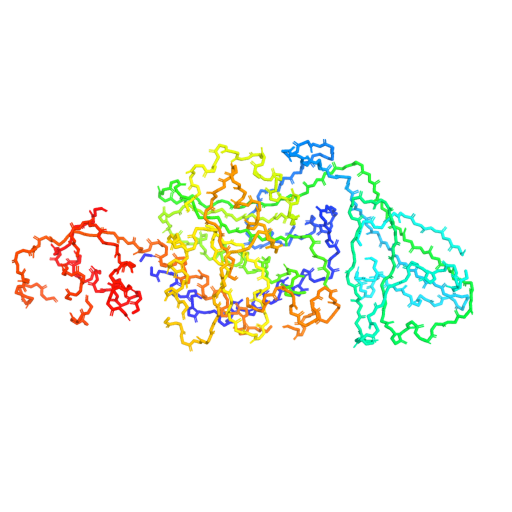E A N 1
ATOM 3018 C CA . PHE A 1 390 ? 7.759 -26.410 64.696 1.00 24.47 389 PHE A CA 1
ATOM 3019 C C . PHE A 1 390 ? 8.425 -25.448 63.733 1.00 37.53 389 PHE A C 1
ATOM 3020 O O . PHE A 1 390 ? 7.771 -24.926 62.853 1.00 29.58 389 PHE A O 1
ATOM 3028 N N . ALA A 1 391 ? 9.724 -25.227 63.883 1.00 33.45 390 ALA A N 1
ATOM 3029 C CA . ALA A 1 391 ? 10.446 -24.415 62.919 1.00 13.24 390 ALA A CA 1
ATOM 3030 C C . ALA A 1 391 ? 10.236 -24.965 61.476 1.00 20.43 390 ALA A C 1
ATOM 3031 O O . ALA A 1 391 ? 10.033 -24.214 60.498 1.00 17.49 390 ALA A O 1
ATOM 3041 N N . PHE A 1 393 ? 7.809 -26.682 60.105 1.00 20.39 392 PHE A N 1
ATOM 3042 C CA . PHE A 1 393 ? 6.453 -26.427 59.614 1.00 33.06 392 PHE A CA 1
ATOM 3043 C C . PHE A 1 393 ? 6.251 -24.980 59.172 1.00 19.42 392 PHE A C 1
ATOM 3044 O O . PHE A 1 393 ? 5.527 -24.729 58.208 1.00 23.69 392 PHE A O 1
ATOM 3052 N N . TRP A 1 394 ? 6.864 -24.037 59.888 1.00 18.62 393 TRP A N 1
ATOM 3053 C CA . TRP A 1 394 ? 6.869 -22.632 59.460 1.00 22.73 393 TRP A CA 1
ATOM 3054 C C . TRP A 1 394 ? 7.582 -22.420 58.136 1.00 28.96 393 TRP A C 1
ATOM 3055 O O . TRP A 1 394 ? 7.060 -21.708 57.269 1.00 20.67 393 TRP A O 1
ATOM 3066 N N . VAL A 1 395 ? 8.774 -23.013 57.994 1.00 21.35 394 VAL A N 1
ATOM 3067 C CA . VAL A 1 395 ? 9.547 -22.882 56.771 1.00 12.87 394 VAL A CA 1
ATOM 3068 C C . VAL A 1 395 ? 8.784 -23.455 55.575 1.00 24.56 394 VAL A C 1
ATOM 3069 O O . VAL A 1 395 ? 8.719 -22.840 54.515 1.00 20.13 394 VAL A O 1
ATOM 3073 N N . LEU A 1 396 ? 8.169 -24.612 55.757 1.00 16.17 395 LEU A N 1
ATOM 3074 C CA . LEU A 1 396 ? 7.392 -25.214 54.673 1.00 16.65 395 LEU A CA 1
ATOM 3075 C C . LEU A 1 396 ? 6.191 -24.357 54.345 1.00 11.36 395 LEU A C 1
ATOM 3076 O O . LEU A 1 396 ? 5.856 -24.150 53.174 1.00 28.63 395 LEU A O 1
ATOM 3081 N N . ASN A 1 397 ? 5.570 -23.827 55.383 1.00 19.27 396 ASN A N 1
ATOM 3082 C CA . ASN A 1 397 ? 4.318 -23.157 55.216 1.00 14.16 396 ASN A CA 1
ATOM 3083 C C . ASN A 1 397 ? 4.478 -21.809 54.547 1.00 15.60 396 ASN A C 1
ATOM 3084 O O . ASN A 1 397 ? 3.679 -21.439 53.681 1.00 19.01 396 ASN A O 1
ATOM 3097 N N . SER A 1 399 ? 7.328 -20.786 52.736 1.00 24.53 398 SER A N 1
ATOM 3098 C CA . SER A 1 399 ? 8.226 -20.721 51.590 1.00 16.59 398 SER A CA 1
ATOM 3099 C C . SER A 1 399 ? 7.470 -20.790 50.262 1.00 22.38 398 SER A C 1
ATOM 3100 O O . SER A 1 399 ? 7.481 -21.806 49.547 1.00 12.45 398 SER A O 1
ATOM 3103 N N . ASP A 1 400 ? 6.804 -19.694 49.926 1.00 22.19 399 ASP A N 1
ATOM 3104 C CA . ASP A 1 400 ? 6.087 -19.604 48.637 1.00 24.35 399 ASP A CA 1
ATOM 3105 C C . ASP A 1 400 ? 6.913 -18.928 47.555 1.00 20.74 399 ASP A C 1
ATOM 3106 O O . ASP A 1 400 ? 6.416 -18.678 46.473 1.00 41.47 399 ASP A O 1
ATOM 3111 N N . GLY A 1 401 ? 8.165 -18.608 47.880 1.00 22.49 400 GLY A N 1
ATOM 3112 C CA . GLY A 1 401 ? 9.045 -17.899 46.989 1.00 19.70 400 GLY A CA 1
ATOM 3113 C C . GLY A 1 401 ? 9.158 -16.426 47.335 1.00 13.44 400 GLY A C 1
ATOM 3114 O O . GLY A 1 401 ? 10.052 -15.762 46.863 1.00 36.48 400 GLY A O 1
ATOM 3115 N N . LYS A 1 402 ? 8.268 -15.925 48.174 1.00 43.14 401 LYS A N 1
ATOM 3116 C CA . LYS A 1 402 ? 8.274 -14.522 48.529 1.00 26.05 401 LYS A CA 1
ATOM 3117 C C . LYS A 1 402 ? 8.829 -14.249 49.927 1.00 21.46 401 LYS A C 1
ATOM 3118 O O . LYS A 1 402 ? 9.220 -13.146 50.212 1.00 39.65 401 LYS A O 1
ATOM 3124 N N . ASN A 1 403 ? 8.859 -15.249 50.799 1.00 39.44 402 ASN A N 1
ATOM 3125 C CA . ASN A 1 403 ? 9.337 -15.045 52.158 1.00 19.97 402 ASN A CA 1
ATOM 3126 C C . ASN A 1 403 ? 10.773 -15.505 52.421 1.00 21.67 402 ASN A C 1
ATOM 3127 O O . ASN A 1 403 ? 11.125 -16.636 52.142 1.00 17.92 402 ASN A O 1
ATOM 3132 N N . SER A 1 404 ? 11.566 -14.608 53.003 1.00 15.92 403 SER A N 1
ATOM 3133 C CA . SER A 1 404 ? 12.952 -14.866 53.396 1.00 23.34 403 SER A CA 1
ATOM 3134 C C . SER A 1 404 ? 12.915 -15.589 54.730 1.00 27.41 403 SER A C 1
ATOM 3135 O O . SER A 1 404 ? 11.896 -15.607 55.404 1.00 27.45 403 SER A O 1
ATOM 3138 N N . LEU A 1 405 ? 14.027 -16.177 55.122 1.00 23.95 404 LEU A N 1
ATOM 3139 C CA . LEU A 1 405 ? 14.110 -16.817 56.426 1.00 15.62 404 LEU A CA 1
ATOM 3140 C C . LEU A 1 405 ? 13.893 -15.804 57.575 1.00 21.09 404 LEU A C 1
ATOM 3141 O O . LEU A 1 405 ? 13.348 -16.157 58.629 1.00 27.28 404 LEU A O 1
ATOM 3146 N N . LEU A 1 406 ? 14.318 -14.558 57.355 1.00 29.53 405 LEU A N 1
ATOM 3147 C CA . LEU A 1 406 ? 14.155 -13.482 58.329 1.00 31.63 405 LEU A CA 1
ATOM 3148 C C . LEU A 1 406 ? 12.661 -13.186 58.466 1.00 21.85 405 LEU A C 1
ATOM 3149 O O . LEU A 1 406 ? 12.145 -12.953 59.576 1.00 28.66 405 LEU A O 1
ATOM 3154 N N . ASP A 1 407 ? 11.963 -13.249 57.341 1.00 15.51 406 ASP A N 1
ATOM 3155 C CA . ASP A 1 407 ? 10.506 -13.064 57.348 1.00 22.45 406 ASP A CA 1
ATOM 3156 C C . ASP A 1 407 ? 9.820 -14.121 58.193 1.00 17.27 406 ASP A C 1
ATOM 3157 O O . ASP A 1 407 ? 8.901 -13.830 58.968 1.00 28.68 406 ASP A O 1
ATOM 3162 N N . ILE A 1 408 ? 10.291 -15.350 58.054 1.00 24.39 407 ILE A N 1
ATOM 3163 C CA . ILE A 1 408 ? 9.697 -16.485 58.735 1.00 21.14 407 ILE A CA 1
ATOM 3164 C C . ILE A 1 408 ? 10.064 -16.373 60.225 1.00 28.64 407 ILE A C 1
ATOM 3165 O O . ILE A 1 408 ? 9.209 -16.563 61.107 1.00 20.99 407 ILE A O 1
ATOM 3170 N N . ALA A 1 409 ? 11.308 -16.000 60.508 1.00 19.89 408 ALA A N 1
ATOM 3171 C CA . ALA A 1 409 ? 11.738 -15.854 61.891 1.00 24.79 408 ALA A CA 1
ATOM 3172 C C . ALA A 1 409 ? 10.876 -14.796 62.563 1.00 33.31 408 ALA A C 1
ATOM 3173 O O . ALA A 1 409 ? 10.411 -14.995 63.682 1.00 11.95 408 ALA A O 1
ATOM 3175 N N . TYR A 1 410 ? 10.655 -13.678 61.880 1.00 15.98 409 TYR A N 1
ATOM 3176 C CA . TYR A 1 410 ? 9.793 -12.619 62.430 1.00 24.21 409 TYR A CA 1
ATOM 3177 C C . TYR A 1 410 ? 8.359 -13.083 62.647 1.00 18.61 409 TYR A C 1
ATOM 3178 O O . TYR A 1 410 ? 7.869 -12.983 63.765 1.00 23.05 409 TYR A O 1
ATOM 3187 N N . LYS A 1 411 ? 7.693 -13.595 61.607 1.00 25.61 410 LYS A N 1
ATOM 3188 C CA . LYS A 1 411 ? 6.283 -14.066 61.741 1.00 13.26 410 LYS A CA 1
ATOM 3189 C C . LYS A 1 411 ? 6.135 -15.172 62.808 1.00 20.68 410 LYS A C 1
ATOM 3190 O O . LYS A 1 411 ? 5.199 -15.154 63.592 1.00 25.90 410 LYS A O 1
ATOM 3196 N N . SER A 1 412 ? 7.064 -16.116 62.838 1.00 22.48 411 SER A N 1
ATOM 3197 C CA . SER A 1 412 ? 7.025 -17.202 63.823 1.00 14.06 411 SER A CA 1
ATOM 3198 C C . SER A 1 412 ? 7.391 -16.750 65.242 1.00 21.27 411 SER A C 1
ATOM 3199 O O . SER A 1 412 ? 7.165 -17.465 66.218 1.00 21.89 411 SER A O 1
ATOM 3202 N N . GLY A 1 413 ? 8.025 -15.597 65.371 1.00 23.52 412 GLY A N 1
ATOM 3203 C CA . GLY A 1 413 ? 8.528 -15.199 66.669 1.00 23.79 412 GLY A CA 1
ATOM 3204 C C . GLY A 1 413 ? 9.715 -16.035 67.105 1.00 17.78 412 GLY A C 1
ATOM 3205 O O . GLY A 1 413 ? 10.148 -15.970 68.267 1.00 29.53 412 GLY A O 1
ATOM 3214 N N . GLU A 1 415 ? 13.715 -17.483 66.935 1.00 22.26 414 GLU A N 1
ATOM 3215 C CA . GLU A 1 415 ? 15.069 -17.084 66.700 1.00 30.48 414 GLU A CA 1
ATOM 3216 C C . GLU A 1 415 ? 15.563 -17.486 65.290 1.00 26.51 414 GLU A C 1
ATOM 3217 O O . GLU A 1 415 ? 15.223 -18.538 64.757 1.00 25.46 414 GLU A O 1
ATOM 3223 N N . PHE A 1 416 ? 16.394 -16.637 64.707 1.00 28.22 415 PHE A N 1
ATOM 3224 C CA . PHE A 1 416 ? 16.805 -16.812 63.335 1.00 21.94 415 PHE A CA 1
ATOM 3225 C C . PHE A 1 416 ? 17.522 -18.135 63.079 1.00 20.33 415 PHE A C 1
ATOM 3226 O O . PHE A 1 416 ? 17.175 -18.842 62.144 1.00 28.08 415 PHE A O 1
ATOM 3234 N N . ARG A 1 417 ? 18.513 -18.491 63.888 1.00 19.28 416 ARG A N 1
ATOM 3235 C CA . ARG A 1 417 ? 19.200 -19.760 63.656 1.00 30.91 416 ARG A CA 1
ATOM 3236 C C . ARG A 1 417 ? 18.286 -20.983 63.680 1.00 14.78 416 ARG A C 1
ATOM 3237 O O . ARG A 1 417 ? 18.530 -21.946 62.985 1.00 23.02 416 ARG A O 1
ATOM 3245 N N . ARG A 1 418 ? 17.234 -20.944 64.480 1.00 29.34 417 ARG A N 1
ATOM 3246 C CA . ARG A 1 418 ? 16.280 -22.056 64.532 1.00 20.44 417 ARG A CA 1
ATOM 3247 C C . ARG A 1 418 ? 15.592 -22.282 63.183 1.00 16.19 417 ARG A C 1
ATOM 3248 O O . ARG A 1 418 ? 15.405 -23.413 62.707 1.00 21.37 417 ARG A O 1
ATOM 3256 N N . ILE A 1 419 ? 15.222 -21.169 62.575 1.00 23.66 418 ILE A N 1
ATOM 3257 C CA . ILE A 1 419 ? 14.631 -21.171 61.265 1.00 20.06 418 ILE A CA 1
ATOM 3258 C C . ILE A 1 419 ? 15.653 -21.646 60.237 1.00 26.04 418 ILE A C 1
ATOM 3259 O O . ILE A 1 419 ? 15.334 -22.463 59.403 1.00 20.89 418 ILE A O 1
ATOM 3264 N N . LYS A 1 420 ? 16.888 -21.171 60.351 1.00 23.02 419 LYS A N 1
ATOM 3265 C CA . LYS A 1 420 ? 17.948 -21.483 59.400 1.00 28.48 419 LYS A CA 1
ATOM 3266 C C . LYS A 1 420 ? 18.274 -22.964 59.364 1.00 20.34 419 LYS A C 1
ATOM 3267 O O . LYS A 1 420 ? 18.368 -23.589 58.296 1.00 22.20 419 LYS A O 1
ATOM 3273 N N . TYR A 1 421 ? 18.448 -23.528 60.546 1.00 22.45 420 TYR A N 1
ATOM 3274 C CA . TYR A 1 421 ? 18.767 -24.925 60.656 1.00 31.62 420 TYR A CA 1
ATOM 3275 C C . TYR A 1 421 ? 17.574 -25.786 60.245 1.00 11.72 420 TYR A C 1
ATOM 3276 O O . TYR A 1 421 ? 17.760 -26.867 59.688 1.00 31.93 420 TYR A O 1
ATOM 3285 N N . ALA A 1 422 ? 16.354 -25.300 60.477 1.00 31.40 421 ALA A N 1
ATOM 3286 C CA . ALA A 1 422 ? 15.177 -26.036 60.021 1.00 23.35 421 ALA A CA 1
ATOM 3287 C C . ALA A 1 422 ? 15.176 -26.083 58.487 1.00 23.11 421 ALA A C 1
ATOM 3288 O O . ALA A 1 422 ? 14.983 -27.141 57.897 1.00 28.28 421 ALA A O 1
ATOM 3290 N N . ALA A 1 423 ? 15.447 -24.933 57.868 1.00 26.99 422 ALA A N 1
ATOM 3291 C CA . ALA A 1 423 ? 15.553 -24.794 56.418 1.00 25.01 422 ALA A CA 1
ATOM 3292 C C . ALA A 1 423 ? 16.690 -25.642 55.848 1.00 29.34 422 ALA A C 1
ATOM 3293 O O . ALA A 1 423 ? 16.573 -26.179 54.746 1.00 25.58 422 ALA A O 1
ATOM 3295 N N . ASP A 1 424 ? 17.794 -25.749 56.582 1.00 28.85 423 ASP A N 1
ATOM 3296 C CA . ASP A 1 424 ? 18.912 -26.586 56.132 1.00 19.84 423 ASP A CA 1
ATOM 3297 C C . ASP A 1 424 ? 18.436 -28.011 55.961 1.00 38.14 423 ASP A C 1
ATOM 3298 O O . ASP A 1 424 ? 18.592 -28.611 54.908 1.00 22.68 423 ASP A O 1
ATOM 3303 N N . ALA A 1 425 ? 17.842 -28.538 57.018 1.00 19.17 424 ALA A N 1
ATOM 3304 C CA . ALA A 1 425 ? 17.391 -29.919 57.051 1.00 22.42 424 ALA A CA 1
ATOM 3305 C C . ALA A 1 425 ? 16.395 -30.221 55.912 1.00 23.20 424 ALA A C 1
ATOM 3306 O O . ALA A 1 425 ? 16.451 -31.266 55.257 1.00 27.38 424 ALA A O 1
ATOM 3308 N N . LEU A 1 426 ? 15.490 -29.287 55.662 1.00 19.06 425 LEU A N 1
ATOM 3309 C CA . LEU A 1 426 ? 14.510 -29.500 54.620 1.00 40.87 425 LEU A CA 1
ATOM 3310 C C . LEU A 1 426 ? 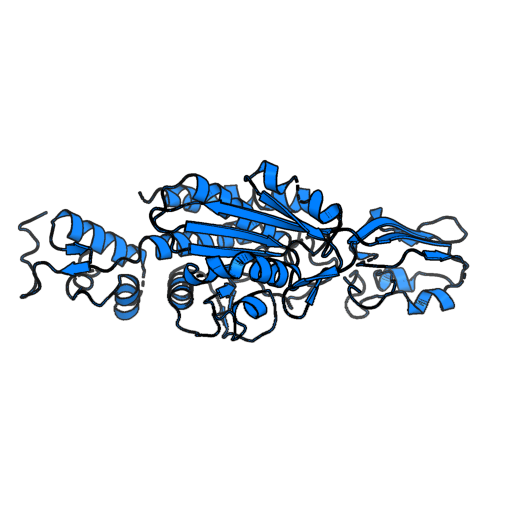15.171 -29.470 53.252 1.00 20.63 425 LEU A C 1
ATOM 3311 O O . LEU A 1 426 ? 14.772 -30.228 52.369 1.00 19.45 425 LEU A O 1
ATOM 3316 N N . TYR A 1 427 ? 16.185 -28.606 53.090 1.00 29.42 426 TYR A N 1
ATOM 3317 C CA . TYR A 1 427 ? 16.909 -28.468 51.819 1.00 14.77 426 TYR A CA 1
ATOM 3318 C C . TYR A 1 427 ? 17.646 -29.783 51.473 1.00 20.20 426 TYR A C 1
ATOM 3319 O O . TYR A 1 427 ? 17.664 -30.229 50.334 1.00 25.76 426 TYR A O 1
ATOM 3328 N N . ARG A 1 428 ? 18.211 -30.399 52.501 1.00 11.42 427 ARG A N 1
ATOM 3329 C CA . ARG A 1 428 ? 18.907 -31.678 52.400 1.00 24.81 427 ARG A CA 1
ATOM 3330 C C . ARG A 1 428 ? 18.033 -32.775 51.887 1.00 33.21 427 ARG A C 1
ATOM 3331 O O . ARG A 1 428 ? 18.493 -33.548 51.062 1.00 43.00 427 ARG A O 1
ATOM 3339 N N . VAL A 1 429 ? 16.797 -32.874 52.380 1.00 34.39 428 VAL A N 1
ATOM 3340 C CA . VAL A 1 429 ? 15.893 -33.918 51.878 1.00 29.84 428 VAL A CA 1
ATOM 3341 C C . VAL A 1 429 ? 15.157 -33.464 50.615 1.00 8.02 428 VAL A C 1
ATOM 3342 O O . VAL A 1 429 ? 14.182 -34.090 50.191 1.00 15.43 428 VAL A O 1
ATOM 3346 N N . GLU A 1 430 ? 15.607 -32.345 50.040 1.00 19.20 429 GLU A N 1
ATOM 3347 C CA . GLU A 1 430 ? 15.101 -31.854 48.763 1.00 19.21 429 GLU A CA 1
ATOM 3348 C C . GLU A 1 430 ? 13.642 -31.374 48.770 1.00 43.47 429 GLU A C 1
ATOM 3349 O O . GLU A 1 430 ? 12.968 -31.365 47.734 1.00 14.05 429 GLU A O 1
ATOM 3355 N N . LEU A 1 431 ? 13.171 -30.920 49.923 1.00 15.52 430 LEU A N 1
ATOM 3356 C CA . LEU A 1 431 ? 11.829 -30.335 50.008 1.00 22.79 430 LEU A CA 1
ATOM 3357 C C . LEU A 1 431 ? 11.849 -28.810 49.719 1.00 14.22 430 LEU A C 1
ATOM 3358 O O . LEU A 1 431 ? 10.800 -28.160 49.705 1.00 34.58 430 LEU A O 1
ATOM 3363 N N . LEU A 1 432 ? 13.036 -28.242 49.508 1.00 28.23 431 LEU A N 1
ATOM 3364 C CA . LEU A 1 432 ? 13.184 -26.806 49.243 1.00 15.54 431 LEU A CA 1
ATOM 3365 C C . LEU A 1 432 ? 14.124 -26.514 48.057 1.00 22.64 431 LEU A C 1
ATOM 3366 O O . LEU A 1 432 ? 15.137 -27.159 47.861 1.00 25.95 431 LEU A O 1
ATOM 3371 N N . LYS A 1 433 ? 13.773 -25.506 47.288 1.00 24.96 432 LYS A N 1
ATOM 3372 C CA . LYS A 1 433 ? 14.593 -25.028 46.200 1.00 23.25 432 LYS A CA 1
ATOM 3373 C C . LYS A 1 433 ? 15.011 -23.622 46.611 1.00 43.22 432 LYS A C 1
ATOM 3374 O O . LYS A 1 433 ? 14.230 -22.895 47.215 1.00 29.15 432 LYS A O 1
ATOM 3380 N N . LEU A 1 434 ? 16.259 -23.259 46.351 1.00 24.62 433 LEU A N 1
ATOM 3381 C CA . LEU A 1 434 ? 16.731 -21.901 46.599 1.00 25.44 433 LEU A CA 1
ATOM 3382 C C . LEU A 1 434 ? 16.202 -21.070 45.422 1.00 42.58 433 LEU A C 1
ATOM 3383 O O . LEU A 1 434 ? 16.278 -21.488 44.271 1.00 38.54 433 LEU A O 1
ATOM 3388 N N . VAL A 1 435 ? 15.596 -19.932 45.705 1.00 29.96 434 VAL A N 1
ATOM 3389 C CA . VAL A 1 435 ? 15.082 -19.081 44.636 1.00 37.92 434 VAL A CA 1
ATOM 3390 C C . VAL A 1 435 ? 15.422 -17.646 44.937 1.00 34.32 434 VAL A C 1
ATOM 3391 O O . VAL A 1 435 ? 16.329 -17.381 45.733 1.00 39.15 434 VAL A O 1
#

Nearest PDB structures (foldseek):
  3k9t-assembly1_A  TM=1.002E+00  e=7.104E-90  Clostridium acetobutylicum
  8acg-assembly5_B  TM=5.816E-01  e=7.515E-14  Pseudomonas aeruginosa
  6okd-assembly1_A  TM=5.942E-01  e=3.916E-10  Homo sapiens
  6okd-assembly2_B  TM=5.875E-01  e=9.732E-10  Homo sapiens
  6wrv-assembly1_E  TM=5.057E-01  e=4.972E-11  Homo sapiens

InterPro domains:
  IPR012353 Uncharacterised conserved protein UCP01524, polysaccharide biosynthesis aminopeptidase-like [PIRSF015244] (1-433)
  IPR032589 Domain of unknown function DUF4910 [PF16254] (19-355)
  IPR032610 Domain of unknown function DUF2172 [PF09940] (69-160)
  IPR032622 UCP01524, winged helix-turn-helix domain [PF16221] (356-432)
  IPR036388 Winged helix-like DNA-binding domain superfamily [G3DSA:1.10.10.10] (356-434)